Protein AF-0000000083110356 (afdb_homodimer)

Structure (mmCIF, N/CA/C/O backbone):
data_AF-0000000083110356-model_v1
#
loop_
_entity.id
_entity.type
_entity.pdbx_description
1 polymer 'Uncharacterized protein'
#
loop_
_atom_site.group_PDB
_atom_site.id
_atom_site.type_symbol
_atom_site.label_atom_id
_atom_site.label_alt_id
_atom_site.label_comp_id
_atom_site.label_asym_id
_atom_site.label_entity_id
_atom_site.label_seq_id
_atom_site.pdbx_PDB_ins_code
_atom_site.Cartn_x
_atom_site.Cartn_y
_atom_site.Cartn_z
_atom_site.occupancy
_atom_site.B_iso_or_equiv
_atom_site.auth_seq_id
_atom_site.auth_comp_id
_atom_site.auth_asym_id
_atom_site.auth_atom_id
_atom_site.pdbx_PDB_model_num
ATOM 1 N N . MET A 1 1 ? -10.531 -24.125 -25.484 1 69.06 1 MET A N 1
ATOM 2 C CA . MET A 1 1 ? -9.281 -24.422 -24.797 1 69.06 1 MET A CA 1
ATOM 3 C C . MET A 1 1 ? -8.125 -24.5 -25.781 1 69.06 1 MET A C 1
ATOM 5 O O . MET A 1 1 ? -8.266 -25.062 -26.875 1 69.06 1 MET A O 1
ATOM 9 N N . ALA A 1 2 ? -7.156 -23.625 -25.5 1 73.19 2 ALA A N 1
ATOM 10 C CA . ALA A 1 2 ? -5.98 -23.672 -26.375 1 73.19 2 ALA A CA 1
ATOM 11 C C . ALA A 1 2 ? -4.715 -23.922 -25.562 1 73.19 2 ALA A C 1
ATOM 13 O O . ALA A 1 2 ? -4.559 -23.391 -24.453 1 73.19 2 ALA A O 1
ATOM 14 N N . VAL A 1 3 ? -3.977 -24.922 -26.031 1 78.5 3 VAL A N 1
ATOM 15 C CA . VAL A 1 3 ? -2.682 -25.172 -25.422 1 78.5 3 VAL A CA 1
ATOM 16 C C . VAL A 1 3 ? -1.596 -24.375 -26.141 1 78.5 3 VAL A C 1
ATOM 18 O O . VAL A 1 3 ? -1.46 -24.469 -27.359 1 78.5 3 VAL A O 1
ATOM 21 N N . ILE A 1 4 ? -0.902 -23.594 -25.328 1 78.19 4 ILE A N 1
ATOM 22 C CA . ILE A 1 4 ? 0.188 -22.781 -25.859 1 78.19 4 ILE A CA 1
ATOM 23 C C . ILE A 1 4 ? 1.523 -23.312 -25.344 1 78.19 4 ILE A C 1
ATOM 25 O O . ILE A 1 4 ? 1.712 -23.484 -24.141 1 78.19 4 ILE A O 1
ATOM 29 N N . LYS A 1 5 ? 2.445 -23.672 -26.234 1 81.69 5 LYS A N 1
ATOM 30 C CA . LYS A 1 5 ? 3.811 -24.078 -25.906 1 81.69 5 LYS A CA 1
ATOM 31 C C . LYS A 1 5 ? 4.801 -22.953 -26.219 1 81.69 5 LYS A C 1
ATOM 33 O O . LYS A 1 5 ? 4.906 -22.516 -27.359 1 81.69 5 LYS A O 1
ATOM 38 N N . LEU A 1 6 ? 5.293 -22.516 -25.047 1 79 6 LEU A N 1
ATOM 39 C CA . LEU A 1 6 ? 6.293 -21.453 -25.188 1 79 6 LEU A CA 1
ATOM 40 C C . LEU A 1 6 ? 7.684 -21.969 -24.844 1 79 6 LEU A C 1
ATOM 42 O O . LEU A 1 6 ? 7.957 -22.297 -23.688 1 79 6 LEU A O 1
ATOM 46 N N . GLY A 1 7 ? 8.602 -22.031 -25.766 1 70.94 7 GLY A N 1
ATOM 47 C CA . GLY A 1 7 ? 9.922 -22.609 -25.547 1 70.94 7 GLY A CA 1
ATOM 48 C C . GLY A 1 7 ? 9.883 -24.078 -25.203 1 70.94 7 GLY A C 1
ATOM 49 O O . GLY A 1 7 ? 8.945 -24.797 -25.578 1 70.94 7 GLY A O 1
ATOM 50 N N . LYS A 1 8 ? 10.984 -24.609 -24.547 1 71.56 8 LYS A N 1
ATOM 51 C CA . LYS A 1 8 ? 11.133 -26.047 -24.328 1 71.56 8 LYS A CA 1
ATOM 52 C C . LYS A 1 8 ? 10.406 -26.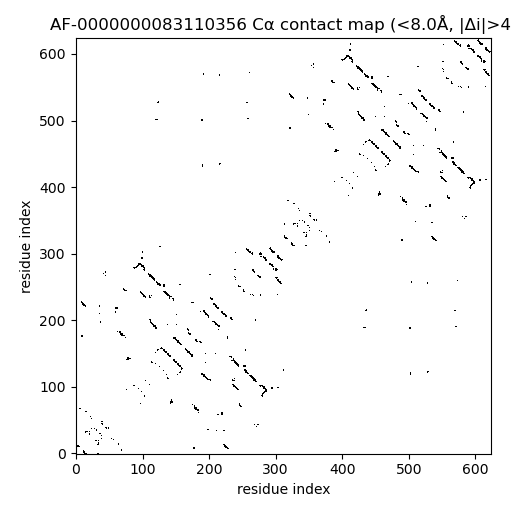484 -23.062 1 71.56 8 LYS A C 1
ATOM 54 O O . LYS A 1 8 ? 10.016 -27.641 -22.938 1 71.56 8 LYS A O 1
ATOM 59 N N . ASP A 1 9 ? 10.008 -25.453 -22.219 1 79.25 9 ASP A N 1
ATOM 60 C CA . ASP A 1 9 ? 9.648 -25.938 -20.891 1 79.25 9 ASP A CA 1
ATOM 61 C C . ASP A 1 9 ? 8.422 -25.219 -20.359 1 79.25 9 ASP A C 1
ATOM 63 O O . ASP A 1 9 ? 8.133 -25.281 -19.156 1 79.25 9 ASP A O 1
ATOM 67 N N . VAL A 1 10 ? 7.789 -24.5 -21.266 1 80.75 10 VAL A N 1
ATOM 68 C CA . VAL A 1 10 ? 6.629 -23.75 -20.797 1 80.75 10 VAL A CA 1
ATOM 69 C C . VAL A 1 10 ? 5.375 -24.219 -21.531 1 80.75 10 VAL A C 1
ATOM 71 O O . VAL A 1 10 ? 5.305 -24.156 -22.766 1 80.75 10 VAL A O 1
ATOM 74 N N . LYS A 1 11 ? 4.477 -24.781 -20.875 1 79.5 11 LYS A N 1
ATOM 75 C CA . LYS A 1 11 ? 3.174 -25.172 -21.406 1 79.5 11 LYS A CA 1
ATOM 76 C C . LYS A 1 11 ? 2.041 -24.5 -20.641 1 79.5 11 LYS A C 1
ATOM 78 O O . LYS A 1 11 ? 1.982 -24.578 -19.406 1 79.5 11 LYS A O 1
ATOM 83 N N . ILE A 1 12 ? 1.144 -23.766 -21.391 1 84 12 ILE A N 1
ATOM 84 C CA . ILE A 1 12 ? 0.029 -23.016 -20.828 1 84 12 ILE A CA 1
ATOM 85 C C . ILE A 1 12 ? -1.274 -23.438 -21.484 1 84 12 ILE A C 1
ATOM 87 O O . ILE A 1 12 ? -1.329 -23.594 -22.719 1 84 12 ILE A O 1
ATOM 91 N N . THR A 1 13 ? -2.213 -23.703 -20.797 1 78.25 13 THR A N 1
ATOM 92 C CA . THR A 1 13 ? -3.553 -23.953 -21.312 1 78.25 13 THR A CA 1
ATOM 93 C C . THR A 1 13 ? -4.465 -22.75 -21.031 1 78.25 13 THR A C 1
ATOM 95 O O . THR A 1 13 ? -4.629 -22.359 -19.875 1 78.25 13 THR A O 1
ATOM 98 N N . THR A 1 14 ? -5.008 -22.172 -22.078 1 79.06 14 THR A N 1
ATOM 99 C CA . THR A 1 14 ? -5.898 -21.016 -21.953 1 79.06 14 THR A CA 1
ATOM 100 C C . THR A 1 14 ? -7.348 -21.422 -22.188 1 79.06 14 THR A C 1
ATOM 102 O O . THR A 1 14 ? -7.609 -22.516 -22.703 1 79.06 14 THR A O 1
ATOM 105 N N . PHE A 1 15 ? -8.164 -20.547 -21.641 1 74.56 15 PHE A N 1
ATOM 106 C CA . PHE A 1 15 ? -9.586 -20.859 -21.703 1 74.56 15 PHE A CA 1
ATOM 107 C C . PHE A 1 15 ? -10.383 -19.656 -22.203 1 74.56 15 PHE A C 1
ATOM 109 O O . PHE A 1 15 ? -9.914 -18.516 -22.125 1 74.56 15 PHE A O 1
ATOM 116 N N . SER A 1 16 ? -11.469 -19.938 -22.938 1 66.5 16 SER A N 1
ATOM 117 C CA . SER A 1 16 ? -12.344 -18.859 -23.406 1 66.5 16 SER A CA 1
ATOM 118 C C . SER A 1 16 ? -13.43 -18.531 -22.391 1 66.5 16 SER A C 1
ATOM 120 O O . SER A 1 16 ? -14.016 -19.438 -21.797 1 66.5 16 SER A O 1
ATOM 122 N N . PRO A 1 17 ? -13.477 -17.219 -22.078 1 60.56 17 PRO A N 1
ATOM 123 C CA . PRO A 1 17 ? -14.523 -16.828 -21.141 1 60.56 17 PRO A CA 1
ATOM 124 C C . PRO A 1 17 ? -15.906 -17.312 -21.562 1 60.56 17 PRO A C 1
ATOM 126 O O . PRO A 1 17 ? -16.188 -17.422 -22.766 1 60.56 17 PRO A O 1
ATOM 129 N N . SER A 1 18 ? -16.516 -17.984 -20.75 1 63.16 18 SER A N 1
ATOM 130 C CA . SER A 1 18 ? -17.938 -18.141 -20.953 1 63.16 18 SER A CA 1
ATOM 131 C C . SER A 1 18 ? -18.734 -17.156 -20.125 1 63.16 18 SER A C 1
ATOM 133 O O . SER A 1 18 ? -18.672 -17.188 -18.891 1 63.16 18 SER A O 1
ATOM 135 N N . PRO A 1 19 ? -19.219 -16.047 -20.766 1 60.62 19 PRO A N 1
ATOM 136 C CA . PRO A 1 19 ? -19.953 -15.023 -20.016 1 60.62 19 PRO A CA 1
ATOM 137 C C . PRO A 1 19 ? -20.953 -15.617 -19.016 1 60.62 19 PRO A C 1
ATOM 139 O O . PRO A 1 19 ? -21.266 -14.984 -18 1 60.62 19 PRO A O 1
ATOM 142 N N . GLU A 1 20 ? -21.344 -16.844 -19.25 1 65.12 20 GLU A N 1
ATOM 143 C CA . GLU A 1 20 ? -22.391 -17.422 -18.422 1 65.12 20 GLU A CA 1
ATOM 144 C C . GLU A 1 20 ? -21.797 -18.203 -17.266 1 65.12 20 GLU A C 1
ATOM 146 O O . GLU A 1 20 ? -22.531 -18.734 -16.422 1 65.12 20 GLU A O 1
ATOM 151 N N . LEU A 1 21 ? -20.562 -18 -17.094 1 76.25 21 LEU A N 1
ATOM 152 C CA . LEU A 1 21 ? -19.984 -18.875 -16.078 1 76.25 21 LEU A CA 1
ATOM 153 C C . LEU A 1 21 ? -19.938 -18.172 -14.719 1 76.25 21 LEU A C 1
ATOM 155 O O . LEU A 1 21 ? -19.422 -17.062 -14.602 1 76.25 21 LEU A O 1
ATOM 159 N N . ASP A 1 22 ? -20.656 -18.781 -13.719 1 82.44 22 ASP A N 1
ATOM 160 C CA . ASP A 1 22 ? -20.594 -18.359 -12.32 1 82.44 22 ASP A CA 1
ATOM 161 C C . ASP A 1 22 ? -19.719 -19.297 -11.492 1 82.44 22 ASP A C 1
ATOM 163 O O . ASP A 1 22 ? -20.109 -20.438 -11.227 1 82.44 22 ASP A O 1
ATOM 167 N N . PRO A 1 23 ? -18.609 -18.828 -11.062 1 82.19 23 PRO A N 1
ATOM 168 C CA . PRO A 1 23 ? -17.703 -19.719 -10.328 1 82.19 23 PRO A CA 1
ATOM 169 C C . PRO A 1 23 ? -18.328 -20.266 -9.047 1 82.19 23 PRO A C 1
ATOM 171 O O . PRO A 1 23 ? -17.859 -21.266 -8.508 1 82.19 23 PRO A O 1
ATOM 174 N N . LEU A 1 24 ? -19.328 -19.656 -8.594 1 87.19 24 LEU A N 1
ATOM 175 C CA . LEU A 1 24 ? -19.922 -20.047 -7.32 1 87.19 24 LEU A CA 1
ATOM 176 C C . LEU A 1 24 ? -20.984 -21.141 -7.527 1 87.19 24 LEU A C 1
ATOM 178 O O . LEU A 1 24 ? -21.344 -21.828 -6.582 1 87.19 24 LEU A O 1
ATOM 182 N N . THR A 1 25 ? -21.484 -21.266 -8.789 1 86.94 25 THR A N 1
ATOM 183 C CA . THR A 1 25 ? -22.609 -22.172 -8.953 1 86.94 25 THR A CA 1
ATOM 184 C C . THR A 1 25 ? -22.391 -23.109 -10.133 1 86.94 25 THR A C 1
ATOM 186 O O . THR A 1 25 ? -23.062 -24.141 -10.242 1 86.94 25 THR A O 1
ATOM 189 N N . SER A 1 26 ? -21.516 -22.797 -10.977 1 86.31 26 SER A N 1
ATOM 190 C CA . SER A 1 26 ? -21.328 -23.594 -12.18 1 86.31 26 SER A CA 1
ATOM 191 C C . SER A 1 26 ? -20.75 -24.969 -11.852 1 86.31 26 SER A C 1
ATOM 193 O O . SER A 1 26 ? -20 -25.109 -10.891 1 86.31 26 SER A O 1
ATOM 195 N N . PRO A 1 27 ? -21.156 -26 -12.688 1 84.62 27 PRO A N 1
ATOM 196 C CA . PRO A 1 27 ? -20.609 -27.344 -12.461 1 84.62 27 PRO A CA 1
ATOM 197 C C . PRO A 1 27 ? -19.094 -27.375 -12.602 1 84.62 27 PRO A C 1
ATOM 199 O O . PRO A 1 27 ? -18.516 -26.594 -13.352 1 84.62 27 PRO A O 1
ATOM 202 N N . ALA A 1 28 ? -18.516 -28.359 -11.898 1 79.31 28 ALA A N 1
ATOM 203 C CA . ALA A 1 28 ? -17.062 -28.531 -11.852 1 79.31 28 ALA A CA 1
ATOM 204 C C . ALA A 1 28 ? -16.484 -28.656 -13.25 1 79.31 28 ALA A C 1
ATOM 206 O O . ALA A 1 28 ? -15.414 -28.094 -13.539 1 79.31 28 ALA A O 1
ATOM 207 N N . LYS A 1 29 ? -17.125 -29.375 -14.102 1 78.94 29 LYS A N 1
ATOM 208 C CA . LYS A 1 29 ? -16.656 -29.578 -15.469 1 78.94 29 LYS A CA 1
ATOM 209 C C . LYS A 1 29 ? -16.562 -28.266 -16.234 1 78.94 29 LYS A C 1
ATOM 211 O O . LYS A 1 29 ? -15.625 -28.031 -16.984 1 78.94 29 LYS A O 1
ATOM 216 N N . ARG A 1 30 ? -17.516 -27.438 -16 1 80.12 30 ARG A N 1
ATOM 217 C CA . ARG A 1 30 ? -17.531 -26.141 -16.672 1 80.12 30 ARG A CA 1
ATOM 218 C C . ARG A 1 30 ? -16.438 -25.234 -16.141 1 80.12 30 ARG A C 1
ATOM 220 O O . ARG A 1 30 ? -15.82 -24.484 -16.891 1 80.12 30 ARG A O 1
ATOM 227 N N . LEU A 1 31 ? -16.25 -25.281 -14.836 1 79.31 31 LEU A N 1
ATOM 228 C CA . LEU A 1 31 ? -15.172 -24.5 -14.234 1 79.31 31 LEU A CA 1
ATOM 229 C C . LEU A 1 31 ? -13.82 -24.906 -14.812 1 79.31 31 LEU A C 1
ATOM 231 O O . LEU A 1 31 ? -13.016 -24.047 -15.18 1 79.31 31 LEU A O 1
ATOM 235 N N . ALA A 1 32 ? -13.68 -26.156 -14.992 1 72.19 32 ALA A N 1
ATOM 236 C CA . ALA A 1 32 ? -12.43 -26.688 -15.547 1 72.19 32 ALA A CA 1
ATOM 237 C C . ALA A 1 32 ? -12.234 -26.219 -16.984 1 72.19 32 ALA A C 1
ATOM 239 O O . ALA A 1 32 ? -11.125 -25.844 -17.375 1 72.19 32 ALA A O 1
ATOM 240 N N . GLN A 1 33 ? -13.297 -26.203 -17.703 1 72.81 33 GLN A N 1
ATOM 241 C CA . GLN A 1 33 ? -13.234 -25.797 -19.094 1 72.81 33 GLN A CA 1
ATOM 242 C C . GLN A 1 33 ? -12.906 -24.312 -19.219 1 72.81 33 GLN A C 1
ATOM 244 O O . GLN A 1 33 ? -12.367 -23.875 -20.234 1 72.81 33 GLN A O 1
ATOM 249 N N . ALA A 1 34 ? -13.273 -23.641 -18.141 1 72.94 34 ALA A N 1
ATOM 250 C CA . ALA A 1 34 ? -13.023 -22.203 -18.141 1 72.94 34 ALA A CA 1
ATOM 251 C C . ALA A 1 34 ? -11.68 -21.875 -17.5 1 72.94 34 ALA A C 1
ATOM 253 O O . ALA A 1 34 ? -11.312 -20.703 -17.375 1 72.94 34 ALA A O 1
ATOM 254 N N . GLY A 1 35 ? -11.062 -22.906 -17.062 1 70.88 35 GLY A N 1
ATOM 255 C CA . GLY A 1 35 ? -9.758 -22.688 -16.453 1 70.88 35 GLY A CA 1
ATOM 256 C C . GLY A 1 35 ? -9.852 -22.141 -15.039 1 70.88 35 GLY A C 1
ATOM 257 O O . GLY A 1 35 ? -8.922 -21.484 -14.562 1 70.88 35 GLY A O 1
ATOM 258 N N . LEU A 1 36 ? -10.961 -22.25 -14.414 1 75.25 36 LEU A N 1
ATOM 259 C CA . LEU A 1 36 ? -11.133 -21.812 -13.031 1 75.25 36 LEU A CA 1
ATOM 260 C C . LEU A 1 36 ? -10.867 -22.969 -12.062 1 75.25 36 LEU A C 1
ATOM 262 O O . LEU A 1 36 ? -11.023 -24.141 -12.422 1 75.25 36 LEU A O 1
ATOM 266 N N . PRO A 1 37 ? -10.359 -22.656 -10.906 1 72.12 37 PRO A N 1
ATOM 267 C CA . PRO A 1 37 ? -10.195 -23.719 -9.93 1 72.12 37 PRO A CA 1
ATOM 268 C C . PRO A 1 37 ? -11.516 -24.391 -9.562 1 72.12 37 PRO A C 1
ATOM 270 O O . PRO A 1 37 ? -12.562 -23.734 -9.531 1 72.12 37 PRO A O 1
ATOM 273 N N . PRO A 1 38 ? -11.398 -25.688 -9.359 1 75.25 38 PRO A N 1
ATOM 274 C CA . PRO A 1 38 ? -12.602 -26.344 -8.852 1 75.25 38 PRO A CA 1
ATOM 275 C C . PRO A 1 38 ? -13.031 -25.812 -7.484 1 75.25 38 PRO A C 1
ATOM 277 O O . PRO A 1 38 ? -12.18 -25.391 -6.691 1 75.25 38 PRO A O 1
ATOM 280 N N . ARG A 1 39 ? -14.32 -25.812 -7.246 1 81.56 39 ARG A N 1
ATOM 281 C CA . ARG A 1 39 ? -14.797 -25.469 -5.91 1 81.56 39 ARG A CA 1
ATOM 282 C C . ARG A 1 39 ? -14.328 -26.5 -4.887 1 81.56 39 ARG A C 1
ATOM 284 O O . ARG A 1 39 ? -14.562 -27.703 -5.059 1 81.56 39 ARG A O 1
ATOM 291 N N . PRO A 1 40 ? -13.703 -25.953 -3.863 1 76.25 40 PRO A N 1
ATOM 292 C CA . PRO A 1 40 ? -13.203 -26.906 -2.861 1 76.25 40 PRO A CA 1
ATOM 293 C C . PRO A 1 40 ? -14.336 -27.625 -2.121 1 76.25 40 PRO A C 1
ATOM 295 O O . PRO A 1 40 ? -15.422 -27.062 -1.962 1 76.25 40 PRO A O 1
ATOM 298 N N . THR A 1 41 ? -14.008 -28.906 -1.713 1 76.44 41 THR A N 1
ATOM 299 C CA . THR A 1 41 ? -14.969 -29.656 -0.913 1 76.44 41 THR A CA 1
ATOM 300 C C . THR A 1 41 ? -14.773 -29.375 0.574 1 76.44 41 THR A C 1
ATOM 302 O O . THR A 1 41 ? -15.719 -29.453 1.358 1 76.44 41 THR A O 1
ATOM 305 N N . ASP A 1 42 ? -13.547 -29.078 0.93 1 74.81 42 ASP A N 1
ATOM 306 C CA . ASP A 1 42 ? -13.281 -28.672 2.307 1 74.81 42 ASP A CA 1
ATOM 307 C C . ASP A 1 42 ? -14.023 -27.391 2.65 1 74.81 42 ASP A C 1
ATOM 309 O O . ASP A 1 42 ? -13.906 -26.391 1.933 1 74.81 42 ASP A O 1
ATOM 313 N N . PRO A 1 43 ? -14.727 -27.328 3.691 1 79.25 43 PRO A N 1
ATOM 314 C CA . PRO A 1 43 ? -15.578 -26.172 3.986 1 79.25 43 PRO A CA 1
ATOM 315 C C . PRO A 1 43 ? -14.781 -24.891 4.191 1 79.25 43 PRO A C 1
ATOM 317 O O . PRO A 1 43 ? -15.258 -23.812 3.846 1 79.25 43 PRO A O 1
ATOM 320 N N . HIS A 1 44 ? -13.602 -25.047 4.711 1 71.44 44 HIS A N 1
ATOM 321 C CA . HIS A 1 44 ? -12.805 -23.844 4.938 1 71.44 44 HIS A CA 1
ATOM 322 C C . HIS A 1 44 ? -12.297 -23.25 3.621 1 71.44 44 HIS A C 1
ATOM 324 O O . HIS A 1 44 ? -12.352 -22.047 3.414 1 71.44 44 HIS A O 1
ATOM 330 N N . LEU A 1 45 ? -11.914 -24.141 2.775 1 73.19 45 LEU A N 1
ATOM 331 C CA . LEU A 1 45 ? -11.445 -23.688 1.471 1 73.19 45 LEU A CA 1
ATOM 332 C C . LEU A 1 45 ? -12.602 -23.188 0.623 1 73.19 45 LEU A C 1
ATOM 334 O O . LEU A 1 45 ? -12.445 -22.234 -0.145 1 73.19 45 LEU A O 1
ATOM 338 N N . LEU A 1 46 ? -13.68 -23.844 0.816 1 81.62 46 LEU A N 1
ATOM 339 C CA . LEU A 1 46 ? -14.852 -23.391 0.08 1 81.62 46 LEU A CA 1
ATOM 340 C C . LEU A 1 46 ? -15.234 -21.969 0.488 1 81.62 46 LEU A C 1
ATOM 342 O O . LEU A 1 46 ? -15.555 -21.141 -0.365 1 81.62 46 LEU A O 1
ATOM 346 N N . ALA A 1 47 ? -15.188 -21.719 1.714 1 79.31 47 ALA A N 1
ATOM 347 C CA . ALA A 1 47 ? -15.508 -20.375 2.186 1 79.31 47 ALA A CA 1
ATOM 348 C C . ALA A 1 47 ? -14.562 -19.344 1.581 1 79.31 47 ALA A C 1
ATOM 350 O O . ALA A 1 47 ? -14.984 -18.25 1.223 1 79.31 47 ALA A O 1
ATOM 351 N N . ARG A 1 48 ? -13.383 -19.703 1.461 1 74.25 48 ARG A N 1
ATOM 352 C CA . ARG A 1 48 ? -12.398 -18.812 0.862 1 74.25 48 ARG A CA 1
ATOM 353 C C . ARG A 1 48 ? -12.672 -18.609 -0.625 1 74.25 48 ARG A C 1
ATOM 355 O O . ARG A 1 48 ? -12.617 -17.484 -1.127 1 74.25 48 ARG A O 1
ATOM 362 N N . TYR A 1 49 ? -12.875 -19.75 -1.22 1 79.81 49 TYR A N 1
ATOM 363 C CA . TYR A 1 49 ? -13.266 -19.719 -2.625 1 79.81 49 TYR A CA 1
ATOM 364 C C . TYR A 1 49 ? -14.461 -18.812 -2.84 1 79.81 49 TYR A C 1
ATOM 366 O O . TYR A 1 49 ? -14.43 -17.938 -3.709 1 79.81 49 TYR A O 1
ATOM 374 N N . GLU A 1 50 ? -15.375 -18.922 -2.033 1 83.5 50 GLU A N 1
ATOM 375 C CA . GLU A 1 50 ? -16.594 -18.141 -2.164 1 83.5 50 GLU A CA 1
ATOM 376 C C . GLU A 1 50 ? -16.328 -16.656 -1.873 1 83.5 50 GLU A C 1
ATOM 378 O O . GLU A 1 50 ? -16.844 -15.781 -2.568 1 83.5 50 GLU A O 1
ATOM 383 N N . ARG A 1 51 ? -15.547 -16.438 -0.887 1 75.94 51 ARG A N 1
ATOM 384 C CA . ARG A 1 51 ? -15.203 -15.055 -0.574 1 75.94 51 ARG A CA 1
ATOM 385 C C . ARG A 1 51 ? -14.469 -14.398 -1.739 1 75.94 51 ARG A C 1
ATOM 387 O O . ARG A 1 51 ? -14.773 -13.258 -2.107 1 75.94 51 ARG A O 1
ATOM 394 N N . PHE A 1 52 ? -13.562 -15.133 -2.203 1 75.44 52 PHE A N 1
ATOM 395 C CA . PHE A 1 52 ? -12.766 -14.609 -3.305 1 75.44 52 PHE A CA 1
ATOM 396 C C . PHE A 1 52 ? -13.648 -14.312 -4.516 1 75.44 52 PHE A C 1
ATOM 398 O O . PHE A 1 52 ? -13.625 -13.203 -5.051 1 75.44 52 PHE A O 1
ATOM 405 N N . PHE A 1 53 ? -14.5 -15.219 -4.91 1 78.56 53 PHE A N 1
ATOM 406 C CA . PHE A 1 53 ? -15.227 -15.078 -6.168 1 78.56 53 PHE A CA 1
ATOM 407 C C . PHE A 1 53 ? -16.484 -14.242 -5.98 1 78.56 53 PHE A C 1
ATOM 409 O O . PHE A 1 53 ? -17.031 -13.703 -6.945 1 78.56 53 PHE A O 1
ATOM 416 N N . THR A 1 54 ? -16.953 -14.141 -4.773 1 75.62 54 THR A N 1
ATOM 417 C CA . THR A 1 54 ? -18 -13.164 -4.523 1 75.62 54 THR A CA 1
ATOM 418 C C . THR A 1 54 ? -17.5 -11.742 -4.758 1 75.62 54 THR A C 1
ATOM 420 O O . THR A 1 54 ? -18.219 -10.906 -5.309 1 75.62 54 THR A O 1
ATOM 423 N N . LYS A 1 55 ? -16.281 -11.57 -4.41 1 68.31 55 LYS A N 1
ATOM 424 C CA . LYS A 1 55 ? -15.68 -10.242 -4.531 1 68.31 55 LYS A CA 1
ATOM 425 C C . LYS A 1 55 ? -15.297 -9.945 -5.977 1 68.31 55 LYS A C 1
ATOM 427 O O . LYS A 1 55 ? -15.25 -8.781 -6.379 1 68.31 55 LYS A O 1
ATOM 432 N N . THR A 1 56 ? -15.117 -11.039 -6.73 1 69.69 56 THR A N 1
ATOM 433 C CA . THR A 1 56 ? -14.406 -10.781 -7.977 1 69.69 56 THR A CA 1
ATOM 434 C C . THR A 1 56 ? -15.289 -11.102 -9.18 1 69.69 56 THR A C 1
ATOM 436 O O . THR A 1 56 ? -15.07 -10.57 -10.273 1 69.69 56 THR A O 1
ATOM 439 N N . LYS A 1 57 ? -16.281 -11.898 -9.023 1 68.62 57 LYS A N 1
ATOM 440 C CA . LYS A 1 57 ? -16.969 -12.453 -10.195 1 68.62 57 LYS A CA 1
ATOM 441 C C . LYS A 1 57 ? -17.656 -11.352 -11 1 68.62 57 LYS A C 1
ATOM 443 O O . LYS A 1 57 ? -17.688 -11.406 -12.227 1 68.62 57 LYS A O 1
ATOM 448 N N . ASN A 1 58 ? -18.125 -10.383 -10.281 1 70.19 58 ASN A N 1
ATOM 449 C CA . ASN A 1 58 ? -18.875 -9.359 -11 1 70.19 58 ASN A CA 1
ATOM 450 C C . ASN A 1 58 ? -18.047 -8.078 -11.156 1 70.19 58 ASN A C 1
ATOM 452 O O . ASN A 1 58 ? -18.516 -7.113 -11.773 1 70.19 58 ASN A O 1
ATOM 456 N N . LYS A 1 59 ? -16.938 -8.195 -10.602 1 72.62 59 LYS A N 1
ATOM 457 C CA . LYS A 1 59 ? -16.141 -6.977 -10.594 1 72.62 59 LYS A CA 1
ATOM 458 C C . LYS A 1 59 ? -15.219 -6.914 -11.812 1 72.62 59 LYS A C 1
ATOM 460 O O . LYS A 1 59 ? -14.844 -5.828 -12.258 1 72.62 59 LYS A O 1
ATOM 465 N N . PHE A 1 60 ? -15 -8.117 -12.391 1 77.19 60 PHE A N 1
ATOM 466 C CA . PHE A 1 60 ? -13.891 -8.148 -13.336 1 77.19 60 PHE A CA 1
ATOM 467 C C . PHE A 1 60 ? -14.383 -8.492 -14.734 1 77.19 60 PHE A C 1
ATOM 469 O O . PHE A 1 60 ? -15.297 -9.305 -14.898 1 77.19 60 PHE A O 1
ATOM 476 N N . THR A 1 61 ? -13.828 -7.824 -15.641 1 80.38 61 THR A N 1
ATOM 477 C CA . THR A 1 61 ? -13.891 -8.281 -17.031 1 80.38 61 THR A CA 1
ATOM 478 C C . THR A 1 61 ? -12.719 -9.211 -17.344 1 80.38 61 THR A C 1
ATOM 480 O O . THR A 1 61 ? -11.562 -8.859 -17.109 1 80.38 61 THR A O 1
ATOM 483 N N . TYR A 1 62 ? -13.086 -10.375 -17.828 1 82.94 62 TYR A N 1
ATOM 484 C CA . TYR A 1 62 ? -12.047 -11.352 -18.156 1 82.94 62 TYR A CA 1
ATOM 485 C C . TYR A 1 62 ? -11.281 -10.938 -19.406 1 82.94 62 TYR A C 1
ATOM 487 O O . TYR A 1 62 ? -11.891 -10.531 -20.406 1 82.94 62 TYR A O 1
ATOM 495 N N . VAL A 1 63 ? -10.047 -11.055 -19.375 1 85.81 63 VAL A N 1
ATOM 496 C CA . VAL A 1 63 ? -9.156 -10.82 -20.516 1 85.81 63 VAL A CA 1
ATOM 497 C C . VAL A 1 63 ? -8.461 -12.125 -20.891 1 85.81 63 VAL A C 1
ATOM 499 O O . VAL A 1 63 ? -7.805 -12.758 -20.062 1 85.81 63 VAL A O 1
ATOM 502 N N . GLU A 1 64 ? -8.648 -12.602 -22.141 1 85.06 64 GLU A N 1
ATOM 503 C CA . GLU A 1 64 ? -7.863 -13.734 -22.625 1 85.06 64 GLU A CA 1
ATOM 504 C C . GLU A 1 64 ? -6.379 -13.398 -22.672 1 85.06 64 GLU A C 1
ATOM 506 O O . GLU A 1 64 ? -5.969 -12.492 -23.406 1 85.06 64 GLU A O 1
ATOM 511 N N . PRO A 1 65 ? -5.637 -14.172 -21.969 1 90.56 65 PRO A N 1
ATOM 512 C CA . PRO A 1 65 ? -4.254 -13.719 -21.797 1 90.56 65 PRO A CA 1
ATOM 513 C C . PRO A 1 65 ? -3.391 -14.016 -23.031 1 90.56 65 PRO A C 1
ATOM 515 O O . PRO A 1 65 ? -3.621 -15.008 -23.719 1 90.56 65 PRO A O 1
ATOM 518 N N . THR A 1 66 ? -2.482 -13.156 -23.328 1 92.88 66 THR A N 1
ATOM 519 C CA . THR A 1 66 ? -1.363 -13.375 -24.234 1 92.88 66 THR A CA 1
ATOM 520 C C . THR A 1 66 ? -0.042 -13.391 -23.469 1 92.88 66 THR A C 1
ATOM 522 O O . THR A 1 66 ? 0.044 -12.867 -22.359 1 92.88 66 THR A O 1
ATOM 525 N N . PHE A 1 67 ? 0.957 -14.078 -24.062 1 94.25 67 PHE A N 1
ATOM 526 C CA . PHE A 1 67 ? 2.148 -14.383 -23.281 1 94.25 67 PHE A CA 1
ATOM 527 C C . PHE A 1 67 ? 3.412 -14.039 -24.062 1 94.25 67 PHE A C 1
ATOM 529 O O . PHE A 1 67 ? 3.428 -14.109 -25.297 1 94.25 67 PHE A O 1
ATOM 536 N N . ARG A 1 68 ? 4.414 -13.656 -23.312 1 94.12 68 ARG A N 1
ATOM 537 C CA . ARG A 1 68 ? 5.777 -13.547 -23.828 1 94.12 68 ARG A CA 1
ATOM 538 C C . ARG A 1 68 ? 6.777 -14.188 -22.875 1 94.12 68 ARG A C 1
ATOM 540 O O . ARG A 1 68 ? 6.781 -13.891 -21.688 1 94.12 68 ARG A O 1
ATOM 547 N N . ILE A 1 69 ? 7.602 -15.117 -23.359 1 92.12 69 ILE A N 1
ATOM 548 C CA . ILE A 1 69 ? 8.625 -15.773 -22.547 1 92.12 69 ILE A CA 1
ATOM 549 C C . ILE A 1 69 ? 9.875 -14.906 -22.484 1 92.12 69 ILE A C 1
ATOM 551 O O . ILE A 1 69 ? 10.242 -14.266 -23.469 1 92.12 69 ILE A O 1
ATOM 555 N N . ASP A 1 70 ? 10.469 -14.852 -21.391 1 91.81 70 ASP A N 1
ATOM 556 C CA . ASP A 1 70 ? 11.781 -14.234 -21.219 1 91.81 70 ASP A CA 1
ATOM 557 C C . ASP A 1 70 ? 12.758 -15.188 -20.547 1 91.81 70 ASP A C 1
ATOM 559 O O . ASP A 1 70 ? 12.82 -15.258 -19.312 1 91.81 70 ASP A O 1
ATOM 563 N N . PRO A 1 71 ? 13.555 -15.844 -21.297 1 88.31 71 PRO A N 1
ATOM 564 C CA . PRO A 1 71 ? 14.445 -16.859 -20.734 1 88.31 71 PRO A CA 1
ATOM 565 C C . PRO A 1 71 ? 15.648 -16.266 -20.016 1 88.31 71 PRO A C 1
ATOM 567 O O . PRO A 1 71 ? 16.438 -16.984 -19.391 1 88.31 71 PRO A O 1
ATOM 570 N N . THR A 1 72 ? 15.797 -14.961 -20.109 1 89.44 72 THR A N 1
ATOM 571 C CA . THR A 1 72 ? 16.953 -14.344 -19.469 1 89.44 72 THR A CA 1
ATOM 572 C C . THR A 1 72 ? 16.672 -14.07 -18 1 89.44 72 THR A C 1
ATOM 574 O O . THR A 1 72 ? 17.594 -13.789 -17.219 1 89.44 72 THR A O 1
ATOM 577 N N . LYS A 1 73 ? 15.43 -14.164 -17.578 1 90.62 73 LYS A N 1
ATOM 578 C CA . LYS A 1 73 ? 15.055 -13.875 -16.203 1 90.62 73 LYS A CA 1
ATOM 579 C C . LYS A 1 73 ? 14.734 -15.164 -15.438 1 90.62 73 LYS A C 1
ATOM 581 O O . LYS A 1 73 ? 14.117 -16.078 -15.984 1 90.62 73 LYS A O 1
ATOM 586 N N . THR A 1 74 ? 15.25 -15.156 -14.289 1 86.19 74 THR A N 1
ATOM 587 C CA . THR A 1 74 ? 14.93 -16.297 -13.43 1 86.19 74 THR A CA 1
ATOM 588 C C . THR A 1 74 ? 14.891 -15.859 -11.961 1 86.19 74 THR A C 1
ATOM 590 O O . THR A 1 74 ? 15.594 -14.938 -11.562 1 86.19 74 THR A O 1
ATOM 593 N N . THR A 1 75 ? 13.992 -16.5 -11.258 1 80.56 75 THR A N 1
ATOM 594 C CA . THR A 1 75 ? 14.047 -16.422 -9.797 1 80.56 75 THR A CA 1
ATOM 595 C C . THR A 1 75 ? 14.953 -17.5 -9.227 1 80.56 75 THR A C 1
ATOM 597 O O . THR A 1 75 ? 15.367 -18.406 -9.938 1 80.56 75 THR A O 1
ATOM 600 N N . HIS A 1 76 ? 15.477 -17.203 -8.039 1 67.06 76 HIS A N 1
ATOM 601 C CA . HIS A 1 76 ? 16.328 -18.203 -7.395 1 67.06 76 HIS A CA 1
ATOM 602 C C . HIS A 1 76 ? 15.578 -18.922 -6.281 1 67.06 76 HIS A C 1
ATOM 604 O O . HIS A 1 76 ? 14.773 -18.328 -5.57 1 67.06 76 HIS A O 1
ATOM 610 N N . THR A 1 77 ? 15.734 -20.266 -6.438 1 66.94 77 THR A N 1
ATOM 611 C CA . THR A 1 77 ? 15.219 -21.078 -5.328 1 66.94 77 THR A CA 1
ATOM 612 C C . THR A 1 77 ? 16.312 -21.312 -4.289 1 66.94 77 THR A C 1
ATOM 614 O O . THR A 1 77 ? 17.5 -21.141 -4.574 1 66.94 77 THR A O 1
ATOM 617 N N . HIS A 1 78 ? 16.078 -21.188 -3.154 1 61.03 78 HIS A N 1
ATOM 618 C CA . HIS A 1 78 ? 17.016 -21.531 -2.088 1 61.03 78 HIS A CA 1
ATOM 619 C C . HIS A 1 78 ? 16.922 -23 -1.725 1 61.03 78 HIS A C 1
ATOM 621 O O . HIS A 1 78 ? 16.25 -23.375 -0.763 1 61.03 78 HIS A O 1
ATOM 627 N N . LYS A 1 79 ? 17.609 -23.859 -2.861 1 53.06 79 LYS A N 1
ATOM 628 C CA . LYS A 1 79 ? 17.781 -25.312 -2.727 1 53.06 79 LYS A CA 1
ATOM 629 C C . LYS A 1 79 ? 18.766 -25.641 -1.604 1 53.06 79 LYS A C 1
ATOM 631 O O . LYS A 1 79 ? 19.703 -24.875 -1.339 1 53.06 79 LYS A O 1
ATOM 636 N N . GLY A 1 80 ? 18.516 -26.438 -0.578 1 46.88 80 GLY A N 1
ATOM 637 C CA . GLY A 1 80 ? 19.438 -26.969 0.403 1 46.88 80 GLY A CA 1
ATOM 638 C C . GLY A 1 80 ? 19.156 -26.484 1.814 1 46.88 80 GLY A C 1
ATOM 639 O O . GLY A 1 80 ? 19.781 -26.969 2.771 1 46.88 80 GLY A O 1
ATOM 640 N N . ALA A 1 81 ? 19.172 -25.328 1.796 1 42.56 81 ALA A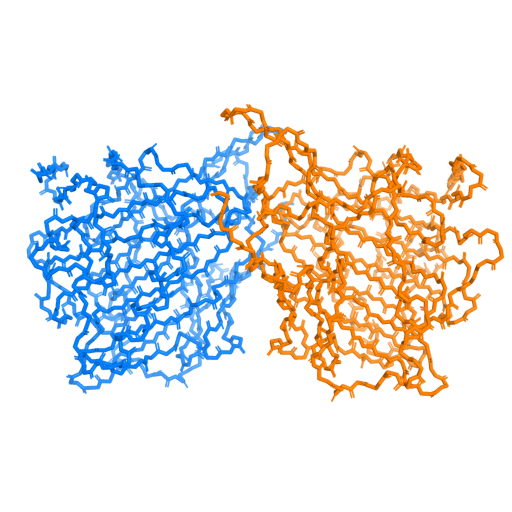 N 1
ATOM 641 C CA . ALA A 1 81 ? 19.641 -24.766 3.055 1 42.56 81 ALA A CA 1
ATOM 642 C C . ALA A 1 81 ? 18.812 -25.281 4.234 1 42.56 81 ALA A C 1
ATOM 644 O O . ALA A 1 81 ? 19.328 -25.422 5.344 1 42.56 81 ALA A O 1
ATOM 645 N N . HIS A 1 82 ? 17.453 -24.953 4.285 1 44.81 82 HIS A N 1
ATOM 646 C CA . HIS A 1 82 ? 17.078 -25.234 5.668 1 44.81 82 HIS A CA 1
ATOM 647 C C . HIS A 1 82 ? 16.781 -26.703 5.883 1 44.81 82 HIS A C 1
ATOM 649 O O . HIS A 1 82 ? 15.742 -27.203 5.457 1 44.81 82 HIS A O 1
ATOM 655 N N . ALA A 1 83 ? 17.953 -27.609 5.746 1 41.34 83 ALA A N 1
ATOM 656 C CA . ALA A 1 83 ? 17.922 -28.984 6.238 1 41.34 83 ALA A CA 1
ATOM 657 C C . ALA A 1 83 ? 16.875 -29.141 7.336 1 41.34 83 ALA A C 1
ATOM 659 O O . ALA A 1 83 ? 16.438 -30.266 7.629 1 41.34 83 ALA A O 1
ATOM 660 N N . ASN A 1 84 ? 17.141 -28.359 8.312 1 40.72 84 ASN A N 1
ATOM 661 C CA . ASN A 1 84 ? 16.172 -28.578 9.375 1 40.72 84 ASN A CA 1
ATOM 662 C C . ASN A 1 84 ? 14.789 -28.078 8.984 1 40.72 84 ASN A C 1
ATOM 664 O O . ASN A 1 84 ? 14.648 -26.969 8.469 1 40.72 84 ASN A O 1
ATOM 668 N N . ALA A 1 85 ? 14.008 -29.047 8.805 1 50.5 85 ALA A N 1
ATOM 669 C CA . ALA A 1 85 ? 12.586 -28.812 8.602 1 50.5 85 ALA A CA 1
ATOM 670 C C . ALA A 1 85 ? 12.18 -27.406 9.055 1 50.5 85 ALA A C 1
ATOM 672 O O . ALA A 1 85 ? 12.156 -27.109 10.25 1 50.5 85 ALA A O 1
ATOM 673 N N . ALA A 1 86 ? 12.266 -26.359 8.203 1 61.31 86 ALA A N 1
ATOM 674 C CA . ALA A 1 86 ? 11.898 -24.984 8.562 1 61.31 86 ALA A CA 1
ATOM 675 C C . ALA A 1 86 ? 10.547 -24.953 9.273 1 61.31 86 ALA A C 1
ATOM 677 O O . ALA A 1 86 ? 9.617 -25.656 8.883 1 61.31 86 ALA A O 1
ATOM 678 N N . GLN A 1 87 ? 10.57 -24.797 10.469 1 73.62 87 GLN A N 1
ATOM 679 C CA . GLN A 1 87 ? 9.422 -24.75 11.367 1 73.62 87 GLN A CA 1
ATOM 680 C C . GLN A 1 87 ? 8.875 -23.328 11.461 1 73.62 87 GLN A C 1
ATOM 682 O O . GLN A 1 87 ? 9.633 -22.359 11.492 1 73.62 87 GLN A O 1
ATOM 687 N N . ASN A 1 88 ? 7.633 -23.359 11.312 1 82.38 88 ASN A N 1
ATOM 688 C CA . ASN A 1 88 ? 6.965 -22.094 11.57 1 82.38 88 ASN A CA 1
ATOM 689 C C . ASN A 1 88 ? 7.312 -21.547 12.953 1 82.38 88 ASN A C 1
ATOM 691 O O . ASN A 1 88 ? 7.422 -22.297 13.914 1 82.38 88 ASN A O 1
ATOM 695 N N . GLY A 1 89 ? 7.473 -20.297 13 1 76.25 89 GLY A N 1
ATOM 696 C CA . GLY A 1 89 ? 7.785 -19.641 14.266 1 76.25 89 GLY A CA 1
ATOM 697 C C . GLY A 1 89 ? 9.266 -19.625 14.578 1 76.25 89 GLY A C 1
ATOM 698 O O . GLY A 1 89 ? 9.664 -19.516 15.742 1 76.25 89 GLY A O 1
ATOM 699 N N . GLY A 1 90 ? 10.07 -19.891 13.562 1 71.88 90 GLY A N 1
ATOM 700 C CA . GLY A 1 90 ? 11.516 -19.969 13.742 1 71.88 90 GLY A CA 1
ATOM 701 C C . GLY A 1 90 ? 12.18 -18.609 13.797 1 71.88 90 GLY A C 1
ATOM 702 O O . GLY A 1 90 ? 13.375 -18.5 14.062 1 71.88 90 GLY A O 1
ATOM 703 N N . GLY A 1 91 ? 11.508 -17.609 13.555 1 81.56 91 GLY A N 1
ATOM 704 C CA . GLY A 1 91 ? 12.047 -16.266 13.672 1 81.56 91 GLY A CA 1
ATOM 705 C C . GLY A 1 91 ? 12.453 -15.664 12.344 1 81.56 91 GLY A C 1
ATOM 706 O O . GLY A 1 91 ? 11.844 -15.961 11.312 1 81.56 91 GLY A O 1
ATOM 707 N N . THR A 1 92 ? 13.445 -14.688 12.359 1 86.5 92 THR A N 1
ATOM 708 C CA . THR A 1 92 ? 13.883 -13.93 11.195 1 86.5 92 THR A CA 1
ATOM 709 C C . THR A 1 92 ? 15.031 -14.641 10.484 1 86.5 92 THR A C 1
ATOM 711 O O . THR A 1 92 ? 16.016 -15.016 11.117 1 86.5 92 THR A O 1
ATOM 714 N N . GLU A 1 93 ? 14.828 -14.914 9.234 1 87.12 93 GLU A N 1
ATOM 715 C CA . GLU A 1 93 ? 15.875 -15.445 8.359 1 87.12 93 GLU A CA 1
ATOM 716 C C . GLU A 1 93 ? 16.359 -14.383 7.379 1 87.12 93 GLU A C 1
ATOM 718 O O . GLU A 1 93 ? 15.734 -13.328 7.234 1 87.12 93 GLU A O 1
ATOM 723 N N . THR A 1 94 ? 17.562 -14.625 6.82 1 89.25 94 THR A N 1
ATOM 724 C CA . THR A 1 94 ? 18.125 -13.703 5.844 1 89.25 94 THR A CA 1
ATOM 725 C C . THR A 1 94 ? 18.438 -14.414 4.535 1 89.25 94 THR A C 1
ATOM 727 O O . THR A 1 94 ? 18.953 -15.539 4.539 1 89.25 94 THR A O 1
ATOM 730 N N . TYR A 1 95 ? 18.047 -13.766 3.482 1 87.75 95 TYR A N 1
ATOM 731 C CA . TYR A 1 95 ? 18.391 -14.227 2.145 1 87.75 95 TYR A CA 1
ATOM 732 C C . TYR A 1 95 ? 19.016 -13.094 1.327 1 87.75 95 TYR A C 1
ATOM 734 O O . TYR A 1 95 ? 18.969 -11.93 1.729 1 87.75 95 TYR A O 1
ATOM 742 N N . ASP A 1 96 ? 19.578 -13.484 0.205 1 87.19 96 ASP A N 1
ATOM 743 C CA . ASP A 1 96 ? 20.312 -12.477 -0.559 1 87.19 96 ASP A CA 1
ATOM 744 C C . ASP A 1 96 ? 19.438 -11.883 -1.665 1 87.19 96 ASP A C 1
ATOM 746 O O . ASP A 1 96 ? 19.844 -10.93 -2.332 1 87.19 96 ASP A O 1
ATOM 750 N N . ASN A 1 97 ? 18.25 -12.383 -1.813 1 89 97 ASN A N 1
ATOM 751 C CA . ASN A 1 97 ? 17.578 -11.844 -2.986 1 89 97 ASN A CA 1
ATOM 752 C C . ASN A 1 97 ? 16.094 -11.609 -2.717 1 89 97 ASN A C 1
ATOM 754 O O . ASN A 1 97 ? 15.367 -11.102 -3.578 1 89 97 ASN A O 1
ATOM 758 N N . TRP A 1 98 ? 15.609 -12.039 -1.543 1 92.69 98 TRP A N 1
ATOM 759 C CA . TRP A 1 98 ? 14.203 -11.703 -1.349 1 92.69 98 TRP A CA 1
ATOM 760 C C . TRP A 1 98 ? 13.898 -11.469 0.126 1 92.69 98 TRP A C 1
ATOM 762 O O . TRP A 1 98 ? 14.695 -11.82 0.997 1 92.69 98 TRP A O 1
ATOM 772 N N . SER A 1 99 ? 12.883 -10.719 0.425 1 96.19 99 SER A N 1
ATOM 773 C CA . SER A 1 99 ? 12.281 -10.484 1.731 1 96.19 99 SER A CA 1
ATOM 774 C C . SER A 1 99 ? 10.797 -10.852 1.727 1 96.19 99 SER A C 1
ATOM 776 O O . SER A 1 99 ? 10.188 -10.961 0.663 1 96.19 99 SER A O 1
ATOM 778 N N . GLY A 1 100 ? 10.227 -11.133 2.881 1 97.5 100 GLY A N 1
ATOM 779 C CA . GLY A 1 100 ? 8.805 -11.438 2.98 1 97.5 100 GLY A CA 1
ATOM 780 C C . GLY A 1 100 ? 8.484 -12.43 4.082 1 97.5 100 GLY A C 1
ATOM 781 O O . GLY A 1 100 ? 9.094 -12.398 5.152 1 97.5 100 GLY A O 1
ATOM 782 N N . GLY A 1 101 ? 7.441 -13.18 3.893 1 96.81 101 GLY A N 1
ATOM 783 C CA . GLY A 1 101 ? 7.008 -14.219 4.812 1 96.81 101 GLY A CA 1
ATOM 784 C C . GLY A 1 101 ? 6.938 -15.594 4.168 1 96.81 101 GLY A C 1
ATOM 785 O O . GLY A 1 101 ? 6.621 -15.719 2.984 1 96.81 101 GLY A O 1
ATOM 786 N N . VAL A 1 102 ? 7.258 -16.594 4.996 1 96.06 102 VAL A N 1
ATOM 787 C CA . VAL A 1 102 ? 7.199 -17.969 4.531 1 96.06 102 VAL A CA 1
ATOM 788 C C . VAL A 1 102 ? 6.566 -18.859 5.605 1 96.06 102 VAL A C 1
ATOM 790 O O . VAL A 1 102 ? 6.801 -18.656 6.801 1 96.06 102 VAL A O 1
ATOM 793 N N . VAL A 1 103 ? 5.734 -19.766 5.156 1 96.31 103 VAL A N 1
ATOM 794 C CA . VAL A 1 103 ? 5.184 -20.781 6.047 1 96.31 103 VAL A CA 1
ATOM 795 C C . VAL A 1 103 ? 5.5 -22.172 5.496 1 96.31 103 VAL A C 1
ATOM 797 O O . VAL A 1 103 ? 5.699 -22.344 4.289 1 96.31 103 VAL A O 1
ATOM 800 N N . TYR A 1 104 ? 5.473 -23.109 6.395 1 94.69 104 TYR A N 1
ATOM 801 C CA . TYR A 1 104 ? 5.824 -24.484 6.039 1 94.69 104 TYR A CA 1
ATOM 802 C C . TYR A 1 104 ? 4.68 -25.438 6.34 1 94.69 104 TYR A C 1
ATOM 804 O O . TYR A 1 104 ? 3.992 -25.281 7.355 1 94.69 104 TYR A O 1
ATOM 812 N N . ALA A 1 105 ? 4.586 -26.359 5.449 1 95.25 105 ALA A N 1
ATOM 813 C CA . ALA A 1 105 ? 3.562 -27.375 5.645 1 95.25 105 ALA A CA 1
ATOM 814 C C . ALA A 1 105 ? 3.953 -28.344 6.766 1 95.25 105 ALA A C 1
ATOM 816 O O . ALA A 1 105 ? 5.113 -28.75 6.867 1 95.25 105 ALA A O 1
ATOM 817 N N . PRO A 1 106 ? 2.959 -28.688 7.652 1 93.06 106 PRO A N 1
ATOM 818 C CA . PRO A 1 106 ? 3.26 -29.734 8.625 1 93.06 106 PRO A CA 1
ATOM 819 C C . PRO A 1 106 ? 3.529 -31.094 7.977 1 93.06 106 PRO A C 1
ATOM 821 O O . PRO A 1 106 ? 3.174 -31.297 6.812 1 93.06 106 PRO A O 1
ATOM 824 N N . SER A 1 107 ? 4.125 -31.922 8.836 1 91.12 107 SER A N 1
ATOM 825 C CA . SER A 1 107 ? 4.438 -33.281 8.344 1 91.12 107 SER A CA 1
ATOM 826 C C . SER A 1 107 ? 3.195 -33.969 7.797 1 91.12 107 SER A C 1
ATOM 828 O O . SER A 1 107 ? 2.125 -33.906 8.406 1 91.12 107 SER A O 1
ATOM 830 N N . GLY A 1 108 ? 3.348 -34.531 6.617 1 92.44 108 GLY A N 1
ATOM 831 C CA . GLY A 1 108 ? 2.268 -35.281 6.004 1 92.44 108 GLY A CA 1
ATOM 832 C C . GLY A 1 108 ? 1.311 -34.438 5.203 1 92.44 108 GLY A C 1
ATOM 833 O O . GLY A 1 108 ? 0.369 -34.938 4.594 1 92.44 108 GLY A O 1
ATOM 834 N N . GLN A 1 109 ? 1.519 -33.188 5.234 1 93.5 109 GLN A N 1
ATOM 835 C CA . GLN A 1 109 ? 0.677 -32.25 4.484 1 93.5 109 GLN A CA 1
ATOM 836 C C . GLN A 1 109 ? 1.483 -31.516 3.414 1 93.5 109 GLN A C 1
ATOM 838 O O . GLN A 1 109 ? 2.715 -31.531 3.441 1 93.5 109 GLN A O 1
ATOM 843 N N . SER A 1 110 ? 0.746 -30.938 2.479 1 95.5 110 SER A N 1
ATOM 844 C CA . SER A 1 110 ? 1.331 -30.078 1.459 1 95.5 110 SER A CA 1
ATOM 845 C C . SER A 1 110 ? 0.377 -28.953 1.075 1 95.5 110 SER A C 1
ATOM 847 O O . SER A 1 110 ? -0.842 -29.094 1.188 1 95.5 110 SER A O 1
ATOM 849 N N . PHE A 1 111 ? 0.968 -27.875 0.682 1 95 111 PHE A N 1
ATOM 850 C CA . PHE A 1 111 ? 0.139 -26.766 0.228 1 95 111 PHE A CA 1
ATOM 851 C C . PHE A 1 111 ? -0.416 -27.031 -1.165 1 95 111 PHE A C 1
ATOM 853 O O . PHE A 1 111 ? 0.284 -27.578 -2.021 1 95 111 PHE A O 1
ATOM 860 N N . LYS A 1 112 ? -1.563 -26.625 -1.468 1 91.25 112 LYS A N 1
ATOM 861 C CA . LYS A 1 112 ? -2.158 -26.75 -2.795 1 91.25 112 LYS A CA 1
ATOM 862 C C . LYS A 1 112 ? -2.859 -25.469 -3.213 1 91.25 112 LYS A C 1
ATOM 864 O O . LYS A 1 112 ? -3.438 -25.391 -4.301 1 91.25 112 LYS A O 1
ATOM 869 N N . TRP A 1 113 ? -2.92 -24.547 -2.322 1 90.44 113 TRP A N 1
ATOM 870 C CA . TRP A 1 113 ? -3.576 -23.266 -2.523 1 90.44 113 TRP A CA 1
ATOM 871 C C . TRP A 1 113 ? -2.787 -22.141 -1.861 1 90.44 113 TRP A C 1
ATOM 873 O O . TRP A 1 113 ? -2.279 -22.297 -0.749 1 90.44 113 TRP A O 1
ATOM 883 N N . ILE A 1 114 ? -2.617 -21.016 -2.596 1 94.38 114 ILE A N 1
ATOM 884 C CA . ILE A 1 114 ? -2.061 -19.812 -1.998 1 94.38 114 ILE A CA 1
ATOM 885 C C . ILE A 1 114 ? -2.686 -18.578 -2.648 1 94.38 114 ILE A C 1
ATOM 887 O O . ILE A 1 114 ? -2.932 -18.562 -3.855 1 94.38 114 ILE A O 1
ATOM 891 N N . GLU A 1 115 ? -2.967 -17.547 -1.886 1 92.12 115 GLU A N 1
ATOM 892 C CA . GLU A 1 115 ? -3.479 -16.281 -2.395 1 92.12 115 GLU A CA 1
ATOM 893 C C . GLU A 1 115 ? -2.793 -15.102 -1.718 1 92.12 115 GLU A C 1
ATOM 895 O O . GLU A 1 115 ? -2.334 -15.211 -0.579 1 92.12 115 GLU A O 1
ATOM 900 N N . GLY A 1 116 ? -2.738 -14.047 -2.404 1 94.81 116 GLY A N 1
ATOM 901 C CA . GLY A 1 116 ? -2.215 -12.789 -1.891 1 94.81 116 GLY A CA 1
ATOM 902 C C . GLY A 1 116 ? -2.834 -11.57 -2.549 1 94.81 116 GLY A C 1
ATOM 903 O O . GLY A 1 116 ? -3.102 -11.578 -3.752 1 94.81 116 GLY A O 1
ATOM 904 N N . ASP A 1 117 ? -3.098 -10.578 -1.743 1 94.88 117 ASP A N 1
ATOM 905 C CA . ASP A 1 117 ? -3.531 -9.258 -2.188 1 94.88 117 ASP A CA 1
ATOM 906 C C . ASP A 1 117 ? -2.502 -8.188 -1.82 1 94.88 117 ASP A C 1
ATOM 908 O O . ASP A 1 117 ? -1.956 -8.203 -0.715 1 94.88 117 ASP A O 1
ATOM 912 N N . TRP A 1 118 ? -2.191 -7.328 -2.758 1 98.19 118 TRP A N 1
ATOM 913 C CA . TRP A 1 118 ? -1.299 -6.227 -2.404 1 98.19 118 TRP A CA 1
ATOM 914 C C . TRP A 1 118 ? -1.438 -5.078 -3.395 1 98.19 118 TRP A C 1
ATOM 916 O O . TRP A 1 118 ? -2.082 -5.219 -4.438 1 98.19 118 TRP A O 1
ATOM 926 N N . VAL A 1 119 ? -0.93 -3.922 -3.039 1 98 119 VAL A N 1
ATOM 927 C CA . VAL A 1 119 ? -0.832 -2.76 -3.916 1 98 119 VAL A CA 1
ATOM 928 C C . VAL A 1 119 ? 0.508 -2.777 -4.648 1 98 119 VAL A C 1
ATOM 930 O O . VAL A 1 119 ? 1.562 -2.932 -4.027 1 98 119 VAL A O 1
ATOM 933 N N . VAL A 1 120 ? 0.42 -2.656 -5.941 1 98.56 120 VAL A N 1
ATOM 934 C CA . VAL A 1 120 ? 1.62 -2.652 -6.77 1 98.56 120 VAL A CA 1
ATOM 935 C C . VAL A 1 120 ? 2.457 -1.412 -6.465 1 98.56 120 VAL A C 1
ATOM 937 O O . VAL A 1 120 ? 1.974 -0.284 -6.586 1 98.56 120 VAL A O 1
ATOM 940 N N . PRO A 1 121 ? 3.688 -1.608 -6.059 1 97.75 121 PRO A N 1
ATOM 941 C CA . PRO A 1 121 ? 4.5 -0.438 -5.723 1 97.75 121 PRO A CA 1
ATOM 942 C C . PRO A 1 121 ? 5.008 0.303 -6.961 1 97.75 121 PRO A C 1
ATOM 944 O O . PRO A 1 121 ? 5.098 -0.283 -8.039 1 97.75 121 PRO A O 1
ATOM 947 N N . ASN A 1 122 ? 5.238 1.626 -6.801 1 96.69 122 ASN A N 1
ATOM 948 C CA . ASN A 1 122 ? 6.133 2.334 -7.711 1 96.69 122 ASN A CA 1
ATOM 949 C C . ASN A 1 122 ? 7.594 2.164 -7.309 1 96.69 122 ASN A C 1
ATOM 951 O O . ASN A 1 122 ? 7.895 1.931 -6.137 1 96.69 122 ASN A O 1
ATOM 955 N N . VAL A 1 123 ? 8.469 2.111 -8.312 1 96.06 123 VAL A N 1
ATOM 956 C CA . VAL A 1 123 ? 9.859 1.851 -7.949 1 96.06 123 VAL A CA 1
ATOM 957 C C . VAL A 1 123 ? 10.742 2.984 -8.461 1 96.06 123 VAL A C 1
ATOM 959 O O . VAL A 1 123 ? 10.461 3.588 -9.492 1 96.06 123 VAL A O 1
ATOM 962 N N . TYR A 1 124 ? 11.711 3.295 -7.742 1 91.88 124 TYR A N 1
ATOM 963 C CA . TYR A 1 124 ? 12.703 4.301 -8.094 1 91.88 124 TYR A CA 1
ATOM 964 C C . TYR A 1 124 ? 14.102 3.697 -8.117 1 91.88 124 TYR A C 1
ATOM 966 O O . TYR A 1 124 ? 14.523 3.057 -7.152 1 91.88 124 TYR A O 1
ATOM 974 N N . PRO A 1 125 ? 14.812 3.967 -9.203 1 91.25 125 PRO A N 1
ATOM 975 C CA . PRO A 1 125 ? 16.141 3.357 -9.312 1 91.25 125 PRO A CA 1
ATOM 976 C C . PRO A 1 125 ? 17.094 3.828 -8.219 1 91.25 125 PRO A C 1
ATOM 978 O O . PRO A 1 125 ? 17.094 5.008 -7.867 1 91.25 125 PRO A O 1
ATOM 981 N N . SER A 1 126 ? 17.828 2.879 -7.695 1 86.5 126 SER A N 1
ATOM 982 C CA . SER A 1 126 ? 18.844 3.166 -6.684 1 86.5 126 SER A CA 1
ATOM 983 C C . SER A 1 126 ? 20.203 3.42 -7.324 1 86.5 126 SER A C 1
ATOM 985 O O . SER A 1 126 ? 21.109 3.943 -6.676 1 86.5 126 SER A O 1
ATOM 987 N N . VAL A 1 127 ? 20.375 2.986 -8.547 1 89.06 127 VAL A N 1
ATOM 988 C CA . VAL A 1 127 ? 21.609 3.186 -9.289 1 89.06 127 VAL A CA 1
ATOM 989 C C . VAL A 1 127 ? 21.297 3.643 -10.711 1 89.06 127 VAL A C 1
ATOM 991 O O . VAL A 1 127 ? 20.188 3.428 -11.203 1 89.06 127 VAL A O 1
ATOM 994 N N . GLN A 1 128 ? 22.344 4.281 -11.383 1 92.44 128 GLN A N 1
ATOM 995 C CA . GLN A 1 128 ? 22.172 4.805 -12.734 1 92.44 128 GLN A CA 1
ATOM 996 C C . GLN A 1 128 ? 22.547 3.756 -13.781 1 92.44 128 GLN A C 1
ATOM 998 O O . GLN A 1 128 ? 23.328 2.846 -13.5 1 92.44 128 GLN A O 1
ATOM 1003 N N . ASN A 1 129 ? 21.922 3.818 -14.914 1 95.56 129 ASN A N 1
ATOM 1004 C CA . ASN A 1 129 ? 22.297 3.197 -16.172 1 95.56 129 ASN A CA 1
ATOM 1005 C C . ASN A 1 129 ? 22.234 1.676 -16.094 1 95.56 129 ASN A C 1
ATOM 1007 O O . ASN A 1 129 ? 23.094 0.982 -16.641 1 95.56 129 ASN A O 1
ATOM 1011 N N . GLU A 1 130 ? 21.297 1.168 -15.336 1 95.25 130 GLU A N 1
ATOM 1012 C CA . GLU A 1 130 ? 20.969 -0.253 -15.352 1 95.25 130 GLU A CA 1
ATOM 1013 C C . GLU A 1 130 ? 19.5 -0.474 -15 1 95.25 130 GLU A C 1
ATOM 1015 O O . GLU A 1 130 ? 18.891 0.332 -14.297 1 95.25 130 GLU A O 1
ATOM 1020 N N . TRP A 1 131 ? 18.984 -1.544 -15.594 1 95.81 131 TRP A N 1
ATOM 1021 C CA . TRP A 1 131 ? 17.641 -1.947 -15.188 1 95.81 131 TRP A CA 1
ATOM 1022 C C . TRP A 1 131 ? 17.656 -2.553 -13.789 1 95.81 131 TRP A C 1
ATOM 1024 O O . TRP A 1 131 ? 18.547 -3.33 -13.453 1 95.81 131 TRP A O 1
ATOM 1034 N N . GLN A 1 132 ? 16.781 -2.111 -12.977 1 95.75 132 GLN A N 1
ATOM 1035 C CA . GLN A 1 132 ? 16.531 -2.648 -11.641 1 95.75 132 GLN A CA 1
ATOM 1036 C C . GLN A 1 132 ? 15.117 -3.227 -11.539 1 95.75 132 GLN A C 1
ATOM 1038 O O . GLN A 1 132 ? 14.18 -2.715 -12.156 1 95.75 132 GLN A O 1
ATOM 1043 N N . TYR A 1 133 ? 15.008 -4.312 -10.766 1 95.5 133 TYR A N 1
ATOM 1044 C CA . TYR A 1 133 ? 13.758 -5.059 -10.781 1 95.5 133 TYR A CA 1
ATOM 1045 C C . TYR A 1 133 ? 13.266 -5.32 -9.359 1 95.5 133 TYR A C 1
ATOM 1047 O O . TYR A 1 133 ? 14.047 -5.668 -8.477 1 95.5 133 TYR A O 1
ATOM 1055 N N . CYS A 1 134 ? 12.031 -5.086 -9.156 1 96.75 134 CYS A N 1
ATOM 1056 C CA . CYS A 1 134 ? 11.289 -5.469 -7.957 1 96.75 134 CYS A CA 1
ATOM 1057 C C . CYS A 1 134 ? 10.141 -6.41 -8.305 1 96.75 134 CYS A C 1
ATOM 1059 O O . CYS A 1 134 ? 9.125 -5.977 -8.844 1 96.75 134 CYS A O 1
ATOM 1061 N N . ALA A 1 135 ? 10.328 -7.664 -7.996 1 97.38 135 ALA A N 1
ATOM 1062 C CA . ALA A 1 135 ? 9.266 -8.648 -8.188 1 97.38 135 ALA A CA 1
ATOM 1063 C C . ALA A 1 135 ? 8.492 -8.883 -6.895 1 97.38 135 ALA A C 1
ATOM 1065 O O . ALA A 1 135 ? 9.086 -9.188 -5.859 1 97.38 135 ALA A O 1
ATOM 1066 N N . THR A 1 136 ? 7.195 -8.664 -6.926 1 98.38 136 THR A N 1
ATOM 1067 C CA . THR A 1 136 ? 6.285 -9.055 -5.852 1 98.38 136 THR A CA 1
ATOM 1068 C C . THR A 1 136 ? 5.469 -10.273 -6.25 1 98.38 136 THR A C 1
ATOM 1070 O O . THR A 1 136 ? 4.863 -10.305 -7.328 1 98.38 136 THR A O 1
ATOM 1073 N N . TRP A 1 137 ? 5.438 -11.297 -5.367 1 98.06 137 TRP A N 1
ATOM 1074 C CA . TRP A 1 137 ? 4.781 -12.516 -5.82 1 98.06 137 TRP A CA 1
ATOM 1075 C C . TRP A 1 137 ? 4.383 -13.391 -4.637 1 98.06 137 TRP A C 1
ATOM 1077 O O . TRP A 1 137 ? 4.844 -13.172 -3.514 1 98.06 137 TRP A O 1
ATOM 1087 N N . VAL A 1 138 ? 3.443 -14.305 -4.891 1 98.25 138 VAL A N 1
ATOM 1088 C CA . VAL A 1 138 ? 3.133 -15.43 -4.023 1 98.25 138 VAL A CA 1
ATOM 1089 C C . VAL A 1 138 ? 3.506 -16.734 -4.719 1 98.25 138 VAL A C 1
ATOM 1091 O O . VAL A 1 138 ? 3.508 -16.812 -5.949 1 98.25 138 VAL A O 1
ATOM 1094 N N . GLY A 1 139 ? 3.832 -17.703 -3.936 1 97.75 139 GLY A N 1
ATOM 1095 C CA . GLY A 1 139 ? 4.23 -18.953 -4.555 1 97.75 139 GLY A CA 1
ATOM 1096 C C . GLY A 1 139 ? 4.215 -20.125 -3.59 1 97.75 139 GLY A C 1
ATOM 1097 O O . GLY A 1 139 ? 4.145 -19.938 -2.375 1 97.75 139 GLY A O 1
ATOM 1098 N N . ILE A 1 140 ? 4.145 -21.281 -4.145 1 96.38 140 ILE A N 1
ATOM 1099 C CA . ILE A 1 140 ? 4.281 -22.547 -3.424 1 96.38 140 ILE A CA 1
ATOM 1100 C C . ILE A 1 140 ? 5.621 -23.188 -3.77 1 96.38 140 ILE A C 1
ATOM 1102 O O . ILE A 1 140 ? 6.004 -23.25 -4.941 1 96.38 140 ILE A O 1
ATOM 1106 N N . ASP A 1 141 ? 6.312 -23.656 -2.73 1 94.31 141 ASP A N 1
ATOM 1107 C CA . ASP A 1 141 ? 7.66 -24.203 -2.791 1 94.31 141 ASP A CA 1
ATOM 1108 C C . ASP A 1 141 ? 8.711 -23.094 -2.83 1 94.31 141 ASP A C 1
ATOM 1110 O O . ASP A 1 141 ? 8.445 -21.969 -2.418 1 94.31 141 ASP A O 1
ATOM 1114 N N . GLY A 1 142 ? 9.977 -23.453 -3.07 1 89.81 142 GLY A N 1
ATOM 1115 C CA . GLY A 1 142 ? 11.07 -22.5 -3.18 1 89.81 142 GLY A CA 1
ATOM 1116 C C . GLY A 1 142 ? 12 -22.516 -1.979 1 89.81 142 GLY A C 1
ATOM 1117 O O . GLY A 1 142 ? 13.18 -22.172 -2.098 1 89.81 142 GLY A O 1
ATOM 1118 N N . ASP A 1 143 ? 11.43 -22.656 -0.865 1 88.25 143 ASP A N 1
ATOM 1119 C CA . ASP A 1 143 ? 12.266 -22.781 0.327 1 88.25 143 ASP A CA 1
ATOM 1120 C C . ASP A 1 143 ? 12.32 -24.234 0.812 1 88.25 143 ASP A C 1
ATOM 1122 O O . ASP A 1 143 ? 11.414 -24.688 1.52 1 88.25 143 ASP A O 1
ATOM 1126 N N . GLY A 1 144 ? 13.414 -24.906 0.561 1 86.81 144 GLY A N 1
ATOM 1127 C CA . GLY A 1 144 ? 13.547 -26.328 0.892 1 86.81 144 GLY A CA 1
ATOM 1128 C C . GLY A 1 144 ? 13.102 -27.25 -0.227 1 86.81 144 GLY A C 1
ATOM 1129 O O . GLY A 1 144 ? 12.812 -28.422 0.008 1 86.81 144 GLY A O 1
ATOM 1130 N N . SER A 1 145 ? 12.898 -26.75 -1.361 1 89.75 145 SER A N 1
ATOM 1131 C CA . SER A 1 145 ? 12.523 -27.516 -2.541 1 89.75 145 SER A CA 1
ATOM 1132 C C . SER A 1 145 ? 13.273 -27.047 -3.779 1 89.75 145 SER A C 1
ATOM 1134 O O . SER A 1 145 ? 13.852 -25.953 -3.779 1 89.75 145 SER A O 1
ATOM 1136 N N . GLY A 1 146 ? 13.258 -27.828 -4.82 1 88.56 146 GLY A N 1
ATOM 1137 C CA . GLY A 1 146 ? 14 -27.531 -6.027 1 88.56 146 GLY A CA 1
ATOM 1138 C C . GLY A 1 146 ? 13.203 -26.719 -7.031 1 88.56 146 GLY A C 1
ATOM 1139 O O . GLY A 1 146 ? 13.727 -26.344 -8.086 1 88.56 146 GLY A O 1
ATOM 1140 N N . ASP A 1 147 ? 11.953 -26.484 -6.762 1 91.75 147 ASP A N 1
ATOM 1141 C CA . ASP A 1 147 ? 11.086 -25.719 -7.648 1 91.75 147 ASP A CA 1
ATOM 1142 C C . ASP A 1 147 ? 10.305 -24.672 -6.871 1 91.75 147 ASP A C 1
ATOM 1144 O O . ASP A 1 147 ? 10.297 -24.672 -5.637 1 91.75 147 ASP A O 1
ATOM 1148 N N . VAL A 1 148 ? 9.703 -23.75 -7.551 1 94.62 148 VAL A N 1
ATOM 1149 C CA . VAL A 1 148 ? 8.742 -22.812 -7.004 1 94.62 148 VAL A CA 1
ATOM 1150 C C . VAL A 1 148 ? 7.734 -22.406 -8.078 1 94.62 148 VAL A C 1
ATOM 1152 O O . VAL A 1 148 ? 8.117 -21.953 -9.164 1 94.62 148 VAL A O 1
ATOM 1155 N N . CYS A 1 149 ? 6.465 -22.703 -7.852 1 96 149 CYS A N 1
ATOM 1156 C CA . CYS A 1 149 ? 5.359 -22.219 -8.664 1 96 149 CYS A CA 1
ATOM 1157 C C . CYS A 1 149 ? 4.871 -20.859 -8.164 1 96 149 CYS A C 1
ATOM 1159 O O . CYS A 1 149 ? 4.27 -20.781 -7.094 1 96 149 CYS A O 1
ATOM 1161 N N . GLN A 1 150 ? 5.184 -19.844 -8.914 1 97.12 150 GLN A N 1
ATOM 1162 C CA . GLN A 1 150 ? 5.004 -18.484 -8.391 1 97.12 150 GLN A CA 1
ATOM 1163 C C . GLN A 1 150 ? 4.41 -17.562 -9.453 1 97.12 150 GLN A C 1
ATOM 1165 O O . GLN A 1 150 ? 4.574 -17.797 -10.648 1 97.12 150 GLN A O 1
ATOM 1170 N N . ALA A 1 151 ? 3.67 -16.547 -9.039 1 98.12 151 ALA A N 1
ATOM 1171 C CA . ALA A 1 151 ? 3.074 -15.523 -9.898 1 98.12 151 ALA A CA 1
ATOM 1172 C C . ALA A 1 151 ? 2.941 -14.195 -9.156 1 98.12 151 ALA A C 1
ATOM 1174 O O . ALA A 1 151 ? 2.752 -14.18 -7.934 1 98.12 151 ALA A O 1
ATOM 1175 N N . GLY A 1 152 ? 3.076 -13.125 -9.852 1 98.31 152 GLY A N 1
ATOM 1176 C CA . GLY A 1 152 ? 2.99 -11.812 -9.234 1 98.31 152 GLY A CA 1
ATOM 1177 C C . GLY A 1 152 ? 3.162 -10.68 -10.227 1 98.31 152 GLY A C 1
ATOM 1178 O O . GLY A 1 152 ? 2.646 -10.742 -11.344 1 98.31 152 GLY A O 1
ATOM 1179 N N . MET A 1 153 ? 3.697 -9.578 -9.781 1 98.56 153 MET A N 1
ATOM 1180 C CA . MET A 1 153 ? 3.943 -8.367 -10.555 1 98.56 153 MET A CA 1
ATOM 1181 C C . MET A 1 153 ? 5.434 -8.039 -10.594 1 98.56 153 MET A C 1
ATOM 1183 O O . MET A 1 153 ? 6.141 -8.25 -9.602 1 98.56 153 MET A O 1
ATOM 1187 N N . ILE A 1 154 ? 5.855 -7.574 -11.664 1 97.75 154 ILE A N 1
ATOM 1188 C CA . ILE A 1 154 ? 7.203 -7.016 -11.719 1 97.75 154 ILE A CA 1
ATOM 1189 C C . ILE A 1 154 ? 7.129 -5.508 -11.961 1 97.75 154 ILE A C 1
ATOM 1191 O O . ILE A 1 154 ? 6.309 -5.039 -12.758 1 97.75 154 ILE A O 1
ATOM 1195 N N . CYS A 1 155 ? 7.84 -4.781 -11.219 1 97.62 155 CYS A N 1
ATOM 1196 C CA . CYS A 1 155 ? 8.102 -3.361 -11.414 1 97.62 155 CYS A CA 1
ATOM 1197 C C . CYS A 1 155 ? 9.578 -3.109 -11.68 1 97.62 155 CYS A C 1
ATOM 1199 O O . CYS A 1 155 ? 10.43 -3.422 -10.844 1 97.62 155 CYS A O 1
ATOM 1201 N N . ALA A 1 156 ? 9.867 -2.598 -12.789 1 97 156 ALA A N 1
ATOM 1202 C CA . ALA A 1 156 ? 11.258 -2.355 -13.172 1 97 156 ALA A CA 1
ATOM 1203 C C . ALA A 1 156 ? 11.469 -0.905 -13.602 1 97 156 ALA A C 1
ATOM 1205 O O . ALA A 1 156 ? 10.539 -0.258 -14.086 1 97 156 ALA A O 1
ATOM 1206 N N . ALA A 1 157 ? 12.648 -0.427 -13.391 1 96.56 157 ALA A N 1
ATOM 1207 C CA . ALA A 1 157 ? 12.961 0.951 -13.758 1 96.56 157 ALA A CA 1
ATOM 1208 C C . ALA A 1 157 ? 14.414 1.081 -14.211 1 96.56 157 ALA A C 1
ATOM 1210 O O . ALA A 1 157 ? 15.273 0.291 -13.797 1 96.56 157 ALA A O 1
ATOM 1211 N N . TYR A 1 158 ? 14.625 1.996 -15.078 1 96.5 158 TYR A N 1
ATOM 1212 C CA . TYR A 1 158 ? 15.922 2.395 -15.617 1 96.5 158 TYR A CA 1
ATOM 1213 C C . TYR A 1 158 ? 16.078 3.91 -15.586 1 96.5 158 TYR A C 1
ATOM 1215 O O . TYR A 1 158 ? 15.227 4.641 -16.094 1 96.5 158 TYR A O 1
ATOM 1223 N N . GLN A 1 159 ? 17.172 4.297 -14.961 1 94.44 159 GLN A N 1
ATOM 1224 C CA . GLN A 1 159 ? 17.422 5.738 -14.922 1 94.44 159 GLN A CA 1
ATOM 1225 C C . GLN A 1 159 ? 18.672 6.109 -15.703 1 94.44 159 GLN A C 1
ATOM 1227 O O . GLN A 1 159 ? 19.734 5.512 -15.516 1 94.44 159 GLN A O 1
ATOM 1232 N N . SER A 1 160 ? 18.5 7.062 -16.609 1 95.25 160 SER A N 1
ATOM 1233 C CA . SER A 1 160 ? 19.594 7.73 -17.312 1 95.25 160 SER A CA 1
ATOM 1234 C C . SER A 1 160 ? 19.531 9.242 -17.125 1 95.25 160 SER A C 1
ATOM 1236 O O . SER A 1 160 ? 18.672 9.914 -17.703 1 95.25 160 SER A O 1
ATOM 1238 N N . GLY A 1 161 ? 20.484 9.797 -16.375 1 92.38 161 GLY A N 1
ATOM 1239 C CA . GLY A 1 161 ? 20.359 11.195 -15.992 1 92.38 161 GLY A CA 1
ATOM 1240 C C . GLY A 1 161 ? 19.109 11.484 -15.195 1 92.38 161 GLY A C 1
ATOM 1241 O O . GLY A 1 161 ? 18.859 10.852 -14.164 1 92.38 161 GLY A O 1
ATOM 1242 N N . SER A 1 162 ? 18.297 12.383 -15.758 1 86.75 162 SER A N 1
ATOM 1243 C CA . SER A 1 162 ? 17.078 12.766 -15.047 1 86.75 162 SER A CA 1
ATOM 1244 C C . SER A 1 162 ? 15.883 11.984 -15.562 1 86.75 162 SER A C 1
ATOM 1246 O O . SER A 1 162 ? 14.773 12.117 -15.031 1 86.75 162 SER A O 1
ATOM 1248 N N . SER A 1 163 ? 16.141 11.148 -16.469 1 92.5 163 SER A N 1
ATOM 1249 C CA . SER A 1 163 ? 15.047 10.414 -17.094 1 92.5 163 SER A CA 1
ATOM 1250 C C . SER A 1 163 ? 14.891 9.023 -16.484 1 92.5 163 SER A C 1
ATOM 1252 O O . SER A 1 163 ? 15.875 8.305 -16.312 1 92.5 163 SER A O 1
ATOM 1254 N N . ILE A 1 164 ? 13.719 8.68 -16.141 1 93 164 ILE A N 1
ATOM 1255 C CA . ILE A 1 164 ? 13.422 7.352 -15.617 1 93 164 ILE A CA 1
ATOM 1256 C C . ILE A 1 164 ? 12.406 6.652 -16.516 1 93 164 ILE A C 1
ATOM 1258 O O . ILE A 1 164 ? 11.352 7.207 -16.812 1 93 164 ILE A O 1
ATOM 1262 N N . THR A 1 165 ? 12.758 5.488 -16.984 1 96.12 165 THR A N 1
ATOM 1263 C CA . THR A 1 165 ? 11.844 4.605 -17.703 1 96.12 165 THR A CA 1
ATOM 1264 C C . THR A 1 165 ? 11.359 3.477 -16.797 1 96.12 165 THR A C 1
ATOM 1266 O O . THR A 1 165 ? 12.141 2.91 -16.031 1 96.12 165 THR A O 1
ATOM 1269 N N . ARG A 1 166 ? 10.047 3.197 -16.859 1 95.31 166 ARG A N 1
ATOM 1270 C CA . ARG A 1 166 ? 9.461 2.166 -16 1 95.31 166 ARG A CA 1
ATOM 1271 C C . ARG A 1 166 ? 8.672 1.155 -16.828 1 95.31 166 ARG A C 1
ATOM 1273 O O . ARG A 1 166 ? 8.148 1.488 -17.891 1 95.31 166 ARG A O 1
ATOM 1280 N N . THR A 1 167 ? 8.656 -0.056 -16.375 1 96 167 THR A N 1
ATOM 1281 C CA . THR A 1 167 ? 7.773 -1.091 -16.891 1 96 167 THR A CA 1
ATOM 1282 C C . THR A 1 167 ? 7.168 -1.912 -15.766 1 96 167 THR A C 1
ATOM 1284 O O . THR A 1 167 ? 7.84 -2.191 -14.766 1 96 167 THR A O 1
ATOM 1287 N N . VAL A 1 168 ? 5.879 -2.182 -15.875 1 97.62 168 VAL A N 1
ATOM 1288 C CA . VAL A 1 168 ? 5.133 -2.98 -14.914 1 97.62 168 VAL A CA 1
ATOM 1289 C C . VAL A 1 168 ? 4.254 -3.99 -15.648 1 97.62 168 VAL A C 1
ATOM 1291 O O . VAL A 1 168 ? 3.557 -3.637 -16.609 1 97.62 168 VAL A O 1
ATOM 1294 N N . TYR A 1 169 ? 4.301 -5.262 -15.227 1 97.5 169 TYR A N 1
ATOM 1295 C CA . TYR A 1 169 ? 3.443 -6.27 -15.836 1 97.5 169 TYR A CA 1
ATOM 1296 C C . TYR A 1 169 ? 3.318 -7.496 -14.945 1 97.5 169 TYR A C 1
ATOM 1298 O O . TYR A 1 169 ? 4.184 -7.754 -14.102 1 97.5 169 TYR A O 1
ATOM 1306 N N . PRO A 1 170 ? 2.207 -8.25 -15.047 1 98.31 170 PRO A N 1
ATOM 1307 C CA . PRO A 1 170 ? 2.107 -9.547 -14.383 1 98.31 170 PRO A CA 1
ATOM 1308 C C . PRO A 1 170 ? 3.008 -10.609 -15.016 1 98.31 170 PRO A C 1
ATOM 1310 O O . PRO A 1 170 ? 3.312 -10.531 -16.203 1 98.31 170 PRO A O 1
ATOM 1313 N N . TRP A 1 171 ? 3.398 -11.547 -14.258 1 97.69 171 TRP A N 1
ATOM 1314 C CA . TRP A 1 171 ? 4.254 -12.641 -14.703 1 97.69 171 TRP A CA 1
ATOM 1315 C C . TRP A 1 171 ? 4.02 -13.898 -13.875 1 97.69 171 TRP A C 1
ATOM 1317 O O . TRP A 1 171 ? 3.426 -13.836 -12.797 1 97.69 171 TRP A O 1
ATOM 1327 N N . HIS A 1 172 ? 4.391 -15.055 -14.383 1 96.69 172 HIS A N 1
ATOM 1328 C CA . HIS A 1 172 ? 4.484 -16.281 -13.617 1 96.69 172 HIS A CA 1
ATOM 1329 C C . HIS A 1 172 ? 5.766 -17.047 -13.945 1 96.69 172 HIS A C 1
ATOM 1331 O O . HIS A 1 172 ? 6.426 -16.75 -14.945 1 96.69 172 HIS A O 1
ATOM 1337 N N . GLU A 1 173 ? 6.168 -17.891 -13.062 1 95.94 173 GLU A N 1
ATOM 1338 C CA . GLU A 1 173 ? 7.273 -18.828 -13.266 1 95.94 173 GLU A CA 1
ATOM 1339 C C . GLU A 1 173 ? 7.078 -20.094 -12.445 1 95.94 173 GLU A C 1
ATOM 1341 O O . GLU A 1 173 ? 6.805 -20.031 -11.242 1 95.94 173 GLU A O 1
ATOM 1346 N N . TRP A 1 174 ? 7.109 -21.188 -13.141 1 94.81 174 TRP A N 1
ATOM 1347 C CA . TRP A 1 174 ? 7.336 -22.438 -12.422 1 94.81 174 TRP A CA 1
ATOM 1348 C C . TRP A 1 174 ? 8.781 -22.906 -12.578 1 94.81 174 TRP A C 1
ATOM 1350 O O . TRP A 1 174 ? 9.078 -23.75 -13.422 1 94.81 174 TRP A O 1
ATOM 1360 N N . TYR A 1 175 ? 9.57 -22.266 -11.688 1 91.94 175 TYR A N 1
ATOM 1361 C CA . TYR A 1 175 ? 10.992 -22.594 -11.727 1 91.94 175 TYR A CA 1
ATOM 1362 C C . TYR A 1 175 ? 11.211 -24.109 -11.703 1 91.94 175 TYR A C 1
ATOM 1364 O O . TYR A 1 175 ? 10.602 -24.812 -10.898 1 91.94 175 TYR A O 1
ATOM 1372 N N . PRO A 1 176 ? 12.07 -24.656 -12.531 1 90.31 176 PRO A N 1
ATOM 1373 C CA . PRO A 1 176 ? 13.125 -23.969 -13.281 1 90.31 176 PRO A CA 1
ATOM 1374 C C . PRO A 1 176 ? 12.695 -23.578 -14.695 1 90.31 176 PRO A C 1
ATOM 1376 O O . PRO A 1 176 ? 13.539 -23.281 -15.547 1 90.31 176 PRO A O 1
ATOM 1379 N N . SER A 1 177 ? 11.391 -23.625 -15.023 1 88.94 177 SER A N 1
ATOM 1380 C CA . SER A 1 177 ? 10.945 -23.078 -16.312 1 88.94 177 SER A CA 1
ATOM 1381 C C . SER A 1 177 ? 11.211 -21.578 -16.391 1 88.94 177 SER A C 1
ATOM 1383 O O . SER A 1 177 ? 11.492 -20.938 -15.383 1 88.94 177 SER A O 1
ATOM 1385 N N . SER A 1 178 ? 11.086 -21.094 -17.594 1 86.62 178 SER A N 1
ATOM 1386 C CA . SER A 1 178 ? 11.383 -19.688 -17.859 1 86.62 178 SER A CA 1
ATOM 1387 C C . SER A 1 178 ? 10.289 -18.781 -17.297 1 86.62 178 SER A C 1
ATOM 1389 O O . SER A 1 178 ? 9.141 -19.203 -17.156 1 86.62 178 SER A O 1
ATOM 1391 N N . TRP A 1 179 ? 10.727 -17.594 -17.078 1 91.88 179 TRP A N 1
ATOM 1392 C CA . TRP A 1 179 ? 9.859 -16.469 -16.75 1 91.88 179 TRP A CA 1
ATOM 1393 C C . TRP A 1 179 ? 8.906 -16.156 -17.906 1 91.88 179 TRP A C 1
ATOM 1395 O O . TRP A 1 179 ? 9.312 -16.172 -19.062 1 91.88 179 TRP A O 1
ATOM 1405 N N . VAL A 1 180 ? 7.566 -15.984 -17.547 1 95.56 180 VAL A N 1
ATOM 1406 C CA . VAL A 1 180 ? 6.562 -15.695 -18.562 1 95.56 180 VAL A CA 1
ATOM 1407 C C . VAL A 1 180 ? 5.809 -14.422 -18.203 1 95.56 180 VAL A C 1
ATOM 1409 O O . VAL A 1 180 ? 5.23 -14.32 -17.125 1 95.56 180 VAL A O 1
ATOM 1412 N N . GLU A 1 181 ? 5.773 -13.477 -19.125 1 96.06 181 GLU A N 1
ATOM 1413 C CA . GLU A 1 181 ? 5.004 -12.242 -19 1 96.06 181 GLU A CA 1
ATOM 1414 C C . GLU A 1 181 ? 3.586 -12.422 -19.531 1 96.06 181 GLU A C 1
ATOM 1416 O O . GLU A 1 181 ? 3.387 -13.047 -20.578 1 96.06 181 GLU A O 1
ATOM 1421 N N . ILE A 1 182 ? 2.594 -11.984 -18.797 1 97.12 182 ILE A N 1
ATOM 1422 C CA . ILE A 1 182 ? 1.266 -11.766 -19.359 1 97.12 182 ILE A CA 1
ATOM 1423 C C . ILE A 1 182 ? 1.194 -10.383 -19.984 1 97.12 182 ILE A C 1
ATOM 1425 O O . ILE A 1 182 ? 1.154 -9.375 -19.281 1 97.12 182 ILE A O 1
ATOM 1429 N N . THR A 1 183 ? 0.992 -10.273 -21.312 1 95.44 183 THR A N 1
ATOM 1430 C CA . THR A 1 183 ? 1.341 -9.055 -22.031 1 95.44 183 THR A CA 1
ATOM 1431 C C . THR A 1 183 ? 0.128 -8.141 -22.156 1 95.44 183 THR A C 1
ATOM 1433 O O . THR A 1 183 ? 0.265 -6.961 -22.516 1 95.44 183 THR A O 1
ATOM 1436 N N . ASN A 1 184 ? -1.047 -8.633 -21.859 1 94.38 184 ASN A N 1
ATOM 1437 C CA . ASN A 1 184 ? -2.219 -7.824 -22.172 1 94.38 184 ASN A CA 1
ATOM 1438 C C . ASN A 1 184 ? -3.098 -7.617 -20.938 1 94.38 184 ASN A C 1
ATOM 1440 O O . ASN A 1 184 ? -4.301 -7.387 -21.062 1 94.38 184 ASN A O 1
ATOM 1444 N N . LEU A 1 185 ? -2.621 -7.906 -19.812 1 93.25 185 LEU A N 1
ATOM 1445 C CA . LEU A 1 185 ? -3.309 -7.531 -18.578 1 93.25 185 LEU A CA 1
ATOM 1446 C C . LEU A 1 185 ? -2.676 -6.285 -17.953 1 93.25 185 LEU A C 1
ATOM 1448 O O . LEU A 1 185 ? -1.627 -6.371 -17.312 1 93.25 185 LEU A O 1
ATOM 1452 N N . ALA A 1 186 ? -3.346 -5.199 -18.141 1 89.75 186 ALA A N 1
ATOM 1453 C CA . ALA A 1 186 ? -2.785 -3.91 -17.734 1 89.75 186 ALA A CA 1
ATOM 1454 C C . ALA A 1 186 ? -2.705 -3.801 -16.219 1 89.75 186 ALA A C 1
ATOM 1456 O O . ALA A 1 186 ? -3.676 -4.098 -15.516 1 89.75 186 ALA A O 1
ATOM 1457 N N . VAL A 1 187 ? -1.574 -3.473 -15.68 1 95.88 187 VAL A N 1
ATOM 1458 C CA . VAL A 1 187 ? -1.324 -3.174 -14.273 1 95.88 187 VAL A CA 1
ATOM 1459 C C . VAL A 1 187 ? -0.44 -1.934 -14.156 1 95.88 187 VAL A C 1
ATOM 1461 O O . VAL A 1 187 ? 0.451 -1.72 -14.984 1 95.88 187 VAL A O 1
ATOM 1464 N N . SER A 1 188 ? -0.731 -1.078 -13.188 1 96.19 188 SER A N 1
ATOM 1465 C CA . SER A 1 188 ? 0.041 0.128 -12.914 1 96.19 188 SER A CA 1
ATOM 1466 C C . SER A 1 188 ? 0.419 0.211 -11.438 1 96.19 188 SER A C 1
ATOM 1468 O O . SER A 1 188 ? -0.237 -0.395 -10.586 1 96.19 188 SER A O 1
ATOM 1470 N N . PRO A 1 189 ? 1.531 0.976 -11.141 1 97.19 189 PRO A N 1
ATOM 1471 C CA . PRO A 1 189 ? 1.765 1.251 -9.719 1 97.19 189 PRO A CA 1
ATOM 1472 C C . PRO A 1 189 ? 0.538 1.833 -9.023 1 97.19 189 PRO A C 1
ATOM 1474 O O . PRO A 1 189 ? -0.185 2.643 -9.609 1 97.19 189 PRO A O 1
ATOM 1477 N N . GLY A 1 190 ? 0.357 1.377 -7.809 1 97.38 190 GLY A N 1
ATOM 1478 C CA . GLY A 1 190 ? -0.779 1.859 -7.039 1 97.38 190 GLY A CA 1
ATOM 1479 C C . GLY A 1 190 ? -2.02 1.004 -7.207 1 97.38 190 GLY A C 1
ATOM 1480 O O . GLY A 1 190 ? -2.986 1.147 -6.457 1 97.38 190 GLY A O 1
ATOM 1481 N N . ASP A 1 191 ? -2.029 0.059 -8.25 1 96.62 191 ASP A N 1
ATOM 1482 C CA . ASP A 1 191 ? -3.16 -0.85 -8.414 1 96.62 191 ASP A CA 1
ATOM 1483 C C . ASP A 1 191 ? -3.223 -1.861 -7.27 1 96.62 191 ASP A C 1
ATOM 1485 O O . ASP A 1 191 ? -2.189 -2.371 -6.828 1 96.62 191 ASP A O 1
ATOM 1489 N N . PHE A 1 192 ? -4.434 -2.08 -6.828 1 95.06 192 PHE A N 1
ATOM 1490 C CA . PHE A 1 192 ? -4.699 -3.166 -5.891 1 95.06 192 PHE A CA 1
ATOM 1491 C C . PHE A 1 192 ? -4.957 -4.473 -6.637 1 95.06 192 PHE A C 1
ATOM 1493 O O . PHE A 1 192 ? -5.918 -4.578 -7.398 1 95.06 192 PHE A O 1
ATOM 1500 N N . VAL A 1 193 ? -4.125 -5.531 -6.363 1 95.25 193 VAL A N 1
ATOM 1501 C CA . VAL A 1 193 ? -4.199 -6.742 -7.176 1 95.25 193 VAL A CA 1
ATOM 1502 C C . VAL A 1 193 ? -4.367 -7.961 -6.27 1 95.25 193 VAL A C 1
ATOM 1504 O O . VAL A 1 193 ? -4.07 -7.898 -5.074 1 95.25 193 VAL A O 1
ATOM 1507 N N . SER A 1 194 ? -4.863 -9.008 -6.848 1 93.06 194 SER A N 1
ATOM 1508 C CA . SER A 1 194 ? -4.957 -10.328 -6.223 1 93.06 194 SER A CA 1
ATOM 1509 C C . SER A 1 194 ? -4.352 -11.406 -7.117 1 93.06 194 SER A C 1
ATOM 1511 O O . SER A 1 194 ? -4.52 -11.375 -8.336 1 93.06 194 SER A O 1
ATOM 1513 N N . VAL A 1 195 ? -3.645 -12.281 -6.488 1 95.12 195 VAL A N 1
ATOM 1514 C CA . VAL A 1 195 ? -3.125 -13.453 -7.188 1 95.12 195 VAL A CA 1
ATOM 1515 C C . VAL A 1 195 ? -3.504 -14.719 -6.43 1 95.12 195 VAL A C 1
ATOM 1517 O O . VAL A 1 195 ? -3.428 -14.758 -5.199 1 95.12 195 VAL A O 1
ATOM 1520 N N . LEU A 1 196 ? -3.951 -15.688 -7.137 1 91.75 196 LEU A N 1
ATOM 1521 C CA . LEU A 1 196 ? -4.281 -17.016 -6.617 1 91.75 196 LEU A CA 1
ATOM 1522 C C . LEU A 1 196 ? -3.588 -18.109 -7.43 1 91.75 196 LEU A C 1
ATOM 1524 O O . LEU A 1 196 ? -3.568 -18.047 -8.664 1 91.75 196 LEU A O 1
ATOM 1528 N N . ILE A 1 197 ? -2.924 -19 -6.758 1 93.44 197 ILE A N 1
ATOM 1529 C CA . ILE A 1 197 ? -2.389 -20.219 -7.34 1 93.44 197 ILE A CA 1
ATOM 1530 C C . ILE A 1 197 ? -3.031 -21.438 -6.676 1 93.44 197 ILE A C 1
ATOM 1532 O O . ILE A 1 197 ? -3.051 -21.531 -5.445 1 93.44 197 ILE A O 1
ATOM 1536 N N . CYS A 1 198 ? -3.504 -22.344 -7.469 1 89.06 198 CYS A N 1
ATOM 1537 C CA . CYS A 1 198 ? -4.141 -23.531 -6.914 1 89.06 198 CYS A CA 1
ATOM 1538 C C . CYS A 1 198 ? -3.771 -24.781 -7.719 1 89.06 198 CYS A C 1
ATOM 1540 O O . CYS A 1 198 ? -3.652 -24.719 -8.945 1 89.06 198 CYS A O 1
ATOM 1542 N N . THR A 1 199 ? -3.574 -25.828 -7.008 1 88 199 THR A N 1
ATOM 1543 C CA . THR A 1 199 ? -3.373 -27.141 -7.609 1 88 199 THR A CA 1
ATOM 1544 C C . THR A 1 199 ? -4.43 -28.141 -7.121 1 88 199 THR A C 1
ATOM 1546 O O . THR A 1 199 ? -5.086 -27.891 -6.105 1 88 199 THR A O 1
ATOM 1549 N N . ALA A 1 200 ? -4.586 -29.172 -7.879 1 77.5 200 ALA A N 1
ATOM 1550 C CA . ALA A 1 200 ? -5.625 -30.141 -7.539 1 77.5 200 ALA A CA 1
ATOM 1551 C C . ALA A 1 200 ? -5.258 -30.922 -6.285 1 77.5 200 ALA A C 1
ATOM 1553 O O . ALA A 1 200 ? -6.113 -31.203 -5.445 1 77.5 200 ALA A O 1
ATOM 1554 N N . GLN A 1 201 ? -4.02 -31.344 -6.016 1 82.12 201 GLN A N 1
ATOM 1555 C CA . GLN A 1 201 ? -3.758 -32.312 -4.949 1 82.12 201 GLN A CA 1
ATOM 1556 C C . GLN A 1 201 ? -2.58 -31.859 -4.086 1 82.12 201 GLN A C 1
ATOM 1558 O O . GLN A 1 201 ? -2.227 -32.531 -3.113 1 82.12 201 GLN A O 1
ATOM 1563 N N . GLY A 1 202 ? -1.898 -30.766 -4.348 1 91 202 GLY A N 1
ATOM 1564 C CA . GLY A 1 202 ? -0.705 -30.406 -3.594 1 91 202 GLY A CA 1
ATOM 1565 C C . GLY A 1 202 ? 0.54 -31.125 -4.078 1 91 202 GLY A C 1
ATOM 1566 O O . GLY A 1 202 ? 0.848 -31.109 -5.273 1 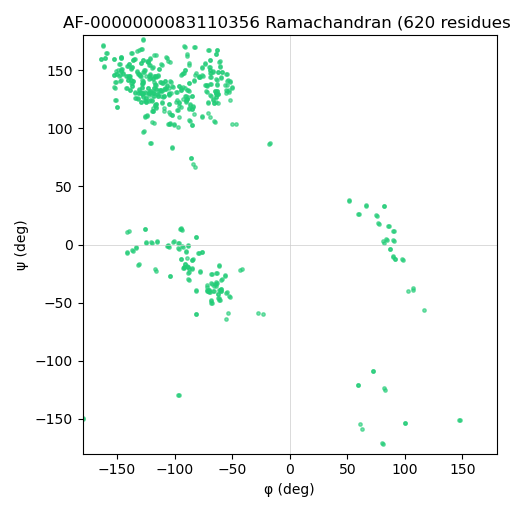91 202 GLY A O 1
ATOM 1567 N N . ALA A 1 203 ? 1.158 -31.812 -3.133 1 95 203 ALA A N 1
ATOM 1568 C CA . ALA A 1 203 ? 2.371 -32.531 -3.502 1 95 203 ALA A CA 1
ATOM 1569 C C . ALA A 1 203 ? 2.109 -33.5 -4.668 1 95 203 ALA A C 1
ATOM 1571 O O . ALA A 1 203 ? 1.078 -34.156 -4.703 1 95 203 ALA A O 1
ATOM 1572 N N . GLY A 1 204 ? 3.08 -33.5 -5.609 1 95.81 204 GLY A N 1
ATOM 1573 C CA . GLY A 1 204 ? 2.977 -34.344 -6.77 1 95.81 204 GLY A CA 1
ATOM 1574 C C . GLY A 1 204 ? 2.268 -33.688 -7.941 1 95.81 204 GLY A C 1
ATOM 1575 O O . GLY A 1 204 ? 2.289 -34.219 -9.055 1 95.81 204 GLY A O 1
ATOM 1576 N N . SER A 1 205 ? 1.645 -32.562 -7.742 1 93.69 205 SER A N 1
ATOM 1577 C CA . SER A 1 205 ? 0.959 -31.859 -8.828 1 93.69 205 SER A CA 1
ATOM 1578 C C . SER A 1 205 ? 1.941 -31.422 -9.914 1 93.69 205 SER A C 1
ATOM 1580 O O . SER A 1 205 ? 3.045 -30.969 -9.609 1 93.69 205 SER A O 1
ATOM 1582 N N . THR A 1 206 ? 1.473 -31.531 -11.18 1 94.31 206 THR A N 1
ATOM 1583 C CA . THR A 1 206 ? 2.268 -31.062 -12.312 1 94.31 206 THR A CA 1
ATOM 1584 C C . THR A 1 206 ? 1.521 -29.969 -13.086 1 94.31 206 THR A C 1
ATOM 1586 O O . THR A 1 206 ? 1.975 -29.531 -14.141 1 94.31 206 THR A O 1
ATOM 1589 N N . THR A 1 207 ? 0.369 -29.625 -12.625 1 90.44 207 THR A N 1
ATOM 1590 C CA . THR A 1 207 ? -0.406 -28.516 -13.188 1 90.44 207 THR A CA 1
ATOM 1591 C C . THR A 1 207 ? -0.889 -27.578 -12.086 1 90.44 207 THR A C 1
ATOM 1593 O O . THR A 1 207 ? -1.142 -28.016 -10.961 1 90.44 207 THR A O 1
ATOM 1596 N N . ALA A 1 208 ? -0.976 -26.328 -12.359 1 91.12 208 ALA A N 1
ATOM 1597 C CA . ALA A 1 208 ? -1.495 -25.312 -11.453 1 91.12 208 ALA A CA 1
ATOM 1598 C C . ALA A 1 208 ? -2.359 -24.297 -12.211 1 91.12 208 ALA A C 1
ATOM 1600 O O . ALA A 1 208 ? -2.088 -23.984 -13.367 1 91.12 208 ALA A O 1
ATOM 1601 N N . THR A 1 209 ? -3.359 -23.844 -11.586 1 87.88 209 THR A N 1
ATOM 1602 C CA . THR A 1 209 ? -4.145 -22.719 -12.078 1 87.88 209 THR A CA 1
ATOM 1603 C C . THR A 1 209 ? -3.656 -21.406 -11.461 1 87.88 209 THR A C 1
ATOM 1605 O O . THR A 1 209 ? -3.459 -21.328 -10.242 1 87.88 209 THR A O 1
ATOM 1608 N N . ILE A 1 210 ? -3.5 -20.453 -12.305 1 92.38 210 ILE A N 1
ATOM 1609 C CA . ILE A 1 210 ? -3.123 -19.125 -11.859 1 92.38 210 ILE A CA 1
ATOM 1610 C C . ILE A 1 210 ? -4.25 -18.141 -12.164 1 92.38 210 ILE A C 1
ATOM 1612 O O . ILE A 1 210 ? -4.781 -18.109 -13.273 1 92.38 210 ILE A O 1
ATOM 1616 N N . TYR A 1 211 ? -4.621 -17.406 -11.211 1 88.69 211 TYR A N 1
ATOM 1617 C CA . TYR A 1 211 ? -5.594 -16.328 -11.344 1 88.69 211 TYR A CA 1
ATOM 1618 C C . TYR A 1 211 ? -4.965 -14.977 -10.992 1 88.69 211 TYR A C 1
ATOM 1620 O O . TYR A 1 211 ? -4.324 -14.844 -9.945 1 88.69 211 TYR A O 1
ATOM 1628 N N . PHE A 1 212 ? -5.117 -14.023 -11.906 1 92.31 212 PHE A N 1
ATOM 1629 C CA . PHE A 1 212 ? -4.793 -12.625 -11.656 1 92.31 212 PHE A CA 1
ATOM 1630 C C . PHE A 1 212 ? -6.055 -11.773 -11.625 1 92.31 212 PHE A C 1
ATOM 1632 O O . PHE A 1 212 ? -6.902 -11.875 -12.516 1 92.31 212 PHE A O 1
ATOM 1639 N N . GLY A 1 213 ? -6.168 -10.93 -10.625 1 90.19 213 GLY A N 1
ATOM 1640 C CA . GLY A 1 213 ? -7.191 -9.906 -10.578 1 90.19 213 GLY A CA 1
ATOM 1641 C C . GLY A 1 213 ? -6.637 -8.523 -10.258 1 90.19 213 GLY A C 1
ATOM 1642 O O . GLY A 1 213 ? -5.809 -8.375 -9.359 1 90.19 213 GLY A O 1
ATOM 1643 N N . ASN A 1 214 ? -7.008 -7.59 -11.008 1 92.5 214 ASN A N 1
ATOM 1644 C CA . ASN A 1 214 ? -6.766 -6.184 -10.695 1 92.5 214 ASN A CA 1
ATOM 1645 C C . ASN A 1 214 ? -8.031 -5.488 -10.219 1 92.5 214 ASN A C 1
ATOM 1647 O O . ASN A 1 214 ? -8.891 -5.121 -11.023 1 92.5 214 ASN A O 1
ATOM 1651 N N . HIS A 1 215 ? -8.133 -5.258 -8.969 1 87.81 215 HIS A N 1
ATOM 1652 C CA . HIS A 1 215 ? -9.328 -4.691 -8.352 1 87.81 215 HIS A CA 1
ATOM 1653 C C . HIS A 1 215 ? -9.539 -3.248 -8.797 1 87.81 215 HIS A C 1
ATOM 1655 O O . HIS A 1 215 ? -10.68 -2.791 -8.914 1 87.81 215 HIS A O 1
ATOM 1661 N N . THR A 1 216 ? -8.5 -2.553 -9 1 85.94 216 THR A N 1
ATOM 1662 C CA . THR A 1 216 ? -8.57 -1.14 -9.352 1 85.94 216 THR A CA 1
ATOM 1663 C C . THR A 1 216 ? -9.164 -0.958 -10.742 1 85.94 216 THR A C 1
ATOM 1665 O O . THR A 1 216 ? -10.125 -0.204 -10.922 1 85.94 216 THR A O 1
ATOM 1668 N N . SER A 1 217 ? -8.672 -1.663 -11.742 1 83.81 217 SER A N 1
ATOM 1669 C CA . SER A 1 217 ? -9.125 -1.493 -13.125 1 83.81 217 SER A CA 1
ATOM 1670 C C . SER A 1 217 ? -10.312 -2.396 -13.43 1 83.81 217 SER A C 1
ATOM 1672 O O . SER A 1 217 ? -10.992 -2.219 -14.445 1 83.81 217 SER A O 1
ATOM 1674 N N . GLY A 1 218 ? -10.508 -3.447 -12.625 1 83 218 GLY A N 1
ATOM 1675 C CA . GLY A 1 218 ? -11.648 -4.332 -12.797 1 83 218 GLY A CA 1
ATOM 1676 C C . GLY A 1 218 ? -11.43 -5.383 -13.867 1 83 218 GLY A C 1
ATOM 1677 O O . GLY A 1 218 ? -12.359 -5.742 -14.602 1 83 218 GLY A O 1
ATOM 1678 N N . VAL A 1 219 ? -10.203 -5.859 -14.055 1 86.94 219 VAL A N 1
ATOM 1679 C CA . VAL A 1 219 ? -9.93 -6.891 -15.047 1 86.94 219 VAL A CA 1
ATOM 1680 C C . VAL A 1 219 ? -9.312 -8.109 -14.367 1 86.94 219 VAL A C 1
ATOM 1682 O O . VAL A 1 219 ? -8.719 -7.996 -13.289 1 86.94 219 VAL A O 1
ATOM 1685 N N . SER A 1 220 ? -9.484 -9.266 -14.977 1 87.38 220 SER A N 1
ATOM 1686 C CA . SER A 1 220 ? -8.898 -10.5 -14.469 1 87.38 220 SER A CA 1
ATOM 1687 C C . SER A 1 220 ? -8.516 -11.438 -15.602 1 87.38 220 SER A C 1
ATOM 1689 O O . SER A 1 220 ? -8.938 -11.242 -16.75 1 87.38 220 SER A O 1
ATOM 1691 N N . THR A 1 221 ? -7.691 -12.344 -15.344 1 88.12 221 THR A N 1
ATOM 1692 C CA . THR A 1 221 ? -7.41 -13.477 -16.219 1 88.12 221 THR A CA 1
ATOM 1693 C C . THR A 1 221 ? -7.082 -14.727 -15.406 1 88.12 221 THR A C 1
ATOM 1695 O O . THR A 1 221 ? -6.805 -14.641 -14.211 1 88.12 221 THR A O 1
ATOM 1698 N N . SER A 1 222 ? -7.199 -15.875 -16.016 1 86.88 222 SER A N 1
ATOM 1699 C CA . SER A 1 222 ? -6.867 -17.156 -15.398 1 86.88 222 SER A CA 1
ATOM 1700 C C . SER A 1 222 ? -6.461 -18.172 -16.453 1 86.88 222 SER A C 1
ATOM 1702 O O . SER A 1 222 ? -6.965 -18.156 -17.578 1 86.88 222 SER A O 1
ATOM 1704 N N . TYR A 1 223 ? -5.582 -19 -16.125 1 87.0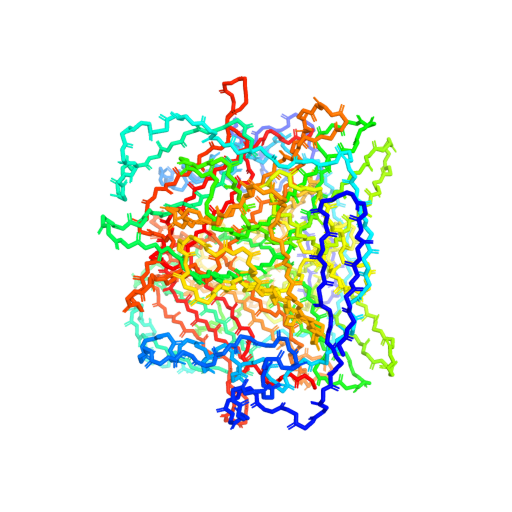6 223 TYR A N 1
ATOM 1705 C CA . TYR A 1 223 ? -5.09 -20.047 -17 1 87.06 223 TYR A CA 1
ATOM 1706 C C . TYR A 1 223 ? -4.383 -21.141 -16.219 1 87.06 223 TYR A C 1
ATOM 1708 O O . TYR A 1 223 ? -4.203 -21.031 -15 1 87.06 223 TYR A O 1
ATOM 1716 N N . GLN A 1 224 ? -4.078 -22.188 -16.875 1 88.06 224 GLN A N 1
ATOM 1717 C CA . GLN A 1 224 ? -3.369 -23.297 -16.25 1 88.06 224 GLN A CA 1
ATOM 1718 C C . GLN A 1 224 ? -1.957 -23.438 -16.828 1 88.06 224 GLN A C 1
ATOM 1720 O O . GLN A 1 224 ? -1.746 -23.281 -18.031 1 88.06 224 GLN A O 1
ATOM 1725 N N . ILE A 1 225 ? -1.047 -23.734 -15.898 1 91.81 225 ILE A N 1
ATOM 1726 C CA . ILE A 1 225 ? 0.325 -23.969 -16.344 1 91.81 225 ILE A CA 1
ATOM 1727 C C . ILE A 1 225 ? 0.75 -25.391 -15.977 1 91.81 225 ILE A C 1
ATOM 1729 O O . ILE A 1 225 ? 0.19 -26 -15.055 1 91.81 225 ILE A O 1
ATOM 1733 N N . THR A 1 226 ? 1.666 -25.906 -16.766 1 91.62 226 THR A N 1
ATOM 1734 C CA . THR A 1 226 ? 2.252 -27.234 -16.531 1 91.62 226 THR A CA 1
ATOM 1735 C C . THR A 1 226 ? 3.699 -27.094 -16.062 1 91.62 226 THR A C 1
ATOM 1737 O O . THR A 1 226 ? 4.461 -26.297 -16.609 1 91.62 226 THR A O 1
ATOM 1740 N N . ALA A 1 227 ? 4.004 -27.844 -15.039 1 93.06 227 ALA A N 1
ATOM 1741 C CA . ALA A 1 227 ? 5.379 -27.859 -14.547 1 93.06 227 ALA A CA 1
ATOM 1742 C C . ALA A 1 227 ? 6.352 -28.297 -15.641 1 93.06 227 ALA A C 1
ATOM 1744 O O . ALA A 1 227 ? 5.98 -29.047 -16.547 1 93.06 227 ALA A O 1
ATOM 1745 N N . PRO A 1 228 ? 7.574 -27.781 -15.594 1 90.94 228 PRO A N 1
ATOM 1746 C CA . PRO A 1 228 ? 8.555 -28.312 -16.547 1 90.94 228 PRO A CA 1
ATOM 1747 C C . PRO A 1 228 ? 8.797 -29.812 -16.359 1 90.94 228 PRO A C 1
ATOM 1749 O O . PRO A 1 228 ? 8.562 -30.344 -15.266 1 90.94 228 PRO A O 1
ATOM 1752 N N . THR A 1 229 ? 9.289 -30.422 -17.438 1 91.12 229 THR A N 1
ATOM 1753 C CA . THR A 1 229 ? 9.508 -31.859 -17.438 1 91.12 229 THR A CA 1
ATOM 1754 C C . THR A 1 229 ? 10.359 -32.281 -16.234 1 91.12 229 THR A C 1
ATOM 1756 O O . THR A 1 229 ? 11.383 -31.656 -15.953 1 91.12 229 THR A O 1
ATOM 1759 N N . GLY A 1 230 ? 9.938 -33.281 -15.523 1 91.62 230 GLY A N 1
ATOM 1760 C CA . GLY A 1 230 ? 10.688 -33.812 -14.398 1 91.62 230 GLY A CA 1
ATOM 1761 C C . GLY A 1 230 ? 10.43 -33.062 -13.102 1 91.62 230 GLY A C 1
ATOM 1762 O O . GLY A 1 230 ? 11.039 -33.375 -12.078 1 91.62 230 GLY A O 1
ATOM 1763 N N . THR A 1 231 ? 9.562 -32.125 -13.109 1 91.94 231 THR A N 1
ATOM 1764 C CA . THR A 1 231 ? 9.258 -31.328 -11.938 1 91.94 231 THR A CA 1
ATOM 1765 C C . THR A 1 231 ? 7.812 -31.531 -11.492 1 91.94 231 THR A C 1
ATOM 1767 O O . THR A 1 231 ? 6.91 -31.641 -12.328 1 91.94 231 THR A O 1
ATOM 1770 N N . ALA A 1 232 ? 7.648 -31.656 -10.219 1 94.75 232 ALA A N 1
ATOM 1771 C CA . ALA A 1 232 ? 6.34 -31.672 -9.57 1 94.75 232 ALA A CA 1
ATOM 1772 C C . ALA A 1 232 ? 6.367 -30.875 -8.266 1 94.75 232 ALA A C 1
ATOM 1774 O O . ALA A 1 232 ? 7.418 -30.734 -7.645 1 94.75 232 ALA A O 1
ATOM 1775 N N . LEU A 1 233 ? 5.211 -30.422 -7.898 1 95.5 233 LEU A N 1
ATOM 1776 C CA . LEU A 1 233 ? 5.113 -29.641 -6.664 1 95.5 233 LEU A CA 1
ATOM 1777 C C . LEU A 1 233 ? 5.492 -30.5 -5.457 1 95.5 233 LEU A C 1
ATOM 1779 O O . LEU A 1 233 ? 5.047 -31.641 -5.336 1 95.5 233 LEU A O 1
ATOM 1783 N N . THR A 1 234 ? 6.371 -29.984 -4.633 1 94.25 234 THR A N 1
ATOM 1784 C CA . THR A 1 234 ? 6.602 -30.578 -3.32 1 94.25 234 THR A CA 1
ATOM 1785 C C . THR A 1 234 ? 5.535 -30.125 -2.326 1 94.25 234 THR A C 1
ATOM 1787 O O . THR A 1 234 ? 5.059 -30.922 -1.518 1 94.25 234 THR A O 1
ATOM 1790 N N . GLY A 1 235 ? 5.16 -28.859 -2.416 1 96.06 235 GLY A N 1
ATOM 1791 C CA . GLY A 1 235 ? 4.121 -28.281 -1.578 1 96.06 235 GLY A CA 1
ATOM 1792 C C . GLY A 1 235 ? 4.578 -28.031 -0.154 1 96.06 235 GLY A C 1
ATOM 1793 O O . GLY A 1 235 ? 3.76 -27.969 0.765 1 96.06 235 GLY A O 1
ATOM 1794 N N . ASN A 1 236 ? 5.879 -27.844 0.092 1 94.5 236 ASN A N 1
ATOM 1795 C CA . ASN A 1 236 ? 6.434 -27.797 1.44 1 94.5 236 ASN A CA 1
ATOM 1796 C C . ASN A 1 236 ? 6.402 -26.391 2.025 1 94.5 236 ASN A C 1
ATOM 1798 O O . ASN A 1 236 ? 6.465 -26.219 3.244 1 94.5 236 ASN A O 1
ATOM 1802 N N . SER A 1 237 ? 6.375 -25.391 1.211 1 95.31 237 SER A N 1
ATOM 1803 C CA . SER A 1 237 ? 6.367 -24.031 1.715 1 95.31 237 SER A CA 1
ATOM 1804 C C . SER A 1 237 ? 5.453 -23.141 0.879 1 95.31 237 SER A C 1
ATOM 1806 O O . SER A 1 237 ? 5.113 -23.484 -0.256 1 95.31 237 SER A O 1
ATOM 1808 N N . ALA A 1 238 ? 4.941 -22.125 1.437 1 96.62 238 ALA A N 1
ATOM 1809 C CA . ALA A 1 238 ? 4.195 -21.031 0.807 1 96.62 238 ALA A CA 1
ATOM 1810 C C . ALA A 1 238 ? 4.773 -19.672 1.189 1 96.62 238 ALA A C 1
ATOM 1812 O O . ALA A 1 238 ? 5.18 -19.469 2.334 1 96.62 238 ALA A O 1
ATOM 1813 N N . GLU A 1 239 ? 4.816 -18.781 0.17 1 96.5 239 GLU A N 1
ATOM 1814 C CA . GLU A 1 239 ? 5.613 -17.578 0.392 1 96.5 239 GLU A CA 1
ATOM 1815 C C . GLU A 1 239 ? 4.914 -16.344 -0.165 1 96.5 239 GLU A C 1
ATOM 1817 O O . GLU A 1 239 ? 4.23 -16.422 -1.188 1 96.5 239 GLU A O 1
ATOM 1822 N N . TRP A 1 240 ? 5.027 -15.195 0.457 1 98.12 240 TRP A N 1
ATOM 1823 C CA . TRP A 1 240 ? 4.691 -13.836 0.046 1 98.12 240 TRP A CA 1
ATOM 1824 C C . TRP A 1 240 ? 5.934 -12.945 0.036 1 98.12 240 TRP A C 1
ATOM 1826 O O . TRP A 1 240 ? 6.469 -12.609 1.093 1 98.12 240 TRP A O 1
ATOM 1836 N N . VAL A 1 241 ? 6.293 -12.492 -1.213 1 96.81 241 VAL A N 1
ATOM 1837 C CA . VAL A 1 241 ? 7.707 -12.195 -1.385 1 96.81 241 VAL A CA 1
ATOM 1838 C C . VAL A 1 241 ? 7.871 -10.898 -2.18 1 96.81 241 VAL A C 1
ATOM 1840 O O . VAL A 1 241 ? 7.125 -10.648 -3.129 1 96.81 241 VAL A O 1
ATOM 1843 N N . VAL A 1 242 ? 8.867 -10.078 -1.797 1 97.81 242 VAL A N 1
ATOM 1844 C CA . VAL A 1 242 ? 9.5 -9.086 -2.656 1 97.81 242 VAL A CA 1
ATOM 1845 C C . VAL A 1 242 ? 10.914 -9.531 -3.004 1 97.81 242 VAL A C 1
ATOM 1847 O O . VAL A 1 242 ? 11.711 -9.852 -2.113 1 97.81 242 VAL A O 1
ATOM 1850 N N . GLU A 1 243 ? 11.234 -9.547 -4.312 1 96.31 243 GLU A N 1
ATOM 1851 C CA . GLU A 1 243 ? 12.492 -10.141 -4.75 1 96.31 243 GLU A CA 1
ATOM 1852 C C . GLU A 1 243 ? 13.125 -9.336 -5.883 1 96.31 243 GLU A C 1
ATOM 1854 O O . GLU A 1 243 ? 12.414 -8.742 -6.695 1 96.31 243 GLU A O 1
ATOM 1859 N N . THR A 1 244 ? 14.461 -9.281 -5.891 1 94.44 244 THR A N 1
ATOM 1860 C CA . THR A 1 244 ? 15.18 -8.898 -7.102 1 94.44 244 THR A CA 1
ATOM 1861 C C . THR A 1 244 ? 15.68 -10.141 -7.844 1 94.44 244 THR A C 1
ATOM 1863 O O . THR A 1 244 ? 16.391 -10.961 -7.273 1 94.44 244 THR A O 1
ATOM 1866 N N . PRO A 1 245 ? 15.312 -10.312 -9.07 1 93.5 245 PRO A N 1
ATOM 1867 C CA . PRO A 1 245 ? 15.656 -11.531 -9.805 1 93.5 245 PRO A CA 1
ATOM 1868 C C . PRO A 1 245 ? 17.062 -11.492 -10.398 1 93.5 245 PRO A C 1
ATOM 1870 O O . PRO A 1 245 ? 17.734 -10.453 -10.344 1 93.5 245 PRO A O 1
ATOM 1873 N N . VAL A 1 246 ? 17.422 -12.672 -10.867 1 91.88 246 VAL A N 1
ATOM 1874 C CA . VAL A 1 246 ? 18.609 -12.797 -11.719 1 91.88 246 VAL A CA 1
ATOM 1875 C C . VAL A 1 246 ? 18.234 -12.492 -13.164 1 91.88 246 VAL A C 1
ATOM 1877 O O . VAL A 1 246 ? 17.234 -13.023 -13.68 1 91.88 246 VAL A O 1
ATOM 1880 N N . VAL A 1 247 ? 18.969 -11.594 -13.789 1 92.44 247 VAL A N 1
ATOM 1881 C CA . VAL A 1 247 ? 18.797 -11.258 -15.195 1 92.44 247 VAL A CA 1
ATOM 1882 C C . VAL A 1 247 ? 20.125 -11.367 -15.922 1 92.44 247 VAL A C 1
ATOM 1884 O O . VAL A 1 247 ? 21.125 -10.781 -15.492 1 92.44 247 VAL A O 1
ATOM 1887 N N . GLY A 1 248 ? 20.109 -12.125 -17.031 1 91 248 GLY A N 1
ATOM 1888 C CA . GLY A 1 248 ? 21.359 -12.328 -17.75 1 91 248 GLY A CA 1
ATOM 1889 C C . GLY A 1 248 ? 22.438 -12.984 -16.922 1 91 248 GLY A C 1
ATOM 1890 O O . GLY A 1 248 ? 23.609 -12.633 -17.031 1 91 248 GLY A O 1
ATOM 1891 N N . GLY A 1 249 ? 22.031 -13.727 -15.969 1 89.62 249 GLY A N 1
ATOM 1892 C CA . GLY A 1 249 ? 22.969 -14.492 -15.164 1 89.62 249 GLY A CA 1
ATOM 1893 C C . GLY A 1 249 ? 23.469 -13.727 -13.945 1 89.62 249 GLY A C 1
ATOM 1894 O O . GLY A 1 249 ? 24.281 -14.242 -13.18 1 89.62 249 GLY A O 1
ATOM 1895 N N . ALA A 1 250 ? 22.953 -12.578 -13.758 1 90.19 250 ALA A N 1
ATOM 1896 C CA . ALA A 1 250 ? 23.422 -11.773 -12.641 1 90.19 250 ALA A CA 1
ATOM 1897 C C . ALA A 1 250 ? 22.25 -11.281 -11.781 1 90.19 250 ALA A C 1
ATOM 1899 O O . ALA A 1 250 ? 21.203 -10.914 -12.312 1 90.19 250 ALA A O 1
ATOM 1900 N N . LEU A 1 251 ? 22.547 -11.305 -10.461 1 90.44 251 LEU A N 1
ATOM 1901 C CA . LEU A 1 251 ? 21.578 -10.719 -9.531 1 90.44 251 LEU A CA 1
ATOM 1902 C C . LEU A 1 251 ? 21.422 -9.227 -9.773 1 90.44 251 LEU A C 1
ATOM 1904 O O . LEU A 1 251 ? 22.422 -8.508 -9.898 1 90.44 251 LEU A O 1
ATOM 1908 N N . THR A 1 252 ? 20.219 -8.711 -9.906 1 91.56 252 THR A N 1
ATOM 1909 C CA . THR A 1 252 ? 19.984 -7.301 -10.188 1 91.56 252 THR A CA 1
ATOM 1910 C C . THR A 1 252 ? 19.875 -6.504 -8.891 1 91.56 252 THR A C 1
ATOM 1912 O O . THR A 1 252 ? 19.688 -7.078 -7.816 1 91.56 252 THR A O 1
ATOM 1915 N N . ASN A 1 253 ? 20.031 -5.172 -9.047 1 90.44 253 ASN A N 1
ATOM 1916 C CA . ASN A 1 253 ? 19.828 -4.289 -7.898 1 90.44 253 ASN A CA 1
ATOM 1917 C C . ASN A 1 253 ? 18.344 -4.07 -7.605 1 90.44 253 ASN A C 1
ATOM 1919 O O . ASN A 1 253 ? 17.531 -3.965 -8.531 1 90.44 253 ASN A O 1
ATOM 1923 N N . MET A 1 254 ? 18.094 -3.988 -6.359 1 92.56 254 MET A N 1
ATOM 1924 C CA . MET A 1 254 ? 16.719 -3.688 -5.949 1 92.56 254 MET A CA 1
ATOM 1925 C C . MET A 1 254 ? 16.469 -2.186 -5.98 1 92.56 254 MET A C 1
ATOM 1927 O O . MET A 1 254 ? 17.188 -1.412 -5.355 1 92.56 254 MET A O 1
ATOM 1931 N N . PRO A 1 255 ? 15.539 -1.756 -6.789 1 94.06 255 PRO A N 1
ATOM 1932 C CA . PRO A 1 255 ? 15.133 -0.35 -6.707 1 94.06 255 PRO A CA 1
ATOM 1933 C C . PRO A 1 255 ? 14.383 -0.026 -5.418 1 94.06 255 PRO A C 1
ATOM 1935 O O . PRO A 1 255 ? 13.938 -0.935 -4.711 1 94.06 255 PRO A O 1
ATOM 1938 N N . ASP A 1 256 ? 14.336 1.258 -5.012 1 93.19 256 ASP A N 1
ATOM 1939 C CA . ASP A 1 256 ? 13.5 1.673 -3.895 1 93.19 256 ASP A CA 1
ATOM 1940 C C . ASP A 1 256 ? 12.016 1.497 -4.227 1 93.19 256 ASP A C 1
ATOM 1942 O O . ASP A 1 256 ? 11.461 2.252 -5.027 1 93.19 256 ASP A O 1
ATOM 1946 N N . TYR A 1 257 ? 11.398 0.482 -3.629 1 95.81 257 TYR A N 1
ATOM 1947 C CA . TYR A 1 257 ? 9.992 0.195 -3.908 1 95.81 257 TYR A CA 1
ATOM 1948 C C . TYR A 1 257 ? 9.094 0.72 -2.795 1 95.81 257 TYR A C 1
ATOM 1950 O O . TYR A 1 257 ? 7.879 0.52 -2.822 1 95.81 257 TYR A O 1
ATOM 1958 N N . GLY A 1 258 ? 9.695 1.368 -1.82 1 93.44 258 GLY A N 1
ATOM 1959 C CA . GLY A 1 258 ? 8.914 1.843 -0.693 1 93.44 258 GLY A CA 1
ATOM 1960 C C . GLY A 1 258 ? 8.461 0.728 0.234 1 93.44 258 GLY A C 1
ATOM 1961 O O . GLY A 1 258 ? 9.281 0.134 0.939 1 93.44 258 GLY A O 1
ATOM 1962 N N . GLU A 1 259 ? 7.176 0.452 0.193 1 95.5 259 GLU A N 1
ATOM 1963 C CA . GLU A 1 259 ? 6.645 -0.608 1.042 1 95.5 259 GLU A CA 1
ATOM 1964 C C . GLU A 1 259 ? 5.512 -1.358 0.343 1 95.5 259 GLU A C 1
ATOM 1966 O O . GLU A 1 259 ? 4.812 -0.792 -0.497 1 95.5 259 GLU A O 1
ATOM 1971 N N . VAL A 1 260 ? 5.43 -2.613 0.642 1 98.25 260 VAL A N 1
ATOM 1972 C CA . VAL A 1 260 ? 4.363 -3.48 0.154 1 98.25 260 VAL A CA 1
ATOM 1973 C C . VAL A 1 260 ? 3.736 -4.234 1.323 1 98.25 260 VAL A C 1
ATOM 1975 O O . VAL A 1 260 ? 4.441 -4.871 2.109 1 98.25 260 VAL A O 1
ATOM 1978 N N . PHE A 1 261 ? 2.443 -4.074 1.5 1 98.38 261 PHE A N 1
ATOM 1979 C CA . PHE A 1 261 ? 1.67 -4.945 2.377 1 98.38 261 PHE A CA 1
ATOM 1980 C C . PHE A 1 261 ? 0.973 -6.039 1.578 1 98.38 261 PHE A C 1
ATOM 1982 O O . PHE A 1 261 ? 0.149 -5.75 0.708 1 98.38 261 PHE A O 1
ATOM 1989 N N . PHE A 1 262 ? 1.357 -7.223 1.836 1 98.38 262 PHE A N 1
ATOM 1990 C CA . PHE A 1 262 ? 0.429 -8.297 1.487 1 98.38 262 PHE A CA 1
ATOM 1991 C C . PHE A 1 262 ? -0.709 -8.375 2.498 1 98.38 262 PHE A C 1
ATOM 1993 O O . PHE A 1 262 ? -0.503 -8.781 3.641 1 98.38 262 PHE A O 1
ATOM 2000 N N . SER A 1 263 ? -1.88 -8.008 2.062 1 96 263 SER A N 1
ATOM 2001 C CA . SER A 1 263 ? -2.984 -7.824 3 1 96 263 SER A CA 1
ATOM 2002 C C . SER A 1 263 ? -3.785 -9.109 3.168 1 96 263 SER A C 1
ATOM 2004 O O . SER A 1 263 ? -4.602 -9.227 4.086 1 96 263 SER A O 1
ATOM 2006 N N . VAL A 1 264 ? -3.646 -10.016 2.314 1 91.5 264 VAL A N 1
ATOM 2007 C CA . VAL A 1 264 ? -4.141 -11.383 2.422 1 91.5 264 VAL A CA 1
ATOM 2008 C C . VAL A 1 264 ? -2.994 -12.367 2.209 1 91.5 264 VAL A C 1
ATOM 2010 O O . VAL A 1 264 ? -2.441 -12.461 1.111 1 91.5 264 VAL A O 1
ATOM 2013 N N . CYS A 1 265 ? -2.629 -13.039 3.256 1 95.75 265 CYS A N 1
ATOM 2014 C CA . CYS A 1 265 ? -1.619 -14.086 3.223 1 95.75 265 CYS A CA 1
ATOM 2015 C C . CYS A 1 265 ? -2.197 -15.414 3.701 1 95.75 265 CYS A C 1
ATOM 2017 O O . CYS A 1 265 ? -2.014 -15.797 4.859 1 95.75 265 CYS A O 1
ATOM 2019 N N . GLU A 1 266 ? -2.766 -16.094 2.705 1 90.94 266 GLU A N 1
ATOM 2020 C CA . GLU A 1 266 ? -3.443 -17.344 3.061 1 90.94 266 GLU A CA 1
ATOM 2021 C C . GLU A 1 266 ? -3.021 -18.484 2.143 1 90.94 266 GLU A C 1
ATOM 2023 O O . GLU A 1 266 ? -2.977 -18.312 0.921 1 90.94 266 GLU A O 1
ATOM 2028 N N . ALA A 1 267 ? -2.672 -19.547 2.723 1 94.31 267 ALA A N 1
ATOM 2029 C CA . ALA A 1 267 ? -2.369 -20.797 2.012 1 94.31 267 ALA A CA 1
ATOM 2030 C C . ALA A 1 267 ? -3.131 -21.969 2.615 1 94.31 267 ALA A C 1
ATOM 2032 O O . ALA A 1 267 ? -3.363 -22.016 3.826 1 94.31 267 ALA A O 1
ATOM 2033 N N . ALA A 1 268 ? -3.508 -22.859 1.77 1 91.25 268 ALA A N 1
ATOM 2034 C CA . ALA A 1 268 ? -4.277 -24 2.254 1 91.25 268 ALA A CA 1
ATOM 2035 C C . ALA A 1 268 ? -3.529 -25.312 2.016 1 91.25 268 ALA A C 1
ATOM 2037 O O . ALA A 1 268 ? -2.883 -25.484 0.979 1 91.25 268 ALA A O 1
ATOM 2038 N N . LEU A 1 269 ? -3.719 -26.188 2.955 1 91 269 LEU A N 1
ATOM 2039 C CA . LEU A 1 269 ? -3.113 -27.516 2.922 1 91 269 LEU A CA 1
ATOM 2040 C C . LEU A 1 269 ? -4.043 -28.516 2.246 1 91 269 LEU A C 1
ATOM 2042 O O . LEU A 1 269 ? -5.199 -28.203 1.957 1 91 269 LEU A O 1
ATOM 2046 N N . THR A 1 270 ? -3.5 -29.688 2.002 1 86.94 270 THR A N 1
ATOM 2047 C CA . THR A 1 270 ? -4.25 -30.734 1.325 1 86.94 270 THR A CA 1
ATOM 2048 C C . THR A 1 270 ? -5.453 -31.172 2.162 1 86.94 270 THR A C 1
ATOM 2050 O O . THR A 1 270 ? -6.461 -31.625 1.619 1 86.94 270 THR A O 1
ATOM 2053 N N . ASN A 1 271 ? -5.387 -30.984 3.463 1 81.25 271 ASN A N 1
ATOM 2054 C CA . ASN A 1 271 ? -6.512 -31.359 4.312 1 81.25 271 ASN A CA 1
ATOM 2055 C C . ASN A 1 271 ? -7.512 -30.219 4.453 1 81.25 271 ASN A C 1
ATOM 2057 O O . ASN A 1 271 ? -8.477 -30.312 5.211 1 81.25 271 ASN A O 1
ATOM 2061 N N . GLY A 1 272 ? -7.195 -29.125 3.822 1 79.69 272 GLY A N 1
ATOM 2062 C CA . GLY A 1 272 ? -8.125 -28 3.783 1 79.69 272 GLY A CA 1
ATOM 2063 C C . GLY A 1 272 ? -7.832 -26.938 4.824 1 79.69 272 GLY A C 1
ATOM 2064 O O . GLY A 1 272 ? -8.359 -25.828 4.758 1 79.69 272 GLY A O 1
ATOM 2065 N N . SER A 1 273 ? -6.992 -27.281 5.738 1 83.75 273 SER A N 1
ATOM 2066 C CA . SER A 1 273 ? -6.668 -26.297 6.77 1 83.75 273 SER A CA 1
ATOM 2067 C C . SER A 1 273 ? -5.852 -25.141 6.199 1 83.75 273 SER A C 1
ATOM 2069 O O . SER A 1 273 ? -5.086 -25.328 5.25 1 83.75 273 SER A O 1
ATOM 2071 N N . LEU A 1 274 ? -6.059 -23.984 6.855 1 86.5 274 LEU A N 1
ATOM 2072 C CA . LEU A 1 274 ? -5.375 -22.766 6.438 1 86.5 274 LEU A CA 1
ATOM 2073 C C . LEU A 1 274 ? -4.113 -22.531 7.262 1 86.5 274 LEU A C 1
ATOM 2075 O O . LEU A 1 274 ? -4.102 -22.797 8.469 1 86.5 274 LEU A O 1
ATOM 2079 N N . VAL A 1 275 ? -3.117 -22.172 6.578 1 91.69 275 VAL A N 1
ATOM 2080 C CA . VAL A 1 275 ? -1.924 -21.625 7.215 1 91.69 275 VAL A CA 1
ATOM 2081 C C . VAL A 1 275 ? -1.708 -20.188 6.754 1 91.69 275 VAL A C 1
ATOM 2083 O O . VAL A 1 275 ? -1.521 -19.922 5.562 1 91.69 275 VAL A O 1
ATOM 2086 N N . ASN A 1 276 ? -1.706 -19.25 7.703 1 92.94 276 ASN A N 1
ATOM 2087 C CA . ASN A 1 276 ? -1.581 -17.828 7.402 1 92.94 276 ASN A CA 1
ATOM 2088 C C . ASN A 1 276 ? -0.12 -17.406 7.324 1 92.94 276 ASN A C 1
ATOM 2090 O O . ASN A 1 276 ? 0.705 -17.844 8.125 1 92.94 276 ASN A O 1
ATOM 2094 N N . GLY A 1 277 ? 0.124 -16.562 6.336 1 95.12 277 GLY A N 1
ATOM 2095 C CA . GLY A 1 277 ? 1.493 -16.172 6.035 1 95.12 277 GLY A CA 1
ATOM 2096 C C . GLY A 1 277 ? 2.193 -15.5 7.203 1 95.12 277 GLY A C 1
ATOM 2097 O O . GLY A 1 277 ? 3.412 -15.609 7.348 1 95.12 277 GLY A O 1
ATOM 2098 N N . GLY A 1 278 ? 1.438 -14.805 8.047 1 95.12 278 GLY A N 1
ATOM 2099 C CA . GLY A 1 278 ? 2.02 -14.086 9.172 1 95.12 278 GLY A CA 1
ATOM 2100 C C . GLY A 1 278 ? 2.309 -14.969 10.367 1 95.12 278 GLY A C 1
ATOM 2101 O O . GLY A 1 278 ? 2.717 -14.484 11.422 1 95.12 278 GLY A O 1
ATOM 2102 N N . THR A 1 279 ? 2.152 -16.266 10.25 1 94.19 279 THR A N 1
ATOM 2103 C CA . THR A 1 279 ? 2.377 -17.172 11.367 1 94.19 279 THR A CA 1
ATOM 2104 C C . THR A 1 279 ? 3.674 -17.953 11.172 1 94.19 279 THR A C 1
ATOM 2106 O O . THR A 1 279 ? 4.023 -18.797 12 1 94.19 279 THR A O 1
ATOM 2109 N N . GLY A 1 280 ? 4.34 -17.734 10.102 1 95.75 280 GLY A N 1
ATOM 2110 C CA . GLY A 1 280 ? 5.566 -18.453 9.805 1 95.75 280 GLY A CA 1
ATOM 2111 C C . GLY A 1 280 ? 6.82 -17.703 10.211 1 95.75 280 GLY A C 1
ATOM 2112 O O . GLY A 1 280 ? 6.941 -17.266 11.359 1 95.75 280 GLY A O 1
ATOM 2113 N N . ASN A 1 281 ? 7.719 -17.625 9.242 1 94.19 281 ASN A N 1
ATOM 2114 C CA . ASN A 1 281 ? 8.984 -16.938 9.445 1 94.19 281 ASN A CA 1
ATOM 2115 C C . ASN A 1 281 ? 9.086 -15.695 8.555 1 94.19 281 ASN A C 1
ATOM 2117 O O . ASN A 1 281 ? 8.523 -15.664 7.465 1 94.19 281 ASN A O 1
ATOM 2121 N N . ASN A 1 282 ? 9.719 -14.68 9.086 1 95.31 282 ASN A N 1
ATOM 2122 C CA . ASN A 1 282 ? 10.031 -13.516 8.273 1 95.31 282 ASN A CA 1
ATOM 2123 C C . ASN A 1 282 ? 11.43 -13.602 7.672 1 95.31 282 ASN A C 1
ATOM 2125 O O . ASN A 1 282 ? 12.336 -14.18 8.281 1 95.31 282 ASN A O 1
ATOM 2129 N N . ILE A 1 283 ? 11.562 -13.07 6.508 1 94.25 283 ILE A N 1
ATOM 2130 C CA . ILE A 1 283 ? 12.82 -13.078 5.777 1 94.25 283 ILE A CA 1
ATOM 2131 C C . ILE A 1 283 ? 13.25 -11.641 5.473 1 94.25 283 ILE A C 1
ATOM 2133 O O . ILE A 1 283 ? 12.453 -10.836 4.98 1 94.25 283 ILE A O 1
ATOM 2137 N N . ASN A 1 284 ? 14.508 -11.305 5.734 1 94.88 284 ASN A N 1
ATOM 2138 C CA . ASN A 1 284 ? 15.133 -10.07 5.27 1 94.88 284 ASN A CA 1
ATOM 2139 C C . ASN A 1 284 ? 16.078 -10.328 4.094 1 94.88 284 ASN A C 1
ATOM 2141 O O . ASN A 1 284 ? 16.75 -11.352 4.055 1 94.88 284 ASN A O 1
ATOM 2145 N N . LEU A 1 285 ? 16.016 -9.43 3.205 1 93.75 285 LEU A N 1
ATOM 2146 C CA . LEU A 1 285 ? 17 -9.438 2.127 1 93.75 285 LEU A CA 1
ATOM 2147 C C . LEU A 1 285 ? 18.266 -8.664 2.531 1 93.75 285 LEU A C 1
ATOM 2149 O O . LEU A 1 285 ? 18.188 -7.457 2.785 1 93.75 285 LEU A O 1
ATOM 2153 N N . VAL A 1 286 ? 19.344 -9.359 2.588 1 91.69 286 VAL A N 1
ATOM 2154 C CA . VAL A 1 286 ? 20.625 -8.781 2.961 1 91.69 286 VAL A CA 1
ATOM 2155 C C . VAL A 1 286 ? 21.656 -9.055 1.868 1 91.69 286 VAL A C 1
ATOM 2157 O O . VAL A 1 286 ? 21.844 -10.195 1.451 1 91.69 286 VAL A O 1
ATOM 2160 N N . GLN A 1 287 ? 22.203 -8 1.383 1 85.31 287 GLN A N 1
ATOM 2161 C CA . GLN A 1 287 ? 23.297 -8.094 0.433 1 85.31 287 GLN A CA 1
ATOM 2162 C C . GLN A 1 287 ? 24.531 -7.367 0.951 1 85.31 287 GLN A C 1
ATOM 2164 O O . GLN A 1 287 ? 24.453 -6.203 1.354 1 85.31 287 GLN A O 1
ATOM 2169 N N . ASN A 1 288 ? 25.672 -8.047 0.917 1 86.38 288 ASN A N 1
ATOM 2170 C CA . ASN A 1 288 ? 26.953 -7.473 1.354 1 86.38 288 ASN A CA 1
ATOM 2171 C C . ASN A 1 288 ? 26.844 -6.859 2.748 1 86.38 288 ASN A C 1
ATOM 2173 O O . ASN A 1 288 ? 27.266 -5.727 2.969 1 86.38 288 ASN A O 1
ATOM 2177 N N . GLY A 1 289 ? 26.109 -7.504 3.568 1 87.75 289 GLY A N 1
ATOM 2178 C CA . GLY A 1 289 ? 26 -7.094 4.961 1 87.75 289 GLY A CA 1
ATOM 2179 C C . GLY A 1 289 ? 25 -5.965 5.172 1 87.75 289 GLY A C 1
ATOM 2180 O O . GLY A 1 289 ? 24.844 -5.48 6.293 1 87.75 289 GLY A O 1
ATOM 2181 N N . LYS A 1 290 ? 24.422 -5.578 4.18 1 89.19 290 LYS A N 1
ATOM 2182 C CA . LYS A 1 290 ? 23.453 -4.488 4.27 1 89.19 290 LYS A CA 1
ATOM 2183 C C . LYS A 1 290 ? 22.031 -4.992 4.035 1 89.19 290 LYS A C 1
ATOM 2185 O O . LYS A 1 290 ? 21.766 -5.699 3.055 1 89.19 290 LYS A O 1
ATOM 2190 N N . THR A 1 291 ? 21.156 -4.672 4.973 1 91.94 291 THR A N 1
ATOM 2191 C CA . THR A 1 291 ? 19.75 -4.984 4.77 1 91.94 291 THR A CA 1
ATOM 2192 C C . THR A 1 291 ? 19.141 -4.086 3.699 1 91.94 291 THR A C 1
ATOM 2194 O O . THR A 1 291 ? 19.188 -2.859 3.814 1 91.94 291 THR A O 1
ATOM 2197 N N . LEU A 1 292 ? 18.594 -4.652 2.65 1 93.19 292 LEU A N 1
ATOM 2198 C CA . LEU A 1 292 ? 18.016 -3.902 1.541 1 93.19 292 LEU A CA 1
ATOM 2199 C C . LEU A 1 292 ? 16.484 -3.924 1.61 1 93.19 292 LEU A C 1
ATOM 2201 O O . LEU A 1 292 ? 15.828 -3.043 1.059 1 93.19 292 LEU A O 1
ATOM 2205 N N . SER A 1 293 ? 16.016 -4.922 2.178 1 95.69 293 SER A N 1
ATOM 2206 C CA . SER A 1 293 ? 14.562 -5.102 2.307 1 95.69 293 SER A CA 1
ATOM 2207 C C . SER A 1 293 ? 14.219 -5.93 3.537 1 95.69 293 SER A C 1
ATOM 2209 O O . SER A 1 293 ? 14.883 -6.926 3.828 1 95.69 293 SER A O 1
ATOM 2211 N N . THR A 1 294 ? 13.242 -5.496 4.277 1 96.31 294 THR A N 1
ATOM 2212 C CA . THR A 1 294 ? 12.805 -6.238 5.453 1 96.31 294 THR A CA 1
ATOM 2213 C C . THR A 1 294 ? 11.453 -6.895 5.207 1 96.31 294 THR A C 1
ATOM 2215 O O . THR A 1 294 ? 10.609 -6.348 4.488 1 96.31 294 THR A O 1
ATOM 2218 N N . GLY A 1 295 ? 11.312 -8.102 5.707 1 96.88 295 GLY A N 1
ATOM 2219 C CA . GLY A 1 295 ? 10.016 -8.734 5.859 1 96.88 295 GLY A CA 1
ATOM 2220 C C . GLY A 1 295 ? 9.523 -8.758 7.293 1 96.88 295 GLY A C 1
ATOM 2221 O O . GLY A 1 295 ? 10.273 -9.109 8.203 1 96.88 295 GLY A O 1
ATOM 2222 N N . THR A 1 296 ? 8.281 -8.289 7.523 1 96.56 296 THR A N 1
ATOM 2223 C CA . THR A 1 296 ? 7.707 -8.25 8.867 1 96.56 296 THR A CA 1
ATOM 2224 C C . THR A 1 296 ? 6.34 -8.93 8.891 1 96.56 296 THR A C 1
ATOM 2226 O O . THR A 1 296 ? 5.488 -8.656 8.039 1 96.56 296 THR A O 1
ATOM 2229 N N . LEU A 1 297 ? 6.191 -9.852 9.891 1 96.94 297 LEU A N 1
ATOM 2230 C CA . LEU A 1 297 ? 4.891 -10.477 10.109 1 96.94 297 LEU A CA 1
ATOM 2231 C C . LEU A 1 297 ? 4.012 -9.602 11 1 96.94 297 LEU A C 1
ATOM 2233 O O . LEU A 1 297 ? 4.184 -9.57 12.219 1 96.94 297 LEU A O 1
ATOM 2237 N N . ILE A 1 298 ? 3.07 -8.906 10.398 1 96.69 298 ILE A N 1
ATOM 2238 C CA . ILE A 1 298 ? 2.291 -7.879 11.086 1 96.69 298 ILE A CA 1
ATOM 2239 C C . ILE A 1 298 ? 1.163 -8.539 11.875 1 96.69 298 ILE A C 1
ATOM 2241 O O . ILE A 1 298 ? 1.025 -8.305 13.078 1 96.69 298 ILE A O 1
ATOM 2245 N N . THR A 1 299 ? 0.266 -9.258 11.281 1 95.62 299 THR A N 1
ATOM 2246 C CA . THR A 1 299 ? -0.765 -10.133 11.828 1 95.62 299 THR A CA 1
ATOM 2247 C C . THR A 1 299 ? -0.692 -11.516 11.188 1 95.62 299 THR A C 1
ATOM 2249 O O . THR A 1 299 ? 0.081 -11.734 10.258 1 95.62 299 THR A O 1
ATOM 2252 N N . PRO A 1 300 ? -1.461 -12.43 11.602 1 93.69 300 PRO A N 1
ATOM 2253 C CA . PRO A 1 300 ? -1.436 -13.742 10.953 1 93.69 300 PRO A CA 1
ATOM 2254 C C . PRO A 1 300 ? -1.691 -13.664 9.445 1 93.69 300 PRO A C 1
ATOM 2256 O O . PRO A 1 300 ? -1.173 -14.484 8.688 1 93.69 300 PRO A O 1
ATOM 2259 N N . THR A 1 301 ? -2.408 -12.633 8.984 1 94.19 301 THR A N 1
ATOM 2260 C CA . THR A 1 301 ? -2.777 -12.633 7.57 1 94.19 301 THR A CA 1
ATOM 2261 C C . THR A 1 301 ? -2.117 -11.469 6.84 1 94.19 301 THR A C 1
ATOM 2263 O O . THR A 1 301 ? -2.389 -11.234 5.66 1 94.19 301 THR A O 1
ATOM 2266 N N . ILE A 1 302 ? -1.289 -10.68 7.543 1 96.94 302 ILE A N 1
ATOM 2267 C CA . ILE A 1 302 ? -0.689 -9.516 6.902 1 96.94 302 ILE A CA 1
ATOM 2268 C C . ILE A 1 302 ? 0.83 -9.57 7.047 1 96.94 302 ILE A C 1
ATOM 2270 O O . ILE A 1 302 ? 1.351 -9.688 8.156 1 96.94 302 ILE A O 1
ATOM 2274 N N . VAL A 1 303 ? 1.52 -9.516 5.965 1 98.12 303 VAL A N 1
ATOM 2275 C CA . VAL A 1 303 ? 2.977 -9.438 5.906 1 98.12 303 VAL A CA 1
ATOM 2276 C C . VAL A 1 303 ? 3.396 -8.141 5.227 1 98.12 303 VAL A C 1
ATOM 2278 O O . VAL A 1 303 ? 2.82 -7.746 4.211 1 98.12 303 VAL A O 1
ATOM 2281 N N . GLU A 1 304 ? 4.348 -7.449 5.773 1 98.19 304 GLU A N 1
ATOM 2282 C CA . GLU A 1 304 ? 4.891 -6.223 5.203 1 98.19 304 GLU A CA 1
ATOM 2283 C C . GLU A 1 304 ? 6.324 -6.426 4.719 1 98.19 304 GLU A C 1
ATOM 2285 O O . GLU A 1 304 ? 7.141 -7.035 5.414 1 98.19 304 GLU A O 1
ATOM 2290 N N . CYS A 1 305 ? 6.562 -5.98 3.543 1 98.06 305 CYS A N 1
ATOM 2291 C CA . CYS A 1 305 ? 7.93 -5.781 3.074 1 98.06 305 CYS A CA 1
ATOM 2292 C C . CYS A 1 305 ? 8.242 -4.297 2.926 1 98.06 305 CYS A C 1
ATOM 2294 O O . CYS A 1 305 ? 7.41 -3.525 2.455 1 98.06 305 CYS A O 1
ATOM 2296 N N . GLN A 1 306 ? 9.391 -3.904 3.311 1 94.94 306 GLN A N 1
ATOM 2297 C CA . GLN A 1 306 ? 9.773 -2.498 3.229 1 94.94 306 GLN A CA 1
ATOM 2298 C C . GLN A 1 306 ? 11.211 -2.346 2.758 1 94.94 306 GLN A C 1
ATOM 2300 O O . GLN A 1 306 ? 12.102 -3.061 3.225 1 94.94 306 GLN A O 1
ATOM 2305 N N . TYR A 1 307 ? 11.344 -1.42 1.775 1 94.81 307 TYR A N 1
ATOM 2306 C CA . TYR A 1 307 ? 12.695 -1.102 1.326 1 94.81 307 TYR A CA 1
ATOM 2307 C C . TYR A 1 307 ? 13.508 -0.455 2.445 1 94.81 307 TYR A C 1
ATOM 2309 O O . TYR A 1 307 ? 13.023 0.453 3.125 1 94.81 307 TYR A O 1
ATOM 2317 N N . ALA A 1 308 ? 14.711 -0.952 2.625 1 88.81 308 ALA A N 1
ATOM 2318 C CA . ALA A 1 308 ? 15.555 -0.479 3.721 1 88.81 308 ALA A CA 1
ATOM 2319 C C . ALA A 1 308 ? 16.906 0.012 3.205 1 88.81 308 ALA A C 1
ATOM 2321 O O . ALA A 1 308 ? 17.797 0.315 3.992 1 88.81 308 ALA A O 1
ATOM 2322 N N . GLY A 1 309 ? 17.031 -0.041 1.975 1 80.69 309 GLY A N 1
ATOM 2323 C CA . GLY A 1 309 ? 18.297 0.434 1.411 1 80.69 309 GLY A CA 1
ATOM 2324 C C . GLY A 1 309 ? 18.453 1.939 1.503 1 80.69 309 GLY A C 1
ATOM 2325 O O . GLY A 1 309 ? 17.547 2.641 1.956 1 80.69 309 GLY A O 1
ATOM 2326 N N . SER A 1 310 ? 19.656 2.398 1.262 1 65.62 310 SER A N 1
ATOM 2327 C CA . SER A 1 310 ? 19.953 3.826 1.299 1 65.62 310 SER A CA 1
ATOM 2328 C C . SER A 1 310 ? 19.297 4.562 0.138 1 65.62 310 SER A C 1
ATOM 2330 O O . SER A 1 310 ? 19 3.957 -0.893 1 65.62 310 SER A O 1
ATOM 2332 N N . ALA A 1 311 ? 18.859 5.754 0.364 1 55.84 311 ALA A N 1
ATOM 2333 C CA . ALA A 1 311 ? 18.375 6.582 -0.733 1 55.84 311 ALA A CA 1
ATOM 2334 C C . ALA A 1 311 ? 19.422 6.711 -1.834 1 55.84 311 ALA A C 1
ATOM 2336 O O . ALA A 1 311 ? 20.625 6.629 -1.567 1 55.84 311 ALA A O 1
ATOM 2337 N N . PRO A 1 312 ? 18.984 6.816 -3.107 1 49.66 312 PRO A N 1
ATOM 2338 C CA . PRO A 1 312 ? 19.969 6.996 -4.172 1 49.66 312 PRO A CA 1
ATOM 2339 C C . PRO A 1 312 ? 20.875 8.203 -3.945 1 49.66 312 PRO A C 1
ATOM 2341 O O . PRO A 1 312 ? 20.469 9.156 -3.26 1 49.66 312 PRO A O 1
ATOM 2344 N N . MET B 1 1 ? 13.195 33.562 4.047 1 67.81 1 MET B N 1
ATOM 2345 C CA . MET B 1 1 ? 11.812 33.344 4.473 1 67.81 1 MET B CA 1
ATOM 2346 C C . MET B 1 1 ? 10.859 34.25 3.695 1 67.81 1 MET B C 1
ATOM 2348 O O . MET B 1 1 ? 11.148 35.406 3.484 1 67.81 1 MET B O 1
ATOM 2352 N N . ALA B 1 2 ? 9.977 33.531 2.975 1 74.81 2 ALA B N 1
ATOM 2353 C CA . ALA B 1 2 ? 8.984 34.312 2.236 1 74.81 2 ALA B CA 1
ATOM 2354 C C . ALA B 1 2 ? 7.57 33.969 2.699 1 74.81 2 ALA B C 1
ATOM 2356 O O . ALA B 1 2 ? 7.262 32.812 2.979 1 74.81 2 ALA B O 1
ATOM 2357 N N . VAL B 1 3 ? 6.809 35.031 2.992 1 78 3 VAL B N 1
ATOM 2358 C CA . VAL B 1 3 ? 5.402 34.844 3.332 1 78 3 VAL B CA 1
ATOM 2359 C C . VAL B 1 3 ? 4.543 34.969 2.074 1 78 3 VAL B C 1
ATOM 2361 O O . VAL B 1 3 ? 4.645 35.969 1.342 1 78 3 VAL B O 1
ATOM 2364 N N . ILE B 1 4 ? 3.773 33.938 1.867 1 78.19 4 ILE B N 1
ATOM 2365 C 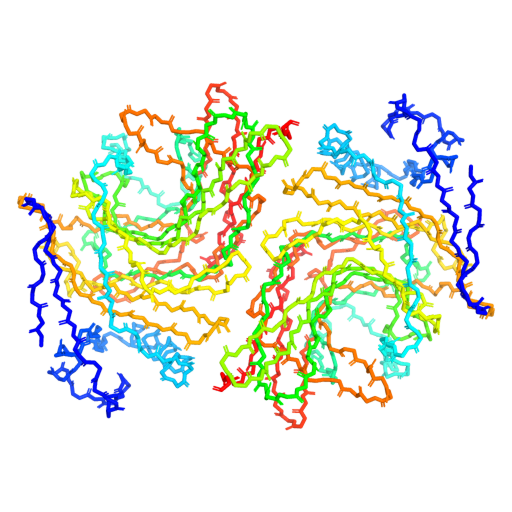CA . ILE B 1 4 ? 2.877 33.875 0.718 1 78.19 4 ILE B CA 1
ATOM 2366 C C . ILE B 1 4 ? 1.428 33.969 1.191 1 78.19 4 ILE B C 1
ATOM 2368 O O . ILE B 1 4 ? 1.007 33.188 2.055 1 78.19 4 ILE B O 1
ATOM 2372 N N . LYS B 1 5 ? 0.664 34.938 0.726 1 82.31 5 LYS B N 1
ATOM 2373 C CA . LYS B 1 5 ? -0.77 35.062 0.982 1 82.31 5 LYS B CA 1
ATOM 2374 C C . LYS B 1 5 ? -1.58 34.656 -0.242 1 82.31 5 LYS B C 1
ATOM 2376 O O . LYS B 1 5 ? -1.412 35.219 -1.325 1 82.31 5 LYS B O 1
ATOM 2381 N N . LEU B 1 6 ? -2.277 33.531 0.065 1 79.56 6 LEU B N 1
ATOM 2382 C CA . LEU B 1 6 ? -3.133 33.031 -1.01 1 79.56 6 LEU B CA 1
ATOM 2383 C C . LEU B 1 6 ? -4.605 33.25 -0.667 1 79.56 6 LEU B C 1
ATOM 2385 O O . LEU B 1 6 ? -5.121 32.625 0.27 1 79.56 6 LEU B O 1
ATOM 2389 N N . GLY B 1 7 ? -5.336 34.031 -1.414 1 71.62 7 GLY B N 1
ATOM 2390 C CA . GLY B 1 7 ? -6.719 34.375 -1.099 1 71.62 7 GLY B CA 1
ATOM 2391 C C . GLY B 1 7 ? -6.871 35.094 0.222 1 71.62 7 GLY B C 1
ATOM 2392 O O . GLY B 1 7 ? -5.977 35.844 0.636 1 71.62 7 GLY B O 1
ATOM 2393 N N . LYS B 1 8 ? -8.109 34.969 0.832 1 71.38 8 LYS B N 1
ATOM 2394 C CA . LYS B 1 8 ? -8.43 35.781 2.014 1 71.38 8 LYS B CA 1
ATOM 2395 C C . LYS B 1 8 ? -8 35.062 3.291 1 71.38 8 LYS B C 1
ATOM 2397 O O . LYS B 1 8 ? -7.773 35.688 4.32 1 71.38 8 LYS B O 1
ATOM 2402 N N . ASP B 1 9 ? -7.637 33.719 3.117 1 79.5 9 ASP B N 1
ATOM 2403 C CA . ASP B 1 9 ? -7.594 33.031 4.398 1 79.5 9 ASP B CA 1
ATOM 2404 C C . ASP B 1 9 ? -6.426 32.062 4.449 1 79.5 9 ASP B C 1
ATOM 2406 O O . ASP B 1 9 ? -6.363 31.203 5.336 1 79.5 9 ASP B O 1
ATOM 2410 N N . VAL B 1 10 ? -5.57 32.188 3.471 1 80.75 10 VAL B N 1
ATOM 2411 C CA . VAL B 1 10 ? -4.457 31.234 3.451 1 80.75 10 VAL B CA 1
ATOM 2412 C C . VAL B 1 10 ? -3.139 32 3.576 1 80.75 10 VAL B C 1
ATOM 2414 O O . VAL B 1 10 ? -2.842 32.875 2.768 1 80.75 10 VAL B O 1
ATOM 2417 N N . LYS B 1 11 ? -2.432 31.781 4.555 1 79.38 11 LYS B N 1
ATOM 2418 C CA . LYS B 1 11 ? -1.094 32.344 4.766 1 79.38 11 LYS B CA 1
ATOM 2419 C C . LYS B 1 11 ? -0.068 31.219 4.949 1 79.38 11 LYS B C 1
ATOM 2421 O O . LYS B 1 11 ? -0.249 30.328 5.785 1 79.38 11 LYS B O 1
ATOM 2426 N N . ILE B 1 12 ? 1.019 31.203 4.094 1 83.75 12 ILE B N 1
ATOM 2427 C CA . ILE B 1 12 ? 2.072 30.203 4.09 1 83.75 12 ILE B CA 1
ATOM 2428 C C . ILE B 1 12 ? 3.434 30.875 4.238 1 83.75 12 ILE B C 1
ATOM 2430 O O . ILE B 1 12 ? 3.699 31.906 3.605 1 83.75 12 ILE B O 1
ATOM 2434 N N . THR B 1 13 ? 4.195 30.453 5.066 1 78 13 THR B N 1
ATOM 2435 C CA . THR B 1 13 ? 5.586 30.891 5.172 1 78 13 THR B CA 1
ATOM 2436 C C . THR B 1 13 ? 6.531 29.828 4.629 1 78 13 THR B C 1
ATOM 2438 O O . THR B 1 13 ? 6.508 28.688 5.082 1 78 13 THR B O 1
ATOM 2441 N N . THR B 1 14 ? 7.32 30.141 3.635 1 78.31 14 THR B N 1
ATOM 2442 C CA . THR B 1 14 ? 8.273 29.234 3.021 1 78.31 14 THR B CA 1
ATOM 2443 C C . THR B 1 14 ? 9.695 29.547 3.469 1 78.31 14 THR B C 1
ATOM 2445 O O . THR B 1 14 ? 9.953 30.625 4.023 1 78.31 14 THR B O 1
ATOM 2448 N N . PHE B 1 15 ? 10.469 28.469 3.332 1 74 15 PHE B N 1
ATOM 2449 C CA . PHE B 1 15 ? 11.844 28.578 3.812 1 74 15 PHE B CA 1
ATOM 2450 C C . PHE B 1 15 ? 12.828 28.109 2.748 1 74 15 PHE B C 1
ATOM 2452 O O . PHE B 1 15 ? 12.453 27.391 1.824 1 74 15 PHE B O 1
ATOM 2459 N N . SER B 1 16 ? 14 28.719 2.688 1 65.56 16 SER B N 1
ATOM 2460 C CA . SER B 1 16 ? 15.062 28.266 1.798 1 65.56 16 SER B CA 1
ATOM 2461 C C . SER B 1 16 ? 16.047 27.359 2.531 1 65.56 16 SER B C 1
ATOM 2463 O O . SER B 1 16 ? 16.609 27.734 3.564 1 65.56 16 SER B O 1
ATOM 2465 N N . PRO B 1 17 ? 15.922 26.062 2.107 1 60.44 17 PRO B N 1
ATOM 2466 C CA . PRO B 1 17 ? 16.844 25.203 2.844 1 60.44 17 PRO B CA 1
ATOM 2467 C C . PRO B 1 17 ? 18.297 25.672 2.756 1 60.44 17 PRO B C 1
ATOM 2469 O O . PRO B 1 17 ? 18.688 26.297 1.763 1 60.44 17 PRO B O 1
ATOM 2472 N N . SER B 1 18 ? 18.875 25.75 3.869 1 62.09 18 SER B N 1
ATOM 2473 C CA . SER B 1 18 ? 20.328 25.859 3.877 1 62.09 18 SER B CA 1
ATOM 2474 C C . SER B 1 18 ? 21 24.484 3.744 1 62.09 18 SER B C 1
ATOM 2476 O O . SER B 1 18 ? 20.656 23.562 4.469 1 62.09 18 SER B O 1
ATOM 2478 N N . PRO B 1 19 ? 21.688 24.234 2.602 1 60.47 19 PRO B N 1
ATOM 2479 C CA . PRO B 1 19 ? 22.328 22.922 2.402 1 60.47 19 PRO B CA 1
ATOM 2480 C C . PRO B 1 19 ? 23.016 22.406 3.666 1 60.47 19 PRO B C 1
ATOM 2482 O O . PRO B 1 19 ? 23.156 21.203 3.844 1 60.47 19 PRO B O 1
ATOM 2485 N N . GLU B 1 20 ? 23.312 23.312 4.555 1 64.94 20 GLU B N 1
ATOM 2486 C CA . GLU B 1 20 ? 24.109 22.922 5.711 1 64.94 20 GLU B CA 1
ATOM 2487 C C . GLU B 1 20 ? 23.219 22.578 6.906 1 64.94 20 GLU B C 1
ATOM 2489 O O . GLU B 1 20 ? 23.719 22.188 7.965 1 64.94 20 GLU B O 1
ATOM 2494 N N . LEU B 1 21 ? 22 22.438 6.613 1 75.62 21 LEU B N 1
ATOM 2495 C CA . LEU B 1 21 ? 21.156 22.266 7.781 1 75.62 21 LEU B CA 1
ATOM 2496 C C . LEU B 1 21 ? 20.922 20.781 8.086 1 75.62 21 LEU B C 1
ATOM 2498 O O . LEU B 1 21 ? 20.5 20.031 7.203 1 75.62 21 LEU B O 1
ATOM 2502 N N . ASP B 1 22 ? 21.391 20.344 9.312 1 82.06 22 ASP B N 1
ATOM 2503 C CA . ASP B 1 22 ? 21.109 19.016 9.836 1 82.06 22 ASP B CA 1
ATOM 2504 C C . ASP B 1 22 ? 20.016 19.047 10.898 1 82.06 22 ASP B C 1
ATOM 2506 O O . ASP B 1 22 ? 20.234 19.547 12.008 1 82.06 22 ASP B O 1
ATOM 2510 N N . PRO B 1 23 ? 18.891 18.5 10.594 1 81.56 23 PRO B N 1
ATOM 2511 C CA . PRO B 1 23 ? 17.797 18.578 11.547 1 81.56 23 PRO B CA 1
ATOM 2512 C C . PRO B 1 23 ? 18.109 17.891 12.883 1 81.56 23 PRO B C 1
ATOM 2514 O O . PRO B 1 23 ? 17.453 18.156 13.883 1 81.56 23 PRO B O 1
ATOM 2517 N N . LEU B 1 24 ? 19.062 17.078 12.883 1 86.94 24 LEU B N 1
ATOM 2518 C CA . LEU B 1 24 ? 19.391 16.312 14.078 1 86.94 24 LEU B CA 1
ATOM 2519 C C . LEU B 1 24 ? 20.344 17.094 14.977 1 86.94 24 LEU B C 1
ATOM 2521 O O . LEU B 1 24 ? 20.469 16.781 16.172 1 86.94 24 LEU B O 1
ATOM 2525 N N . THR B 1 25 ? 21.062 18.094 14.383 1 86.5 25 THR B N 1
ATOM 2526 C CA . THR B 1 25 ? 22.109 18.703 15.188 1 86.5 25 THR B CA 1
ATOM 2527 C C . THR B 1 25 ? 22.016 20.234 15.141 1 86.5 25 THR B C 1
ATOM 2529 O O . THR B 1 25 ? 22.594 20.922 15.984 1 86.5 25 THR B O 1
ATOM 2532 N N . SER B 1 26 ? 21.328 20.734 14.219 1 85.88 26 SER B N 1
ATOM 2533 C CA . SER B 1 26 ? 21.297 22.188 14.047 1 85.88 26 SER B CA 1
ATOM 2534 C C . SER B 1 26 ? 20.547 22.859 15.195 1 85.88 26 SER B C 1
ATOM 2536 O O . SER B 1 26 ? 19.609 22.281 15.758 1 85.88 26 SER B O 1
ATOM 2538 N N . PRO B 1 27 ? 21 24.109 15.539 1 84 27 PRO B N 1
ATOM 2539 C CA . PRO B 1 27 ? 20.297 24.844 16.594 1 84 27 PRO B CA 1
ATOM 2540 C C . PRO B 1 27 ? 18.828 25.109 16.25 1 84 27 PRO B C 1
ATOM 2542 O O . PRO B 1 27 ? 18.484 25.219 15.07 1 84 27 PRO B O 1
ATOM 2545 N N . ALA B 1 28 ? 18.031 25.234 17.328 1 78.69 28 ALA B N 1
ATOM 2546 C CA . ALA B 1 28 ? 16.594 25.422 17.203 1 78.69 28 ALA B CA 1
ATOM 2547 C C . ALA B 1 28 ? 16.266 26.625 16.312 1 78.69 28 ALA B C 1
ATOM 2549 O O . ALA B 1 28 ? 15.336 26.578 15.508 1 78.69 28 ALA B O 1
ATOM 2550 N N . LYS B 1 29 ? 17 27.688 16.469 1 78.06 29 LYS B N 1
ATOM 2551 C CA . LYS B 1 29 ? 16.766 28.906 15.688 1 78.06 29 LYS B CA 1
ATOM 2552 C C . LYS B 1 29 ? 16.953 28.641 14.195 1 78.06 29 LYS B C 1
ATOM 2554 O O . LYS B 1 29 ? 16.188 29.156 13.375 1 78.06 29 LYS B O 1
ATOM 2559 N N . ARG B 1 30 ? 17.906 27.875 13.891 1 79.5 30 ARG B N 1
ATOM 2560 C CA . ARG B 1 30 ? 18.172 27.562 12.492 1 79.5 30 ARG B CA 1
ATOM 2561 C C . ARG B 1 30 ? 17.094 26.656 11.914 1 79.5 30 ARG B C 1
ATOM 2563 O O . ARG B 1 30 ? 16.703 26.797 10.758 1 79.5 30 ARG B O 1
ATOM 2570 N N . LEU B 1 31 ? 16.672 25.703 12.719 1 78.5 31 LEU B N 1
ATOM 2571 C CA . LEU B 1 31 ? 15.586 24.828 12.281 1 78.5 31 LEU B CA 1
ATOM 2572 C C . LEU B 1 31 ? 14.328 25.641 11.977 1 78.5 31 LEU B C 1
ATOM 2574 O O . LEU B 1 31 ? 13.688 25.438 10.945 1 78.5 31 LEU B O 1
ATOM 2578 N N . ALA B 1 32 ? 14.102 26.594 12.789 1 71.19 32 ALA B N 1
ATOM 2579 C CA . ALA B 1 32 ? 12.938 27.453 12.617 1 71.19 32 ALA B CA 1
ATOM 2580 C C . ALA B 1 32 ? 13.055 28.281 11.336 1 71.19 32 ALA B C 1
ATOM 2582 O O . ALA B 1 32 ? 12.078 28.422 10.594 1 71.19 32 ALA B O 1
ATOM 2583 N N . GLN B 1 33 ? 14.227 28.734 11.094 1 71.94 33 GLN B N 1
ATOM 2584 C CA . GLN B 1 33 ? 14.461 29.547 9.906 1 71.94 33 GLN B CA 1
ATOM 2585 C C . GLN B 1 33 ? 14.297 28.719 8.633 1 71.94 33 GLN B C 1
ATOM 2587 O O . GLN B 1 33 ? 13.992 29.266 7.57 1 71.94 33 GLN B O 1
ATOM 2592 N N . ALA B 1 34 ? 14.523 27.422 8.867 1 72.06 34 ALA B N 1
ATOM 2593 C CA . ALA B 1 34 ? 14.422 26.531 7.715 1 72.06 34 ALA B CA 1
ATOM 2594 C C . ALA B 1 34 ? 13.016 25.938 7.609 1 72.06 34 ALA B C 1
ATOM 2596 O O . ALA B 1 34 ? 12.742 25.125 6.727 1 72.06 34 ALA B O 1
ATOM 2597 N N . GLY B 1 35 ? 12.242 26.312 8.547 1 69.69 35 GLY B N 1
ATOM 2598 C CA . GLY B 1 35 ? 10.875 25.812 8.523 1 69.69 35 GLY B CA 1
ATOM 2599 C C . GLY B 1 35 ? 10.758 24.359 8.992 1 69.69 35 GLY B C 1
ATOM 2600 O O . GLY B 1 35 ? 9.82 23.656 8.617 1 69.69 35 GLY B O 1
ATOM 2601 N N . LEU B 1 36 ? 11.719 23.875 9.672 1 74.5 36 LEU B N 1
ATOM 2602 C CA . LEU B 1 36 ? 11.68 22.531 10.234 1 74.5 36 LEU B CA 1
ATOM 2603 C C . LEU B 1 36 ? 11.133 22.547 11.656 1 74.5 36 LEU B C 1
ATOM 2605 O O . LEU B 1 36 ? 11.25 23.562 12.359 1 74.5 36 LEU B O 1
ATOM 2609 N N . PRO B 1 37 ? 10.453 21.516 12.031 1 71.31 37 PRO B N 1
ATOM 2610 C CA . PRO B 1 37 ? 10.016 21.469 13.43 1 71.31 37 PRO B CA 1
ATOM 2611 C C . PRO B 1 37 ? 11.172 21.5 14.422 1 71.31 37 PRO B C 1
ATOM 2613 O O . PRO B 1 37 ? 12.25 20.969 14.133 1 71.31 37 PRO B O 1
ATOM 2616 N N . PRO B 1 38 ? 10.906 22.172 15.508 1 74.75 38 PRO B N 1
ATOM 2617 C CA . PRO B 1 38 ? 11.938 22.094 16.547 1 74.75 38 PRO B CA 1
ATOM 2618 C C . PRO B 1 38 ? 12.141 20.672 17.062 1 74.75 38 PRO B C 1
ATOM 2620 O O . PRO B 1 38 ? 11.203 19.875 17.062 1 74.75 38 PRO B O 1
ATOM 2623 N N . ARG B 1 39 ? 13.344 20.375 17.453 1 80.75 39 ARG B N 1
ATOM 2624 C CA . ARG B 1 39 ? 13.586 19.094 18.109 1 80.75 39 ARG B CA 1
ATOM 2625 C C . ARG B 1 39 ? 12.844 19.016 19.438 1 80.75 39 ARG B C 1
ATOM 2627 O O . ARG B 1 39 ? 12.984 19.891 20.297 1 80.75 39 ARG B O 1
ATOM 2634 N N . PRO B 1 40 ? 12.102 17.938 19.531 1 75 40 PRO B N 1
ATOM 2635 C CA . PRO B 1 40 ? 11.344 17.812 20.781 1 75 40 PRO B CA 1
ATOM 2636 C C . PRO B 1 40 ? 12.242 17.609 22 1 75 40 PRO B C 1
ATOM 2638 O O . PRO B 1 40 ? 13.328 17.047 21.875 1 75 40 PRO B O 1
ATOM 2641 N N . THR B 1 41 ? 11.727 18.141 23.156 1 75.31 41 THR B N 1
ATOM 2642 C CA . THR B 1 41 ? 12.445 17.938 24.422 1 75.31 41 THR B CA 1
ATOM 2643 C C . THR B 1 41 ? 12.008 16.641 25.078 1 75.31 41 THR B C 1
ATOM 2645 O O . THR B 1 41 ? 12.781 16.016 25.812 1 75.31 41 THR B O 1
ATOM 2648 N N . ASP B 1 42 ? 10.766 16.266 24.844 1 72.94 42 ASP B N 1
ATOM 2649 C CA . ASP B 1 42 ? 10.297 14.977 25.344 1 72.94 42 ASP B CA 1
ATOM 2650 C C . ASP B 1 42 ? 11.07 13.828 24.703 1 72.94 42 ASP B C 1
ATOM 2652 O O . ASP B 1 42 ? 11.188 13.75 23.469 1 72.94 42 ASP B O 1
ATOM 2656 N N . PRO B 1 43 ? 11.57 12.938 25.438 1 77.75 43 PRO B N 1
ATOM 2657 C CA . PRO B 1 43 ? 12.461 11.906 24.906 1 77.75 43 PRO B CA 1
ATOM 2658 C C . PRO B 1 43 ? 11.766 11 23.891 1 77.75 43 PRO B C 1
ATOM 2660 O O . PRO B 1 43 ? 12.398 10.539 22.938 1 77.75 43 PRO B O 1
ATOM 2663 N N . HIS B 1 44 ? 10.5 10.789 24.109 1 69.12 44 HIS B N 1
ATOM 2664 C CA . HIS B 1 44 ? 9.805 9.914 23.172 1 69.12 44 HIS B CA 1
ATOM 2665 C C . HIS B 1 44 ? 9.609 10.586 21.828 1 69.12 44 HIS B C 1
ATOM 2667 O O . HIS B 1 44 ? 9.82 9.969 20.781 1 69.12 44 HIS B O 1
ATOM 2673 N N . LEU B 1 45 ? 9.305 11.844 21.906 1 71.19 45 LEU B N 1
ATOM 2674 C CA . LEU B 1 45 ? 9.125 12.594 20.672 1 71.19 45 LEU B CA 1
ATOM 2675 C C . LEU B 1 45 ? 10.461 12.82 19.969 1 71.19 45 LEU B C 1
ATOM 2677 O O . LEU B 1 45 ? 10.539 12.82 18.734 1 71.19 45 LEU B O 1
ATOM 2681 N N . LEU B 1 46 ? 11.414 13.016 20.812 1 80.62 46 LEU B N 1
ATOM 2682 C CA . LEU B 1 46 ? 12.742 13.195 20.234 1 80.62 46 LEU B CA 1
ATOM 2683 C C . LEU B 1 46 ? 13.18 11.945 19.484 1 80.62 46 LEU B C 1
ATOM 2685 O O . LEU B 1 46 ? 13.727 12.039 18.375 1 80.62 46 LEU B O 1
ATOM 2689 N N . ALA B 1 47 ? 12.93 10.859 20.047 1 78.31 47 ALA B N 1
ATOM 2690 C CA . ALA B 1 47 ? 13.289 9.609 19.375 1 78.31 47 ALA B CA 1
ATOM 2691 C C . ALA B 1 47 ? 12.578 9.484 18.031 1 78.31 47 ALA B C 1
ATOM 2693 O O . ALA B 1 47 ? 13.164 9.031 17.047 1 78.31 47 ALA B O 1
ATOM 2694 N N . ARG B 1 48 ? 11.414 9.898 18.016 1 72.81 48 ARG B N 1
ATOM 2695 C CA . ARG B 1 48 ? 10.648 9.867 16.766 1 72.81 48 ARG B CA 1
ATOM 2696 C C . ARG B 1 48 ? 11.211 10.852 15.75 1 72.81 48 ARG B C 1
ATOM 2698 O O . ARG B 1 48 ? 11.359 10.523 14.57 1 72.81 48 ARG B O 1
ATOM 2705 N N . TYR B 1 49 ? 11.398 12.039 16.297 1 78.38 49 TYR B N 1
ATOM 2706 C CA . TYR B 1 49 ? 12.039 13.07 15.477 1 78.38 49 TYR B CA 1
ATOM 2707 C C . TYR B 1 49 ? 13.344 12.547 14.875 1 78.38 49 TYR B C 1
ATOM 2709 O O . TYR B 1 49 ? 13.555 12.656 13.672 1 78.38 49 TYR B O 1
ATOM 2717 N N . GLU B 1 50 ? 14.078 11.93 15.648 1 82.38 50 GLU B N 1
ATOM 2718 C CA . GLU B 1 50 ? 15.367 11.422 15.195 1 82.38 50 GLU B CA 1
ATOM 2719 C C . GLU B 1 50 ? 15.203 10.281 14.195 1 82.38 50 GLU B C 1
ATOM 2721 O O . GLU B 1 50 ? 15.914 10.211 13.195 1 82.38 50 GLU B O 1
ATOM 2726 N N . ARG B 1 51 ? 14.273 9.453 14.477 1 74.44 51 ARG B N 1
ATOM 2727 C CA . ARG B 1 51 ? 14.008 8.352 13.547 1 74.44 51 ARG B CA 1
ATOM 2728 C C . ARG B 1 51 ? 13.57 8.883 12.188 1 74.44 51 ARG B C 1
ATOM 2730 O O . ARG B 1 51 ? 14.039 8.406 11.148 1 74.44 51 ARG B O 1
ATOM 2737 N N . PHE B 1 52 ? 12.688 9.789 12.305 1 73.81 52 PHE B N 1
ATOM 2738 C CA . PHE B 1 52 ? 12.164 10.359 11.07 1 73.81 52 PHE B CA 1
ATOM 2739 C C . PHE B 1 52 ? 13.273 11.023 10.266 1 73.81 52 PHE B C 1
ATOM 2741 O O . PHE B 1 52 ? 13.461 10.719 9.086 1 73.81 52 PHE B O 1
ATOM 2748 N N . PHE B 1 53 ? 14.102 11.844 10.875 1 77.56 53 PHE B N 1
ATOM 2749 C CA . PHE B 1 53 ? 15.062 12.656 10.133 1 77.56 53 PHE B CA 1
ATOM 2750 C C . PHE B 1 53 ? 16.344 11.875 9.852 1 77.56 53 PHE B C 1
ATOM 2752 O O . PHE B 1 53 ? 17.094 12.219 8.953 1 77.56 53 PHE B O 1
ATOM 2759 N N . THR B 1 54 ? 16.578 10.828 10.609 1 75.19 54 THR B N 1
ATOM 2760 C CA . THR B 1 54 ? 17.656 9.938 10.219 1 75.19 54 THR B CA 1
ATOM 2761 C C . THR B 1 54 ? 17.344 9.25 8.898 1 75.19 54 THR B C 1
ATOM 2763 O O . THR B 1 54 ? 18.234 9.07 8.055 1 75.19 54 THR B O 1
ATOM 2766 N N . LYS B 1 55 ? 16.109 8.969 8.742 1 67.06 55 LYS B N 1
ATOM 2767 C CA . LYS B 1 55 ? 15.68 8.258 7.539 1 67.06 55 LYS B CA 1
ATOM 2768 C C . LYS B 1 55 ? 15.602 9.203 6.344 1 67.06 55 LYS B C 1
ATOM 2770 O O . LYS B 1 55 ? 15.727 8.773 5.195 1 67.06 55 LYS B O 1
ATOM 2775 N N . THR B 1 56 ? 15.445 10.492 6.672 1 68.38 56 THR B N 1
ATOM 2776 C CA . THR B 1 56 ? 15.008 11.344 5.574 1 68.38 56 THR B CA 1
ATOM 2777 C C . THR B 1 56 ? 16.078 12.383 5.234 1 68.38 56 THR B C 1
ATOM 2779 O O . THR B 1 56 ? 16.109 12.898 4.117 1 68.38 56 THR B O 1
ATOM 2782 N N . LYS B 1 57 ? 16.938 12.688 6.133 1 67.88 57 LYS B N 1
ATOM 2783 C CA . LYS B 1 57 ? 17.781 13.867 5.953 1 67.88 57 LYS B CA 1
ATOM 2784 C C . LYS B 1 57 ? 18.688 13.711 4.746 1 67.88 57 LYS B C 1
ATOM 2786 O O . LYS B 1 57 ? 18.969 14.68 4.035 1 67.88 57 LYS B O 1
ATOM 2791 N N . ASN B 1 58 ? 19.094 12.484 4.535 1 69.31 58 ASN B N 1
ATOM 2792 C CA . ASN B 1 58 ? 20.031 12.297 3.436 1 69.31 58 ASN B CA 1
ATOM 2793 C C . ASN B 1 58 ? 19.359 11.656 2.225 1 69.31 58 ASN B C 1
ATOM 2795 O O . ASN B 1 58 ? 20 11.453 1.191 1 69.31 58 ASN B O 1
ATOM 2799 N N . LYS B 1 59 ? 18.141 11.422 2.471 1 71.81 59 LYS B N 1
ATOM 2800 C CA . LYS B 1 59 ? 17.453 10.695 1.412 1 71.81 59 LYS B CA 1
ATOM 2801 C C . LYS B 1 59 ? 16.766 11.656 0.441 1 71.81 59 LYS B C 1
ATOM 2803 O O . LYS B 1 59 ? 16.562 11.32 -0.728 1 71.81 59 LYS B O 1
ATOM 2808 N N . PHE B 1 60 ? 16.562 12.883 0.958 1 76.81 60 PHE B N 1
ATOM 2809 C CA . PHE B 1 60 ? 15.641 13.719 0.196 1 76.81 60 PHE B CA 1
ATOM 2810 C C . PHE B 1 60 ? 16.344 14.953 -0.344 1 76.81 60 PHE B C 1
ATOM 2812 O O . PHE B 1 60 ? 17.203 15.523 0.326 1 76.81 60 PHE B O 1
ATOM 2819 N N . THR B 1 61 ? 16.031 15.25 -1.518 1 80.12 61 THR B N 1
ATOM 2820 C CA . THR B 1 61 ? 16.312 16.578 -2.037 1 80.12 61 THR B CA 1
ATOM 2821 C C . THR B 1 61 ? 15.141 17.531 -1.753 1 80.12 61 THR B C 1
ATOM 2823 O O . THR B 1 61 ? 13.992 17.219 -2.09 1 80.12 61 THR B O 1
ATOM 2826 N N . TYR B 1 62 ? 15.469 18.609 -1.119 1 82.62 62 TYR B N 1
ATOM 2827 C CA . TYR B 1 62 ? 14.43 19.578 -0.784 1 82.62 62 TYR B CA 1
ATOM 2828 C C . TYR B 1 62 ? 13.953 20.312 -2.027 1 82.62 62 TYR B C 1
ATOM 2830 O O . TYR B 1 62 ? 14.766 20.75 -2.852 1 82.62 62 TYR B O 1
ATOM 2838 N N . VAL B 1 63 ? 12.719 20.484 -2.146 1 85.69 63 VAL B N 1
ATOM 2839 C CA . VAL B 1 63 ? 12.078 21.266 -3.199 1 85.69 63 VAL B CA 1
ATOM 2840 C C . VAL B 1 63 ? 11.359 22.469 -2.586 1 85.69 63 VAL B C 1
ATOM 2842 O O . VAL B 1 63 ? 10.508 22.312 -1.711 1 85.69 63 VAL B O 1
ATOM 2845 N N . GLU B 1 64 ? 11.727 23.703 -2.98 1 84.69 64 GLU B N 1
ATOM 2846 C CA . GLU B 1 64 ? 10.945 24.859 -2.568 1 84.69 64 GLU B CA 1
ATOM 2847 C C . GLU B 1 64 ? 9.531 24.812 -3.137 1 84.69 64 GLU B C 1
ATOM 2849 O O . GLU B 1 64 ? 9.344 24.812 -4.355 1 84.69 64 GLU B O 1
ATOM 2854 N N . PRO B 1 65 ? 8.609 24.844 -2.244 1 90.44 65 PRO B N 1
ATOM 2855 C CA . PRO B 1 65 ? 7.258 24.547 -2.74 1 90.44 65 PRO B CA 1
ATOM 2856 C C . PRO B 1 65 ? 6.617 25.734 -3.449 1 90.44 65 PRO B C 1
ATOM 2858 O O . PRO B 1 65 ? 6.891 26.891 -3.102 1 90.44 65 PRO B O 1
ATOM 2861 N N . THR B 1 66 ? 5.863 25.484 -4.461 1 92.81 66 THR B N 1
ATOM 2862 C CA . THR B 1 66 ? 4.918 26.406 -5.078 1 92.81 66 THR B CA 1
ATOM 2863 C C . THR B 1 66 ? 3.48 25.953 -4.832 1 92.81 66 THR B C 1
ATOM 2865 O O . THR B 1 66 ? 3.232 24.781 -4.547 1 92.81 66 THR B O 1
ATOM 2868 N N . PHE B 1 67 ? 2.557 26.938 -4.863 1 94.19 67 PHE B N 1
ATOM 2869 C CA . PHE B 1 67 ? 1.22 26.641 -4.359 1 94.19 67 PHE B CA 1
ATOM 2870 C C . PHE B 1 67 ? 0.157 27.125 -5.344 1 94.19 67 PHE B C 1
ATOM 2872 O O . PHE B 1 67 ? 0.363 28.094 -6.066 1 94.19 67 PHE B O 1
ATOM 2879 N N . ARG B 1 68 ? -0.937 26.406 -5.348 1 94.25 68 ARG B N 1
ATOM 2880 C CA . ARG B 1 68 ? -2.162 26.844 -6.012 1 94.25 68 ARG B CA 1
ATOM 2881 C C . ARG B 1 68 ? -3.377 26.625 -5.117 1 94.25 68 ARG B C 1
ATOM 2883 O O . ARG B 1 68 ? -3.588 25.516 -4.605 1 94.25 68 ARG B O 1
ATOM 2890 N N . ILE B 1 69 ? -4.172 27.656 -4.867 1 92.31 69 ILE B N 1
ATOM 2891 C CA . ILE B 1 69 ? -5.379 27.562 -4.055 1 92.31 69 ILE B CA 1
ATOM 2892 C C . ILE B 1 69 ? -6.539 27.062 -4.91 1 92.31 69 ILE B C 1
ATOM 2894 O O . ILE B 1 69 ? -6.656 27.422 -6.082 1 92.31 69 ILE B O 1
ATOM 2898 N N . ASP B 1 70 ? -7.34 26.25 -4.348 1 92.06 70 ASP B N 1
ATOM 2899 C CA . ASP B 1 70 ? -8.602 25.828 -4.953 1 92.06 70 ASP B CA 1
ATOM 2900 C C . ASP B 1 70 ? -9.766 26.031 -3.988 1 92.06 70 ASP B C 1
ATOM 2902 O O . ASP B 1 70 ? -10.062 25.141 -3.178 1 92.06 70 ASP B O 1
ATOM 2906 N N . PRO B 1 71 ? -10.461 27.094 -4.113 1 88.56 71 PRO B N 1
ATOM 2907 C CA . PRO B 1 71 ? -11.531 27.406 -3.16 1 88.56 71 PRO B CA 1
ATOM 2908 C C . PRO B 1 71 ? -12.789 26.578 -3.393 1 88.56 71 PRO B C 1
ATOM 2910 O O . PRO B 1 71 ? -13.742 26.641 -2.607 1 88.56 71 PRO B O 1
ATOM 2913 N N . THR B 1 72 ? -12.82 25.812 -4.441 1 90 72 THR B N 1
ATOM 2914 C CA . THR B 1 72 ? -14.016 25.016 -4.73 1 90 72 THR B CA 1
ATOM 2915 C C . THR B 1 72 ? -13.992 23.703 -3.965 1 90 72 THR B C 1
ATOM 2917 O O . THR B 1 72 ? -15.008 23 -3.885 1 90 72 THR B O 1
ATOM 2920 N N . LYS B 1 73 ? -12.883 23.328 -3.398 1 90.5 73 LYS B N 1
ATOM 2921 C CA . LYS B 1 73 ? -12.742 22.062 -2.68 1 90.5 73 LYS B CA 1
ATOM 2922 C C . LYS B 1 73 ? -12.68 22.297 -1.172 1 90.5 73 LYS B C 1
ATOM 2924 O O . LYS B 1 73 ? -12.047 23.25 -0.711 1 90.5 73 LYS B O 1
ATOM 2929 N N . THR B 1 74 ? -13.367 21.484 -0.518 1 87.19 74 THR B N 1
ATOM 2930 C CA . THR B 1 74 ? -13.297 21.531 0.938 1 87.19 74 THR B CA 1
ATOM 2931 C C . THR B 1 74 ? -13.5 20.156 1.54 1 87.19 74 THR B C 1
ATOM 2933 O O . THR B 1 74 ? -14.18 19.312 0.954 1 87.19 74 THR B O 1
ATOM 2936 N N . THR B 1 75 ? -12.805 19.938 2.613 1 81.44 75 THR B N 1
ATOM 2937 C CA . THR B 1 75 ? -13.125 18.797 3.453 1 81.44 75 THR B CA 1
ATOM 2938 C C . THR B 1 75 ? -14.195 19.156 4.477 1 81.44 75 THR B C 1
ATOM 2940 O O . THR B 1 75 ? -14.555 20.328 4.617 1 81.44 75 THR B O 1
ATOM 2943 N N . HIS B 1 76 ? -14.906 18.141 4.953 1 68.06 76 HIS B N 1
ATOM 2944 C CA . HIS B 1 76 ? -15.922 18.406 5.965 1 68.06 76 HIS B CA 1
ATOM 2945 C C . HIS B 1 76 ? -15.461 17.953 7.344 1 68.06 76 HIS B C 1
ATOM 2947 O O . HIS B 1 76 ? -14.742 16.953 7.465 1 68.06 76 HIS B O 1
ATOM 2953 N N . THR B 1 77 ? -15.734 18.891 8.258 1 68.12 77 THR B N 1
ATOM 2954 C CA . THR B 1 77 ? -15.516 18.531 9.648 1 68.12 77 THR B CA 1
ATOM 2955 C C . THR B 1 77 ? -16.797 17.984 10.273 1 68.12 77 THR B C 1
ATOM 2957 O O . THR B 1 77 ? -17.891 18.188 9.734 1 68.12 77 THR B O 1
ATOM 2960 N N . HIS B 1 78 ? -16.75 17.016 10.938 1 63.31 78 HIS B N 1
ATOM 2961 C CA . HIS B 1 78 ? -17.891 16.484 11.68 1 63.31 78 HIS B CA 1
ATOM 2962 C C . HIS B 1 78 ? -18.016 17.156 13.039 1 63.31 78 HIS B C 1
ATOM 2964 O O . HIS B 1 78 ? -17.625 16.594 14.062 1 63.31 78 HIS B O 1
ATOM 2970 N N . LYS B 1 79 ? -18.578 18.594 12.852 1 54.12 79 LYS B N 1
ATOM 2971 C CA . LYS B 1 79 ? -18.891 19.438 14.008 1 54.12 79 LYS B CA 1
ATOM 2972 C C . LYS B 1 79 ? -20.062 18.875 14.805 1 54.12 79 LYS B C 1
ATOM 2974 O O . LYS B 1 79 ? -20.953 18.234 14.242 1 54.12 79 LYS B O 1
ATOM 2979 N N . GLY B 1 80 ? -19.984 18.578 16.172 1 48.97 80 GLY B N 1
ATOM 2980 C CA . GLY B 1 80 ? -21.109 18.25 17.047 1 48.97 80 GLY B CA 1
ATOM 2981 C C . GLY B 1 80 ? -21.234 16.766 17.344 1 48.97 80 GLY B C 1
ATOM 2982 O O . GLY B 1 80 ? -22.062 16.359 18.156 1 48.97 80 GLY B O 1
ATOM 2983 N N . ALA B 1 81 ? -21 16.203 16.391 1 43.16 81 ALA B N 1
ATOM 2984 C CA . ALA B 1 81 ? -21.594 14.867 16.484 1 43.16 81 ALA B CA 1
ATOM 2985 C C . ALA B 1 81 ? -21.156 14.156 17.766 1 43.16 81 ALA B C 1
ATOM 2987 O O . ALA B 1 81 ? -21.906 13.344 18.312 1 43.16 81 ALA B O 1
ATOM 2988 N N . HIS B 1 82 ? -19.797 13.953 17.984 1 45.62 82 HIS B N 1
ATOM 2989 C CA . HIS B 1 82 ? -19.75 13 19.094 1 45.62 82 HIS B CA 1
ATOM 2990 C C . HIS B 1 82 ? -19.875 13.711 20.438 1 45.62 82 HIS B C 1
ATOM 2992 O O . HIS B 1 82 ? -18.953 14.406 20.859 1 45.62 82 HIS B O 1
ATOM 2998 N N . ALA B 1 83 ? -21.156 14.281 20.734 1 40.59 83 ALA B N 1
ATOM 2999 C CA . ALA B 1 83 ? -21.5 14.68 22.094 1 40.59 83 ALA B CA 1
ATOM 3000 C C . ALA B 1 83 ? -20.734 13.859 23.125 1 40.59 83 ALA B C 1
ATOM 3002 O O . ALA B 1 83 ? -20.641 14.258 24.297 1 40.59 83 ALA B O 1
ATOM 3003 N N . ASN B 1 84 ? -20.969 12.602 23 1 41 84 ASN B N 1
ATOM 3004 C CA . ASN B 1 84 ? -20.281 11.875 24.062 1 41 84 ASN B CA 1
ATOM 3005 C C . ASN B 1 84 ? -18.766 11.883 23.844 1 41 84 ASN B C 1
ATOM 3007 O O . ASN B 1 84 ? -18.281 11.703 22.719 1 41 84 ASN B O 1
ATOM 3011 N N . ALA B 1 85 ? -18.172 12.555 24.734 1 50.44 85 ALA B N 1
ATOM 3012 C CA . ALA B 1 85 ? -16.719 12.562 24.828 1 50.44 85 ALA B CA 1
ATOM 3013 C C . ALA B 1 85 ? -16.094 11.383 24.078 1 50.44 85 ALA B C 1
ATOM 3015 O O . ALA B 1 85 ? -16.188 10.242 24.531 1 50.44 85 ALA B O 1
ATOM 3016 N N . ALA B 1 86 ? -15.797 11.43 22.75 1 61.31 86 ALA B N 1
ATOM 3017 C CA . ALA B 1 86 ? -15.25 10.336 21.953 1 61.31 86 ALA B CA 1
ATOM 3018 C C . ALA B 1 86 ? -14.031 9.719 22.625 1 61.31 86 ALA B C 1
ATOM 3020 O O . ALA B 1 86 ? -13.188 10.43 23.172 1 61.31 86 ALA B O 1
ATOM 3021 N N . GLN B 1 87 ? -14.203 8.648 23.172 1 74.81 87 GLN B N 1
ATOM 3022 C CA . GLN B 1 87 ? -13.195 7.875 23.875 1 74.81 87 GLN B CA 1
ATOM 3023 C C . GLN B 1 87 ? -12.555 6.828 22.969 1 74.81 87 GLN B C 1
ATOM 3025 O O . GLN B 1 87 ? -13.234 6.25 22.125 1 74.81 87 GLN B O 1
ATOM 3030 N N . ASN B 1 88 ? -11.344 6.852 23.125 1 82.69 88 ASN B N 1
ATOM 3031 C CA . ASN B 1 88 ? -10.625 5.77 22.469 1 82.69 88 ASN B CA 1
ATOM 3032 C C . ASN B 1 88 ? -11.18 4.402 22.859 1 82.69 88 ASN B C 1
ATOM 3034 O O . ASN B 1 88 ? -11.539 4.184 24.016 1 82.69 88 ASN B O 1
ATOM 3038 N N . GLY B 1 89 ? -11.227 3.547 21.922 1 76.69 89 GLY B N 1
ATOM 3039 C CA . GLY B 1 89 ? -11.711 2.199 22.156 1 76.69 89 GLY B CA 1
ATOM 3040 C C . GLY B 1 89 ? -13.219 2.082 22.062 1 76.69 89 GLY B C 1
ATOM 3041 O O . GLY B 1 89 ? -13.812 1.168 22.641 1 76.69 89 GLY B O 1
ATOM 3042 N N . GLY B 1 90 ? -13.852 3.078 21.484 1 72.06 90 GLY B N 1
ATOM 3043 C CA . GLY B 1 90 ? -15.297 3.111 21.375 1 72.06 90 GLY B CA 1
ATOM 3044 C C . GLY B 1 90 ? -15.836 2.238 20.25 1 72.06 90 GLY B C 1
ATOM 3045 O O . GLY B 1 90 ? -17.047 2.07 20.109 1 72.06 90 GLY B O 1
ATOM 3046 N N . GLY B 1 91 ? -15.031 1.717 19.469 1 81.69 91 GLY B N 1
ATOM 3047 C CA . GLY B 1 91 ? -15.461 0.793 18.438 1 81.69 91 GLY B CA 1
ATOM 3048 C C . GLY B 1 91 ? -15.57 1.439 17.062 1 81.69 91 GLY B C 1
ATOM 3049 O O . GLY B 1 91 ? -14.82 2.373 16.766 1 81.69 91 GLY B O 1
ATOM 3050 N N . THR B 1 92 ? -16.453 0.883 16.172 1 86.81 92 THR B N 1
ATOM 3051 C CA . THR B 1 92 ? -16.609 1.311 14.781 1 86.81 92 THR B CA 1
ATOM 3052 C C . THR B 1 92 ? -17.672 2.4 14.664 1 86.81 92 THR B C 1
ATOM 3054 O O . THR B 1 92 ? -18.797 2.24 15.164 1 86.81 92 THR B O 1
ATOM 3057 N N . GLU B 1 93 ? -17.266 3.504 14.125 1 87.12 93 GLU B N 1
ATOM 3058 C CA . GLU B 1 93 ? -18.188 4.594 13.789 1 87.12 93 GLU B CA 1
ATOM 3059 C C . GLU B 1 93 ? -18.391 4.691 12.281 1 87.12 93 GLU B C 1
ATOM 3061 O O . GLU B 1 93 ? -17.656 4.07 11.508 1 87.12 93 GLU B O 1
ATOM 3066 N N . THR B 1 94 ? -19.484 5.367 11.898 1 89.38 94 THR B N 1
ATOM 3067 C CA . THR B 1 94 ? -19.781 5.551 10.477 1 89.38 94 THR B CA 1
ATOM 3068 C C . THR B 1 94 ? -19.906 7.031 10.141 1 89.38 94 THR B C 1
ATOM 3070 O O . THR B 1 94 ? -20.516 7.801 10.891 1 89.38 94 THR B O 1
ATOM 3073 N N . TYR B 1 95 ? -19.281 7.387 9.062 1 87.75 95 TYR B N 1
ATOM 3074 C CA . TYR B 1 95 ? -19.422 8.727 8.5 1 87.75 95 TYR B CA 1
ATOM 3075 C C . TYR B 1 95 ? -19.766 8.664 7.02 1 87.75 95 TYR B C 1
ATOM 3077 O O . TYR B 1 95 ? -19.688 7.602 6.402 1 87.75 95 TYR B O 1
ATOM 3085 N N . ASP B 1 96 ? -20.141 9.805 6.5 1 87.19 96 ASP B N 1
ATOM 3086 C CA . ASP B 1 96 ? -20.625 9.797 5.121 1 87.19 96 ASP B CA 1
ATOM 3087 C C . ASP B 1 96 ? -19.516 10.188 4.145 1 87.19 96 ASP B C 1
ATOM 3089 O O . ASP B 1 96 ? -19.703 10.109 2.93 1 87.19 96 ASP B O 1
ATOM 3093 N N . ASN B 1 97 ? -18.375 10.508 4.652 1 88.88 97 ASN B N 1
ATOM 3094 C CA . ASN B 1 97 ? -17.453 11 3.643 1 88.88 97 ASN B CA 1
ATOM 3095 C C . ASN B 1 97 ? -16.031 10.516 3.902 1 88.88 97 ASN B C 1
ATOM 3097 O O . ASN B 1 97 ? -15.125 10.766 3.102 1 88.88 97 ASN B O 1
ATOM 3101 N N . TRP B 1 98 ? -15.805 9.867 5.062 1 92.69 98 TRP B N 1
ATOM 3102 C CA . TRP B 1 98 ? -14.438 9.383 5.184 1 92.69 98 TRP B CA 1
ATOM 3103 C C . TRP B 1 98 ? -14.383 8.086 5.988 1 92.69 98 TRP B C 1
ATOM 3105 O O . TRP B 1 98 ? -15.359 7.727 6.656 1 92.69 98 TRP B O 1
ATOM 3115 N N . SER B 1 99 ? -13.383 7.293 5.793 1 96.12 99 SER B N 1
ATOM 3116 C CA . SER B 1 99 ? -13.016 6.098 6.547 1 96.12 99 SER B CA 1
ATOM 3117 C C . SER B 1 99 ? -11.594 6.211 7.098 1 96.12 99 SER B C 1
ATOM 3119 O O . SER B 1 99 ? -10.805 7.031 6.625 1 96.12 99 SER B O 1
ATOM 3121 N N . GLY B 1 100 ? -11.273 5.469 8.141 1 97.5 100 GLY B N 1
ATOM 3122 C CA . GLY B 1 100 ? -9.93 5.469 8.695 1 97.5 100 GLY B CA 1
ATOM 3123 C C . GLY B 1 100 ? -9.906 5.27 10.203 1 97.5 100 GLY B C 1
ATOM 3124 O O . GLY B 1 100 ? -10.703 4.496 10.742 1 97.5 100 GLY B O 1
ATOM 3125 N N . GLY B 1 101 ? -8.906 5.805 10.844 1 96.81 101 GLY B N 1
ATOM 3126 C CA . GLY B 1 101 ? -8.742 5.75 12.289 1 96.81 101 GLY B CA 1
ATOM 3127 C C . GLY B 1 101 ? -8.68 7.125 12.93 1 96.81 101 GLY B C 1
ATOM 3128 O O . GLY B 1 101 ? -8.164 8.07 12.336 1 96.81 101 GLY B O 1
ATOM 3129 N N . VAL B 1 102 ? -9.219 7.172 14.133 1 96.12 102 VAL B N 1
ATOM 3130 C CA . VAL B 1 102 ? -9.203 8.414 14.898 1 96.12 102 VAL B CA 1
ATOM 3131 C C . VAL B 1 102 ? -8.859 8.125 16.359 1 96.12 102 VAL B C 1
ATOM 3133 O O . VAL B 1 102 ? -9.289 7.113 16.906 1 96.12 102 VAL B O 1
ATOM 3136 N N . VAL B 1 103 ? -8.047 8.977 16.922 1 96.31 103 VAL B N 1
ATOM 3137 C CA . VAL B 1 103 ? -7.762 8.93 18.359 1 96.31 103 VAL B CA 1
ATOM 3138 C C . VAL B 1 103 ? -8.094 10.273 19 1 96.31 103 VAL B C 1
ATOM 3140 O O . VAL B 1 103 ? -8.078 11.305 18.328 1 96.31 103 VAL B O 1
ATOM 3143 N N . TYR B 1 104 ? -8.305 10.203 20.266 1 94.75 104 TYR B N 1
ATOM 3144 C CA . TYR B 1 104 ? -8.711 11.383 21.016 1 94.75 104 TYR B CA 1
ATOM 3145 C C . TYR B 1 104 ? -7.727 11.68 22.141 1 94.75 104 TYR B C 1
ATOM 3147 O O . TYR B 1 104 ? -7.23 10.766 22.797 1 94.75 104 TYR B O 1
ATOM 3155 N N . ALA B 1 105 ? -7.551 12.953 22.297 1 95.19 105 ALA B N 1
ATOM 3156 C CA . ALA B 1 105 ? -6.676 13.383 23.375 1 95.19 105 ALA B CA 1
ATOM 3157 C C . ALA B 1 105 ? -7.348 13.188 24.734 1 95.19 105 ALA B C 1
ATOM 3159 O O . ALA B 1 105 ? -8.539 13.469 24.891 1 95.19 105 ALA B O 1
ATOM 3160 N N . PRO B 1 106 ? -6.559 12.672 25.734 1 92.94 106 PRO B N 1
ATOM 3161 C CA . PRO B 1 106 ? -7.125 12.648 27.094 1 92.94 106 PRO B CA 1
ATOM 3162 C C . PRO B 1 106 ? -7.391 14.039 27.641 1 92.94 106 PRO B C 1
ATOM 3164 O O . PRO B 1 106 ? -6.848 15.023 27.141 1 92.94 106 PRO B O 1
ATOM 3167 N N . SER B 1 107 ? -8.211 13.992 28.719 1 91.06 107 SER B N 1
ATOM 3168 C CA . SER B 1 107 ? -8.539 15.258 29.344 1 91.06 107 SER B CA 1
ATOM 3169 C C . SER B 1 107 ? -7.285 16.016 29.75 1 91.06 107 SER B C 1
ATOM 3171 O O . SER B 1 107 ? -6.348 15.438 30.297 1 91.06 107 SER B O 1
ATOM 3173 N N . GLY B 1 108 ? -7.27 17.281 29.406 1 92.31 108 GLY B N 1
ATOM 3174 C CA . GLY B 1 108 ? -6.164 18.141 29.797 1 92.31 108 GLY B CA 1
ATOM 3175 C C . GLY B 1 108 ? -5.004 18.109 28.828 1 92.31 108 GLY B C 1
ATOM 3176 O O . GLY B 1 108 ? -4.016 18.828 29 1 92.31 108 GLY B O 1
ATOM 3177 N N . GLN B 1 109 ? -5.113 17.297 27.859 1 93.31 109 GLN B N 1
ATOM 3178 C CA . GLN B 1 109 ? -4.066 17.188 26.844 1 93.31 109 GLN B CA 1
ATOM 3179 C C . GLN B 1 109 ? -4.59 17.578 25.469 1 93.31 109 GLN B C 1
ATOM 3181 O O . GLN B 1 109 ? -5.805 17.672 25.266 1 93.31 109 GLN B O 1
ATOM 3186 N N . SER B 1 110 ? -3.648 17.844 24.594 1 95.38 110 SER B N 1
ATOM 3187 C CA . SER B 1 110 ? -3.955 18.109 23.188 1 95.38 110 SER B CA 1
ATOM 3188 C C . SER B 1 110 ? -2.852 17.578 22.281 1 95.38 110 SER B C 1
ATOM 3190 O O . SER B 1 110 ? -1.694 17.484 22.688 1 95.38 110 SER B O 1
ATOM 3192 N N . PHE B 1 111 ? -3.271 17.234 21.109 1 94.62 111 PHE B N 1
ATOM 3193 C CA . PHE B 1 111 ? -2.279 16.781 20.141 1 94.62 111 PHE B CA 1
ATOM 3194 C C . PHE B 1 111 ? -1.503 17.969 19.562 1 94.62 111 PHE B C 1
ATOM 3196 O O . PHE B 1 111 ? -2.076 19.016 19.312 1 94.62 111 PHE B O 1
ATOM 3203 N N . LYS B 1 112 ? -0.273 17.828 19.266 1 90.38 112 LYS B N 1
ATOM 3204 C CA . LYS B 1 112 ? 0.543 18.859 18.641 1 90.38 112 LYS B CA 1
ATOM 3205 C C . LYS B 1 112 ? 1.42 18.281 17.547 1 90.38 112 LYS B C 1
ATOM 3207 O O . LYS B 1 112 ? 2.201 19 16.922 1 90.38 112 LYS B O 1
ATOM 3212 N N . TRP B 1 113 ? 1.383 17.016 17.422 1 89.56 113 TRP B N 1
ATOM 3213 C CA . TRP B 1 113 ? 2.176 16.266 16.453 1 89.56 113 TRP B CA 1
ATOM 3214 C C . TRP B 1 113 ? 1.376 15.102 15.875 1 89.56 113 TRP B C 1
ATOM 3216 O O . TRP B 1 113 ? 0.66 14.414 16.609 1 89.56 113 TRP B O 1
ATOM 3226 N N . ILE B 1 114 ? 1.449 14.938 14.531 1 93.88 114 ILE B N 1
ATOM 3227 C CA . ILE B 1 114 ? 0.899 13.75 13.898 1 93.88 114 ILE B CA 1
ATOM 3228 C C . ILE B 1 114 ? 1.737 13.391 12.672 1 93.88 114 ILE B C 1
ATOM 3230 O O . ILE B 1 114 ? 2.193 14.266 11.938 1 93.88 114 ILE B O 1
ATOM 3234 N N . GLU B 1 115 ? 1.966 12.117 12.43 1 91.62 115 GLU B N 1
ATOM 3235 C CA . GLU B 1 115 ? 2.672 11.641 11.25 1 91.62 115 GLU B CA 1
ATOM 3236 C C . GLU B 1 115 ? 1.979 10.414 10.648 1 91.62 115 GLU B C 1
ATOM 3238 O O . GLU B 1 115 ? 1.306 9.672 11.367 1 91.62 115 GLU B O 1
ATOM 3243 N N . GLY B 1 116 ? 2.141 10.258 9.414 1 94.56 116 GLY B N 1
ATOM 3244 C CA . GLY B 1 116 ? 1.642 9.102 8.688 1 94.56 116 GLY B CA 1
ATOM 3245 C C . GLY B 1 116 ? 2.479 8.75 7.473 1 94.56 116 GLY B C 1
ATOM 3246 O O . GLY B 1 116 ? 2.965 9.641 6.77 1 94.56 116 GLY B O 1
ATOM 3247 N N . ASP B 1 117 ? 2.674 7.477 7.281 1 94.62 117 ASP B N 1
ATOM 3248 C CA . ASP B 1 117 ? 3.291 6.914 6.082 1 94.62 117 ASP B CA 1
ATOM 3249 C C . ASP B 1 117 ? 2.307 6.031 5.32 1 94.62 117 ASP B C 1
ATOM 3251 O O . ASP B 1 117 ? 1.565 5.254 5.922 1 94.62 117 ASP B O 1
ATOM 3255 N N . TRP B 1 118 ? 2.252 6.211 4.027 1 98.12 118 TRP B N 1
ATOM 3256 C CA . TRP B 1 118 ? 1.409 5.305 3.254 1 98.12 118 TRP B CA 1
ATOM 3257 C C . TRP B 1 118 ? 1.828 5.289 1.787 1 98.12 118 TRP B C 1
ATOM 3259 O O . TRP B 1 118 ? 2.637 6.117 1.358 1 98.12 118 TRP B O 1
ATOM 3269 N N . VAL B 1 119 ? 1.369 4.309 1.05 1 98 119 VAL B N 1
ATOM 3270 C CA . VAL B 1 119 ? 1.533 4.223 -0.397 1 98 119 VAL B CA 1
ATOM 3271 C C . VAL B 1 119 ? 0.355 4.902 -1.092 1 98 119 VAL B C 1
ATOM 3273 O O . VAL B 1 119 ? -0.804 4.625 -0.777 1 98 119 VAL B O 1
ATOM 3276 N N . VAL B 1 120 ? 0.697 5.797 -1.985 1 98.56 120 VAL B N 1
ATOM 3277 C CA . VAL B 1 120 ? -0.324 6.523 -2.734 1 98.56 120 VAL B CA 1
ATOM 3278 C C . VAL B 1 120 ? -1.094 5.555 -3.631 1 98.56 120 VAL B C 1
ATOM 3280 O O . VAL B 1 120 ? -0.502 4.871 -4.469 1 98.56 120 VAL B O 1
ATOM 3283 N N . PRO B 1 121 ? -2.398 5.488 -3.451 1 97.81 121 PRO B N 1
ATOM 3284 C CA . PRO B 1 121 ? -3.158 4.543 -4.273 1 97.81 121 PRO B CA 1
ATOM 3285 C C . PRO B 1 121 ? -3.361 5.035 -5.703 1 97.81 121 PRO B C 1
ATOM 3287 O O . PRO B 1 121 ? -3.314 6.242 -5.957 1 97.81 121 PRO B O 1
ATOM 3290 N N . ASN B 1 122 ? -3.488 4.082 -6.652 1 96.62 122 ASN B N 1
ATOM 3291 C CA . ASN B 1 122 ? -4.148 4.383 -7.922 1 96.62 122 ASN B CA 1
ATOM 3292 C C . ASN B 1 122 ? -5.664 4.309 -7.797 1 96.62 122 ASN B C 1
ATOM 3294 O O . ASN B 1 122 ? -6.188 3.631 -6.91 1 96.62 122 ASN B O 1
ATOM 3298 N N . VAL B 1 123 ? -6.348 5.137 -8.57 1 96 123 VAL B N 1
ATOM 3299 C CA . VAL B 1 123 ? -7.797 5.156 -8.398 1 96 123 VAL B CA 1
ATOM 3300 C C . VAL B 1 123 ? -8.484 4.883 -9.734 1 96 123 VAL B C 1
ATOM 3302 O O . VAL B 1 123 ? -7.961 5.25 -10.797 1 96 123 VAL B O 1
ATOM 3305 N N . TYR B 1 124 ? -9.539 4.234 -9.695 1 91.75 124 TYR B N 1
ATOM 3306 C CA . TYR B 1 124 ? -10.367 3.941 -10.859 1 91.75 124 TYR B CA 1
ATOM 3307 C C . TYR B 1 124 ? -11.781 4.473 -10.672 1 91.75 124 TYR B C 1
ATOM 3309 O O . TYR B 1 124 ? -12.43 4.199 -9.656 1 91.75 124 TYR B O 1
ATOM 3317 N N . PRO B 1 125 ? -12.25 5.176 -11.695 1 91 125 PRO B N 1
ATOM 3318 C CA . PRO B 1 125 ? -13.578 5.77 -11.547 1 91 125 PRO B CA 1
ATOM 3319 C C . PRO B 1 125 ? -14.672 4.719 -11.383 1 91 125 PRO B C 1
ATOM 3321 O O . PRO B 1 125 ? -14.648 3.682 -12.055 1 91 125 PRO B O 1
ATOM 3324 N N . SER B 1 126 ? -15.586 5 -10.477 1 86.38 126 SER B N 1
ATOM 3325 C CA . SER B 1 126 ? -16.734 4.145 -10.242 1 86.38 126 SER B CA 1
ATOM 3326 C C . SER B 1 126 ? -17.938 4.578 -11.086 1 86.38 126 SER B C 1
ATOM 3328 O O . SER B 1 126 ? -18.891 3.828 -11.242 1 86.38 126 SER B O 1
ATOM 3330 N N . VAL B 1 127 ? -17.906 5.805 -11.547 1 89 127 VAL B N 1
ATOM 3331 C CA . VAL B 1 127 ? -18.969 6.34 -12.398 1 89 127 VAL B CA 1
ATOM 3332 C C . VAL B 1 127 ? -18.344 7.09 -13.578 1 89 127 VAL B C 1
ATOM 3334 O O . VAL B 1 127 ? -17.188 7.516 -13.523 1 89 127 VAL B O 1
ATOM 3337 N N . GLN B 1 128 ? -19.188 7.273 -14.688 1 92.44 128 GLN B N 1
ATOM 3338 C CA . GLN B 1 128 ? -18.719 7.938 -15.898 1 92.44 128 GLN B CA 1
ATOM 3339 C C . GLN B 1 128 ? -18.984 9.438 -15.844 1 92.44 128 GLN B C 1
ATOM 3341 O O . GLN B 1 128 ? -19.891 9.891 -15.133 1 92.44 128 GLN B O 1
ATOM 3346 N N . ASN B 1 129 ? -18.156 10.195 -16.484 1 95.56 129 ASN B N 1
ATOM 3347 C CA . ASN B 1 129 ? -18.344 11.586 -16.875 1 95.56 129 ASN B CA 1
ATOM 3348 C C . ASN B 1 129 ? -18.422 12.516 -15.672 1 95.56 129 ASN B C 1
ATOM 3350 O O . ASN B 1 129 ? -19.219 13.453 -15.656 1 95.56 129 ASN B O 1
ATOM 3354 N N . GLU B 1 130 ? -17.703 12.195 -14.633 1 95.25 130 GLU B N 1
ATOM 3355 C CA . GLU B 1 130 ? -17.484 13.102 -13.508 1 95.25 130 GLU B CA 1
ATOM 3356 C C . GLU B 1 130 ? -16.125 12.859 -12.852 1 95.25 130 GLU B C 1
ATOM 3358 O O . GLU B 1 130 ? -15.602 11.742 -12.898 1 95.25 130 GLU B O 1
ATOM 3363 N N . TRP B 1 131 ? -15.617 13.938 -12.32 1 95.81 131 TRP B N 1
ATOM 3364 C CA . TRP B 1 131 ? -14.406 13.781 -11.516 1 95.81 131 TRP B CA 1
ATOM 3365 C C . TRP B 1 131 ? -14.727 13.117 -10.18 1 95.81 131 TRP B C 1
ATOM 3367 O O . TRP B 1 131 ? -15.734 13.445 -9.547 1 95.81 131 TRP B O 1
ATOM 3377 N N . GLN B 1 132 ? -13.977 12.148 -9.836 1 95.75 132 GLN B N 1
ATOM 3378 C CA . GLN B 1 132 ? -14.016 11.469 -8.547 1 95.75 132 GLN B CA 1
ATOM 3379 C C . GLN B 1 132 ? -12.711 11.648 -7.785 1 95.75 132 GLN B C 1
ATOM 3381 O O . GLN B 1 132 ? -11.633 11.703 -8.391 1 95.75 132 GLN B O 1
ATOM 3386 N N . TYR B 1 133 ? -12.836 11.758 -6.457 1 95.56 133 TYR B N 1
ATOM 3387 C CA . TYR B 1 133 ? -11.672 12.148 -5.676 1 95.56 133 TYR B CA 1
ATOM 3388 C C . TYR B 1 133 ? -11.469 11.203 -4.492 1 95.56 133 TYR B C 1
ATOM 3390 O O . TYR B 1 133 ? -12.43 10.844 -3.807 1 95.56 133 TYR B O 1
ATOM 3398 N N . CYS B 1 134 ? -10.281 10.773 -4.324 1 96.75 134 CYS B N 1
ATOM 3399 C CA . CYS B 1 134 ? -9.812 10.055 -3.145 1 96.75 134 CYS B CA 1
ATOM 3400 C C . CYS B 1 134 ? -8.703 10.836 -2.439 1 96.75 134 CYS B C 1
ATOM 3402 O O . CYS B 1 134 ? -7.57 10.867 -2.914 1 96.75 134 CYS B O 1
ATOM 3404 N N . ALA B 1 135 ? -9.055 11.445 -1.335 1 97.5 135 ALA B N 1
ATOM 3405 C CA . ALA B 1 135 ? -8.07 12.148 -0.517 1 97.5 135 ALA B CA 1
ATOM 3406 C C . ALA B 1 135 ? -7.566 11.258 0.619 1 97.5 135 ALA B C 1
ATOM 3408 O O . ALA B 1 135 ? -8.359 10.727 1.398 1 97.5 135 ALA B O 1
ATOM 3409 N N . THR B 1 136 ? -6.273 11.023 0.673 1 98.38 136 THR B N 1
ATOM 3410 C CA . THR B 1 136 ? -5.613 10.383 1.808 1 98.38 136 THR B CA 1
ATOM 3411 C C . THR B 1 136 ? -4.852 11.414 2.635 1 98.38 136 THR B C 1
ATOM 3413 O O . THR B 1 136 ? -4.066 12.195 2.094 1 98.38 136 THR B O 1
ATOM 3416 N N . TRP B 1 137 ? -5.078 11.406 3.967 1 98.12 137 TRP B N 1
ATOM 3417 C CA . TRP B 1 137 ? -4.457 12.484 4.723 1 98.12 137 TRP B CA 1
ATOM 3418 C C . TRP B 1 137 ? -4.363 12.125 6.203 1 98.12 137 TRP B C 1
ATOM 3420 O O . TRP B 1 137 ? -5 11.18 6.66 1 98.12 137 TRP B O 1
ATOM 3430 N N . VAL B 1 138 ? -3.477 12.836 6.902 1 98.19 138 VAL B N 1
ATOM 3431 C CA . VAL B 1 138 ? -3.432 12.883 8.359 1 98.19 138 VAL B CA 1
ATOM 3432 C C . VAL B 1 138 ? -3.781 14.289 8.844 1 98.19 138 VAL B C 1
ATOM 3434 O O . VAL B 1 138 ? -3.562 15.273 8.125 1 98.19 138 VAL B O 1
ATOM 3437 N N . GLY B 1 139 ? -4.328 14.359 10.008 1 97.81 139 GLY B N 1
ATOM 3438 C CA . GLY B 1 139 ? -4.707 15.672 10.492 1 97.81 139 GLY B CA 1
ATOM 3439 C C . GLY B 1 139 ? -4.977 15.703 11.984 1 97.81 139 GLY B C 1
ATOM 3440 O O . GLY B 1 139 ? -5.117 14.656 12.617 1 97.81 139 GLY B O 1
ATOM 3441 N N . ILE B 1 140 ? -4.906 16.859 12.516 1 96.44 140 ILE B N 1
ATOM 3442 C CA . ILE B 1 140 ? -5.285 17.156 13.891 1 96.44 140 ILE B CA 1
ATOM 3443 C C . ILE B 1 140 ? -6.59 17.938 13.914 1 96.44 140 ILE B C 1
ATOM 3445 O O . ILE B 1 140 ? -6.75 18.906 13.156 1 96.44 140 ILE B O 1
ATOM 3449 N N . ASP B 1 141 ? -7.504 17.516 14.789 1 94.56 141 ASP B N 1
ATOM 3450 C CA . ASP B 1 141 ? -8.859 18.047 14.922 1 94.56 141 ASP B CA 1
ATOM 3451 C C . ASP B 1 141 ? -9.789 17.438 13.867 1 94.56 141 ASP B C 1
ATOM 3453 O O . ASP B 1 141 ? -9.508 16.359 13.328 1 94.56 141 ASP B O 1
ATOM 3457 N N . GLY B 1 142 ? -11.016 17.953 13.75 1 90 142 GLY B N 1
ATOM 3458 C CA . GLY B 1 142 ? -11.977 17.516 12.758 1 90 142 GLY B CA 1
ATOM 3459 C C . GLY B 1 142 ? -13.109 16.688 13.344 1 90 142 GLY B C 1
ATOM 3460 O O . GLY B 1 142 ? -14.211 16.656 12.797 1 90 142 GLY B O 1
ATOM 3461 N N . ASP B 1 143 ? -12.766 15.906 14.273 1 88.56 143 ASP B N 1
ATOM 3462 C CA . ASP B 1 143 ? -13.812 15.148 14.961 1 88.56 143 ASP B CA 1
ATOM 3463 C C . ASP B 1 143 ? -14.078 15.727 16.359 1 88.56 143 ASP B C 1
ATOM 3465 O O . ASP B 1 1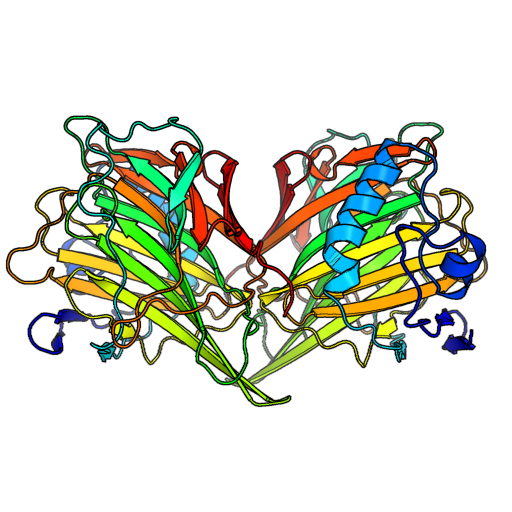43 ? -13.359 15.406 17.312 1 88.56 143 ASP B O 1
ATOM 3469 N N . GLY B 1 144 ? -15.164 16.453 16.5 1 87.06 144 GLY B N 1
ATOM 3470 C CA . GLY B 1 144 ? -15.477 17.125 17.75 1 87.06 144 GLY B CA 1
ATOM 3471 C C . GLY B 1 144 ? -14.914 18.531 17.812 1 87.06 144 GLY B C 1
ATOM 3472 O O . GLY B 1 144 ? -14.781 19.109 18.906 1 87.06 144 GLY B O 1
ATOM 3473 N N . SER B 1 145 ? -14.461 19.047 16.781 1 90 145 SER B N 1
ATOM 3474 C CA . SER B 1 145 ? -13.938 20.406 16.672 1 90 145 SER B CA 1
ATOM 3475 C C . SER B 1 145 ? -14.406 21.094 15.398 1 90 145 SER B C 1
ATOM 3477 O O . SER B 1 145 ? -14.867 20.422 14.469 1 90 145 SER B O 1
ATOM 3479 N N . GLY B 1 146 ? -14.266 22.406 15.336 1 88.69 146 GLY B N 1
ATOM 3480 C CA . GLY B 1 146 ? -14.75 23.172 14.211 1 88.69 146 GLY B CA 1
ATOM 3481 C C . GLY B 1 146 ? -13.711 23.328 13.109 1 88.69 146 GLY B C 1
ATOM 3482 O O . GLY B 1 146 ? -14 23.906 12.055 1 88.69 146 GLY B O 1
ATOM 3483 N N . ASP B 1 147 ? -12.508 22.891 13.344 1 91.94 147 ASP B N 1
ATOM 3484 C CA . ASP B 1 147 ? -11.43 22.984 12.359 1 91.94 147 ASP B CA 1
ATOM 3485 C C . ASP B 1 147 ? -10.719 21.641 12.211 1 91.94 147 ASP B C 1
ATOM 3487 O O . ASP B 1 147 ? -10.938 20.719 13 1 91.94 147 ASP B O 1
ATOM 3491 N N . VAL B 1 148 ? -9.922 21.516 11.195 1 94.75 148 VAL B N 1
ATOM 3492 C CA . VAL B 1 148 ? -8.992 20.406 11.008 1 94.75 148 VAL B CA 1
ATOM 3493 C C . VAL B 1 148 ? -7.777 20.875 10.219 1 94.75 148 VAL B C 1
ATOM 3495 O O . VAL B 1 148 ? -7.914 21.438 9.125 1 94.75 148 VAL B O 1
ATOM 3498 N N . CYS B 1 149 ? -6.605 20.797 10.828 1 96.12 149 CYS B N 1
ATOM 3499 C CA . CYS B 1 149 ? -5.328 21 10.148 1 96.12 149 CYS B CA 1
ATOM 3500 C C . CYS B 1 149 ? -4.828 19.703 9.531 1 96.12 149 CYS B C 1
ATOM 3502 O O . CYS B 1 149 ? -4.426 18.781 10.25 1 96.12 149 CYS B O 1
ATOM 3504 N N . GLN B 1 150 ? -4.91 19.609 8.227 1 97.25 150 GLN B N 1
ATOM 3505 C CA . GLN B 1 150 ? -4.707 18.328 7.566 1 97.25 150 GLN B CA 1
ATOM 3506 C C . GLN B 1 150 ? -3.852 18.484 6.312 1 97.25 150 GLN B C 1
ATOM 3508 O O . GLN B 1 150 ? -3.805 19.547 5.711 1 97.25 150 GLN B O 1
ATOM 3513 N N . ALA B 1 151 ? -3.123 17.438 5.934 1 98.12 151 ALA B N 1
ATOM 3514 C CA . ALA B 1 151 ? -2.293 17.375 4.734 1 98.12 151 ALA B CA 1
ATOM 3515 C C . ALA B 1 151 ? -2.191 15.938 4.227 1 98.12 151 ALA B C 1
ATOM 3517 O O . ALA B 1 151 ? -2.238 14.984 5.012 1 98.12 151 ALA B O 1
ATOM 3518 N N . GLY B 1 152 ? -2.096 15.781 2.957 1 98.38 152 GLY B N 1
ATOM 3519 C CA . GLY B 1 152 ? -2.014 14.453 2.367 1 98.38 152 GLY B CA 1
ATOM 3520 C C . GLY B 1 152 ? -1.896 14.484 0.855 1 98.38 152 GLY B C 1
ATOM 3521 O O . GLY B 1 152 ? -1.183 15.312 0.296 1 98.38 152 GLY B O 1
ATOM 3522 N N . MET B 1 153 ? -2.41 13.469 0.218 1 98.62 153 MET B N 1
ATOM 3523 C CA . MET B 1 153 ? -2.402 13.289 -1.23 1 98.62 153 MET B CA 1
ATOM 3524 C C . MET B 1 153 ? -3.824 13.227 -1.779 1 98.62 153 MET B C 1
ATOM 3526 O O . MET B 1 153 ? -4.715 12.672 -1.138 1 98.62 153 MET B O 1
ATOM 3530 N N . ILE B 1 154 ? -3.994 13.781 -2.885 1 97.75 154 ILE B N 1
ATOM 3531 C CA . ILE B 1 154 ? -5.25 13.57 -3.594 1 97.75 154 ILE B CA 1
ATOM 3532 C C . ILE B 1 154 ? -5 12.758 -4.859 1 97.75 154 ILE B C 1
ATOM 3534 O O . ILE B 1 154 ? -4.008 12.977 -5.562 1 97.75 154 ILE B O 1
ATOM 3538 N N . CYS B 1 155 ? -5.785 11.781 -5.082 1 97.62 155 CYS B N 1
ATOM 3539 C CA . CYS B 1 155 ? -5.883 11.023 -6.328 1 97.62 155 CYS B CA 1
ATOM 3540 C C . CYS B 1 155 ? -7.258 11.188 -6.957 1 97.62 155 CYS B C 1
ATOM 3542 O O . CYS B 1 155 ? -8.273 10.828 -6.355 1 97.62 155 CYS B O 1
ATOM 3544 N N . ALA B 1 156 ? -7.297 11.734 -8.086 1 97 156 ALA B N 1
ATOM 3545 C CA . ALA B 1 156 ? -8.562 11.984 -8.766 1 97 156 ALA B CA 1
ATOM 3546 C C . ALA B 1 156 ? -8.562 11.383 -10.164 1 97 156 ALA B C 1
ATOM 3548 O O . ALA B 1 156 ? -7.512 11.258 -10.789 1 97 156 ALA B O 1
ATOM 3549 N N . ALA B 1 157 ? -9.719 11.008 -10.617 1 96.5 157 ALA B N 1
ATOM 3550 C CA . ALA B 1 157 ? -9.844 10.422 -11.945 1 96.5 157 ALA B CA 1
ATOM 3551 C C . ALA B 1 157 ? -11.172 10.797 -12.594 1 96.5 157 ALA B C 1
ATOM 3553 O O . ALA B 1 157 ? -12.148 11.078 -11.898 1 96.5 157 ALA B O 1
ATOM 3554 N N . TYR B 1 158 ? -11.133 10.883 -13.867 1 96.5 158 TYR B N 1
ATOM 3555 C CA . TYR B 1 158 ? -12.273 11.141 -14.742 1 96.5 158 TYR B CA 1
ATOM 3556 C C . TYR B 1 158 ? -12.305 10.148 -15.906 1 96.5 158 TYR B C 1
ATOM 3558 O O . TYR B 1 158 ? -11.312 9.984 -16.625 1 96.5 158 TYR B O 1
ATOM 3566 N N . GLN B 1 159 ? -13.461 9.508 -16 1 94.31 159 GLN B N 1
ATOM 3567 C CA . GLN B 1 159 ? -13.578 8.562 -17.109 1 94.31 159 GLN B CA 1
ATOM 3568 C C . GLN B 1 159 ? -14.633 9.023 -18.125 1 94.31 159 GLN B C 1
ATOM 3570 O O . GLN B 1 159 ? -15.758 9.359 -17.734 1 94.31 159 GLN B O 1
ATOM 3575 N N . SER B 1 160 ? -14.211 9.07 -19.375 1 95.25 160 SER B N 1
ATOM 3576 C CA . SER B 1 160 ? -15.102 9.266 -20.516 1 95.25 160 SER B CA 1
ATOM 3577 C C . SER B 1 160 ? -14.945 8.125 -21.531 1 95.25 160 SER B C 1
ATOM 3579 O O . SER B 1 160 ? -13.945 8.055 -22.234 1 95.25 160 SER B O 1
ATOM 3581 N N . GLY B 1 161 ? -15.977 7.289 -21.656 1 92.25 161 GLY B N 1
ATOM 3582 C CA . GLY B 1 161 ? -15.797 6.078 -22.438 1 92.25 161 GLY B CA 1
ATOM 3583 C C . GLY B 1 161 ? -14.695 5.18 -21.922 1 92.25 161 GLY B C 1
ATOM 3584 O O . GLY B 1 161 ? -14.695 4.801 -20.75 1 92.25 161 GLY B O 1
ATOM 3585 N N . SER B 1 162 ? -13.727 4.941 -22.812 1 86.5 162 SER B N 1
ATOM 3586 C CA . SER B 1 162 ? -12.625 4.055 -22.438 1 86.5 162 SER B CA 1
ATOM 3587 C C . SER B 1 162 ? -11.422 4.848 -21.953 1 86.5 162 SER B C 1
ATOM 3589 O O . SER B 1 162 ? -10.43 4.266 -21.5 1 86.5 162 SER B O 1
ATOM 3591 N N . SER B 1 163 ? -11.586 6.113 -21.938 1 92.31 163 SER B N 1
ATOM 3592 C CA . SER B 1 163 ? -10.461 6.961 -21.562 1 92.31 163 SER B CA 1
ATOM 3593 C C . SER B 1 163 ? -10.539 7.391 -20.109 1 92.31 163 SER B C 1
ATOM 3595 O O . SER B 1 163 ? -11.594 7.816 -19.641 1 92.31 163 SER B O 1
ATOM 3597 N N . ILE B 1 164 ? -9.484 7.254 -19.406 1 92.75 164 ILE B N 1
ATOM 3598 C CA . ILE B 1 164 ? -9.406 7.691 -18.031 1 92.75 164 ILE B CA 1
ATOM 3599 C C . ILE B 1 164 ? -8.305 8.742 -17.875 1 92.75 164 ILE B C 1
ATOM 3601 O O . ILE B 1 164 ? -7.164 8.516 -18.281 1 92.75 164 ILE B O 1
ATOM 3605 N N . THR B 1 165 ? -8.664 9.891 -17.375 1 96 165 THR B N 1
ATOM 3606 C CA . THR B 1 165 ? -7.711 10.93 -16.984 1 96 165 THR B CA 1
ATOM 3607 C C . THR B 1 165 ? -7.5 10.938 -15.477 1 96 165 THR B C 1
ATOM 3609 O O . THR B 1 165 ? -8.453 10.789 -14.711 1 96 165 THR B O 1
ATOM 3612 N N . ARG B 1 166 ? -6.223 11.047 -15.062 1 95.31 166 ARG B N 1
ATOM 3613 C CA . ARG B 1 166 ? -5.898 11.023 -13.641 1 95.31 166 ARG B CA 1
ATOM 3614 C C . ARG B 1 166 ? -5.059 12.234 -13.25 1 95.31 166 ARG B C 1
ATOM 3616 O O . ARG B 1 166 ? -4.328 12.781 -14.078 1 95.31 166 ARG B O 1
ATOM 3623 N N . THR B 1 167 ? -5.23 12.688 -12.039 1 96.06 167 THR B N 1
ATOM 3624 C CA . THR B 1 167 ? -4.355 13.68 -11.43 1 96.06 167 THR B CA 1
ATOM 3625 C C . THR B 1 167 ? -4.043 13.305 -9.977 1 96.06 167 THR B C 1
ATOM 3627 O O . THR B 1 167 ? -4.91 12.797 -9.266 1 96.06 167 THR B O 1
ATOM 3630 N N . VAL B 1 168 ? -2.775 13.453 -9.602 1 97.69 168 VAL B N 1
ATOM 3631 C CA . VAL B 1 168 ? -2.287 13.18 -8.258 1 97.69 168 VAL B CA 1
ATOM 3632 C C . VAL B 1 168 ? -1.376 14.312 -7.797 1 97.69 168 VAL B C 1
ATOM 3634 O O . VAL B 1 168 ? -0.489 14.75 -8.531 1 97.69 168 VAL B O 1
ATOM 3637 N N . TYR B 1 169 ? -1.617 14.836 -6.578 1 97.56 169 TYR B N 1
ATOM 3638 C CA . TYR B 1 169 ? -0.748 15.875 -6.043 1 97.56 169 TYR B CA 1
ATOM 3639 C C . TYR B 1 169 ? -0.896 15.992 -4.531 1 97.56 169 TYR B C 1
ATOM 3641 O O . TYR B 1 169 ? -1.923 15.594 -3.971 1 97.56 169 TYR B O 1
ATOM 3649 N N . PRO B 1 170 ? 0.14 16.453 -3.822 1 98.31 170 PRO B N 1
ATOM 3650 C CA . PRO B 1 170 ? 0.003 16.797 -2.404 1 98.31 170 PRO B CA 1
ATOM 3651 C C . PRO B 1 170 ? -0.85 18.031 -2.17 1 98.31 170 PRO B C 1
ATOM 3653 O O . PRO B 1 170 ? -0.922 18.906 -3.035 1 98.31 170 PRO B O 1
ATOM 3656 N N . TRP B 1 171 ? -1.45 18.109 -1.053 1 97.75 171 TRP B N 1
ATOM 3657 C CA . TRP B 1 171 ? -2.301 19.234 -0.673 1 97.75 171 TRP B CA 1
ATOM 3658 C C . TRP B 1 171 ? -2.338 19.406 0.842 1 97.75 171 TRP B C 1
ATOM 3660 O O . TRP B 1 171 ? -1.953 18.5 1.583 1 97.75 171 TRP B O 1
ATOM 3670 N N . HIS B 1 172 ? -2.703 20.562 1.322 1 96.81 172 HIS B N 1
ATOM 3671 C CA . HIS B 1 172 ? -3.049 20.797 2.721 1 96.81 172 HIS B CA 1
ATOM 3672 C C . HIS B 1 172 ? -4.305 21.656 2.844 1 96.81 172 HIS B C 1
ATOM 3674 O O . HIS B 1 172 ? -4.734 22.266 1.87 1 96.81 172 HIS B O 1
ATOM 3680 N N . GLU B 1 173 ? -4.934 21.578 3.971 1 96.12 173 GLU B N 1
ATOM 3681 C CA . GLU B 1 173 ? -6.062 22.422 4.34 1 96.12 173 GLU B CA 1
ATOM 3682 C C . GLU B 1 173 ? -6.137 22.609 5.852 1 96.12 173 GLU B C 1
ATOM 3684 O O . GLU B 1 173 ? -6.09 21.641 6.609 1 96.12 173 GLU B O 1
ATOM 3689 N N . TRP B 1 174 ? -6.129 23.844 6.223 1 94.94 174 TRP B N 1
ATOM 3690 C CA . TRP B 1 174 ? -6.594 24.125 7.574 1 94.94 174 TRP B CA 1
ATOM 3691 C C . TRP B 1 174 ? -8.023 24.672 7.555 1 94.94 174 TRP B C 1
ATOM 3693 O O . TRP B 1 174 ? -8.234 25.891 7.602 1 94.94 174 TRP B O 1
ATOM 3703 N N . TYR B 1 175 ? -8.898 23.656 7.496 1 92.25 175 TYR B N 1
ATOM 3704 C CA . TYR B 1 175 ? -10.312 24.016 7.453 1 92.25 175 TYR B CA 1
ATOM 3705 C C . TYR B 1 175 ? -10.664 25 8.562 1 92.25 175 TYR B C 1
ATOM 3707 O O . TYR B 1 175 ? -10.289 24.797 9.719 1 92.25 175 TYR B O 1
ATOM 3715 N N . PRO B 1 176 ? -11.414 26.047 8.281 1 90.44 176 PRO B N 1
ATOM 3716 C CA . PRO B 1 176 ? -12.25 26.266 7.098 1 90.44 176 PRO B CA 1
ATOM 3717 C C . PRO B 1 176 ? -11.523 27.047 6 1 90.44 176 PRO B C 1
ATOM 3719 O O . PRO B 1 176 ? -12.164 27.562 5.082 1 90.44 176 PRO B O 1
ATOM 3722 N N . SER B 1 177 ? -10.18 27.203 6.062 1 89.12 177 SER B N 1
ATOM 3723 C CA . SER B 1 177 ? -9.461 27.781 4.934 1 89.12 177 SER B CA 1
ATOM 3724 C C . SER B 1 177 ? -9.578 26.906 3.695 1 89.12 177 SER B C 1
ATOM 3726 O O . SER B 1 177 ? -9.984 25.734 3.789 1 89.12 177 SER B O 1
ATOM 3728 N N . SER B 1 178 ? -9.195 27.484 2.617 1 86.81 178 SER B N 1
ATOM 3729 C CA . SER B 1 178 ? -9.312 26.812 1.329 1 86.81 178 SER B CA 1
ATOM 3730 C C . SER B 1 178 ? -8.266 25.719 1.192 1 86.81 178 SER B C 1
ATOM 3732 O O . SER B 1 178 ? -7.203 25.781 1.817 1 86.81 178 SER B O 1
ATOM 3734 N N . TRP B 1 179 ? -8.617 24.797 0.357 1 92 179 TRP B N 1
ATOM 3735 C CA . TRP B 1 179 ? -7.73 23.75 -0.124 1 92 179 TRP B CA 1
ATOM 3736 C C . TRP B 1 179 ? -6.562 24.328 -0.91 1 92 179 TRP B C 1
ATOM 3738 O O . TRP B 1 179 ? -6.738 25.266 -1.702 1 92 179 TRP B O 1
ATOM 3748 N N . VAL B 1 180 ? -5.297 23.844 -0.56 1 95.69 180 VAL B N 1
ATOM 3749 C CA . VAL B 1 180 ? -4.102 24.328 -1.235 1 95.69 180 VAL B CA 1
ATOM 3750 C C . VAL B 1 180 ? -3.318 23.156 -1.824 1 95.69 180 VAL B C 1
ATOM 3752 O O . VAL B 1 180 ? -2.941 22.234 -1.104 1 95.69 180 VAL B O 1
ATOM 3755 N N . GLU B 1 181 ? -3.039 23.234 -3.105 1 96.12 181 GLU B N 1
ATOM 3756 C CA . GLU B 1 181 ? -2.203 22.266 -3.814 1 96.12 181 GLU B CA 1
ATOM 3757 C C . GLU B 1 181 ? -0.732 22.672 -3.76 1 96.12 181 GLU B C 1
ATOM 3759 O O . GLU B 1 181 ? -0.397 23.844 -3.906 1 96.12 181 GLU B O 1
ATOM 3764 N N . ILE B 1 182 ? 0.148 21.75 -3.441 1 97.06 182 ILE B N 1
ATOM 3765 C CA . ILE B 1 182 ? 1.571 21.922 -3.715 1 97.06 182 ILE B CA 1
ATOM 3766 C C . ILE B 1 182 ? 1.874 21.484 -5.148 1 97.06 182 ILE B C 1
ATOM 3768 O O . ILE B 1 182 ? 1.861 20.297 -5.457 1 97.06 182 ILE B O 1
ATOM 3772 N N . THR B 1 183 ? 2.328 22.391 -6.016 1 95.44 183 THR B N 1
ATOM 3773 C CA . THR B 1 183 ? 2.227 22.172 -7.457 1 95.44 183 THR B CA 1
ATOM 3774 C C . THR B 1 183 ? 3.516 21.562 -8 1 95.44 183 THR B C 1
ATOM 3776 O O . THR B 1 183 ? 3.547 21.078 -9.133 1 95.44 183 THR B O 1
ATOM 3779 N N . ASN B 1 184 ? 4.566 21.562 -7.207 1 94.31 184 ASN B N 1
ATOM 3780 C CA . ASN B 1 184 ? 5.84 21.172 -7.801 1 94.31 184 ASN B CA 1
ATOM 3781 C C . ASN B 1 184 ? 6.492 20.031 -7.02 1 94.31 184 ASN B C 1
ATOM 3783 O O . ASN B 1 184 ? 7.715 19.875 -7.039 1 94.31 184 ASN B O 1
ATOM 3787 N N . LEU B 1 185 ? 5.789 19.406 -6.18 1 93.19 185 LEU B N 1
ATOM 3788 C CA . LEU B 1 185 ? 6.266 18.172 -5.562 1 93.19 185 LEU B CA 1
ATOM 3789 C C . LEU B 1 185 ? 5.637 16.953 -6.23 1 93.19 185 LEU B C 1
ATOM 3791 O O . LEU B 1 185 ? 4.48 16.609 -5.961 1 93.19 185 LEU B O 1
ATOM 3795 N N . ALA B 1 186 ? 6.418 16.328 -7.039 1 89.75 186 ALA B N 1
ATOM 3796 C CA . ALA B 1 186 ? 5.902 15.234 -7.859 1 89.75 186 ALA B CA 1
ATOM 3797 C C . ALA B 1 186 ? 5.559 14.023 -7 1 89.75 186 ALA B C 1
ATOM 3799 O O . ALA B 1 186 ? 6.359 13.602 -6.164 1 89.75 186 ALA B O 1
ATOM 3800 N N . VAL B 1 187 ? 4.379 13.5 -7.129 1 95.94 187 VAL B N 1
ATOM 3801 C CA . VAL B 1 187 ? 3.902 12.266 -6.516 1 95.94 187 VAL B CA 1
ATOM 3802 C C . VAL B 1 187 ? 3.119 11.453 -7.543 1 95.94 187 VAL B C 1
ATOM 3804 O O . VAL B 1 187 ? 2.418 12.008 -8.383 1 95.94 187 VAL B O 1
ATOM 3807 N N . SER B 1 188 ? 3.299 10.141 -7.52 1 96.31 188 SER B N 1
ATOM 3808 C CA . SER B 1 188 ? 2.596 9.211 -8.398 1 96.31 188 SER B CA 1
ATOM 3809 C C . SER B 1 188 ? 1.959 8.078 -7.602 1 96.31 188 SER B C 1
ATOM 3811 O O . SER B 1 188 ? 2.393 7.77 -6.488 1 96.31 188 SER B O 1
ATOM 3813 N N . PRO B 1 189 ? 0.875 7.445 -8.195 1 97.25 189 PRO B N 1
ATOM 3814 C CA . PRO B 1 189 ? 0.408 6.211 -7.559 1 97.25 189 PRO B CA 1
ATOM 3815 C C . PRO B 1 189 ? 1.529 5.199 -7.336 1 97.25 189 PRO B C 1
ATOM 3817 O O . PRO B 1 189 ? 2.41 5.055 -8.188 1 97.25 189 PRO B O 1
ATOM 3820 N N . GLY B 1 190 ? 1.449 4.57 -6.184 1 97.38 190 GLY B N 1
ATOM 3821 C CA . GLY B 1 190 ? 2.461 3.58 -5.855 1 97.38 190 GLY B CA 1
ATOM 3822 C C . GLY B 1 190 ? 3.635 4.156 -5.09 1 97.38 190 GLY B C 1
ATOM 3823 O O . GLY B 1 190 ? 4.453 3.41 -4.543 1 97.38 190 GLY B O 1
ATOM 3824 N N . ASP B 1 191 ? 3.762 5.555 -5.023 1 96.75 191 ASP B N 1
ATOM 3825 C CA . ASP B 1 191 ? 4.82 6.172 -4.234 1 96.75 191 ASP B CA 1
ATOM 3826 C C . ASP B 1 191 ? 4.582 5.965 -2.74 1 96.75 191 ASP B C 1
ATOM 3828 O O . ASP B 1 191 ? 3.447 6.051 -2.27 1 96.75 191 ASP B O 1
ATOM 3832 N N . PHE B 1 192 ? 5.664 5.664 -2.076 1 95 192 PHE B N 1
ATOM 3833 C CA . PHE B 1 192 ? 5.656 5.641 -0.619 1 95 192 PHE B CA 1
ATOM 3834 C C . PHE B 1 192 ? 5.93 7.027 -0.052 1 95 192 PHE B C 1
ATOM 3836 O O . PHE B 1 192 ? 7.008 7.59 -0.266 1 95 192 PHE B O 1
ATOM 3843 N N . VAL B 1 193 ? 4.965 7.59 0.76 1 95.19 193 VAL B N 1
ATOM 3844 C CA . VAL B 1 193 ? 5.082 8.984 1.178 1 95.19 193 VAL B CA 1
ATOM 3845 C C . VAL B 1 193 ? 4.973 9.078 2.697 1 95.19 193 VAL B C 1
ATOM 3847 O O . VAL B 1 193 ? 4.473 8.156 3.35 1 95.19 193 VAL B O 1
ATOM 3850 N N . SER B 1 194 ? 5.477 10.156 3.215 1 92.75 194 SER B N 1
ATOM 3851 C CA . SER B 1 194 ? 5.336 10.539 4.617 1 92.75 194 SER B CA 1
ATOM 3852 C C . SER B 1 194 ? 4.816 11.961 4.758 1 92.75 194 SER B C 1
ATOM 3854 O O . SER B 1 194 ? 5.207 12.852 3.996 1 92.75 194 SER B O 1
ATOM 3856 N N . VAL B 1 195 ? 3.941 12.117 5.688 1 95 195 VAL B N 1
ATOM 3857 C CA . VAL B 1 195 ? 3.457 13.453 6.035 1 95 195 VAL B CA 1
ATOM 3858 C C . VAL B 1 195 ? 3.576 13.672 7.539 1 95 195 VAL B C 1
ATOM 3860 O O . VAL B 1 195 ? 3.275 12.773 8.328 1 95 195 VAL B O 1
ATOM 3863 N N . LEU B 1 196 ? 4.055 14.805 7.902 1 91.12 196 LEU B N 1
ATOM 3864 C CA . LEU B 1 196 ? 4.164 15.234 9.289 1 91.12 196 LEU B CA 1
ATOM 3865 C C . LEU B 1 196 ? 3.545 16.609 9.477 1 91.12 196 LEU B C 1
ATOM 3867 O O . LEU B 1 196 ? 3.756 17.516 8.656 1 91.12 196 LEU B O 1
ATOM 3871 N N . ILE B 1 197 ? 2.695 16.734 10.461 1 93.12 197 ILE B N 1
ATOM 3872 C CA . ILE B 1 197 ? 2.172 18.031 10.914 1 93.12 197 ILE B CA 1
ATOM 3873 C C . ILE B 1 197 ? 2.568 18.25 12.375 1 93.12 197 ILE B C 1
ATOM 3875 O O . ILE B 1 197 ? 2.354 17.391 13.227 1 93.12 197 ILE B O 1
ATOM 3879 N N . CYS B 1 198 ? 3.102 19.422 12.641 1 88.31 198 CYS B N 1
ATOM 3880 C CA . CYS B 1 198 ? 3.527 19.734 14 1 88.31 198 CYS B CA 1
ATOM 3881 C C . CYS B 1 198 ? 3.188 21.172 14.359 1 88.31 198 CYS B C 1
ATOM 3883 O O . CYS B 1 198 ? 3.291 22.062 13.523 1 88.31 198 CYS B O 1
ATOM 3885 N N . THR B 1 199 ? 2.777 21.328 15.578 1 87.31 199 THR B N 1
ATOM 3886 C CA . THR B 1 199 ? 2.578 22.656 16.156 1 87.31 199 THR B CA 1
ATOM 3887 C C . THR B 1 199 ? 3.439 22.844 17.406 1 87.31 199 THR B C 1
ATOM 3889 O O . THR B 1 199 ? 3.924 21.875 17.984 1 87.31 199 THR B O 1
ATOM 3892 N N . ALA B 1 200 ? 3.627 24.078 17.734 1 77.06 200 ALA B N 1
ATOM 3893 C CA . ALA B 1 200 ? 4.5 24.375 18.859 1 77.06 200 ALA B CA 1
ATOM 3894 C C . ALA B 1 200 ? 3.846 23.953 20.188 1 77.06 200 ALA B C 1
ATOM 3896 O O . ALA B 1 200 ? 4.512 23.438 21.078 1 77.06 200 ALA B O 1
ATOM 3897 N N . GLN B 1 201 ? 2.562 24.125 20.422 1 81.62 201 GLN B N 1
ATOM 3898 C CA . GLN B 1 201 ? 2.029 23.953 21.781 1 81.62 201 GLN B CA 1
ATOM 3899 C C . GLN B 1 201 ? 0.759 23.109 21.766 1 81.62 201 GLN B C 1
ATOM 3901 O O . GLN B 1 201 ? 0.188 22.828 22.812 1 81.62 201 GLN B O 1
ATOM 3906 N N . GLY B 1 202 ? 0.222 22.672 20.656 1 90.62 202 GLY B N 1
ATOM 3907 C CA . GLY B 1 202 ? -1.055 21.969 20.641 1 90.62 202 GLY B CA 1
ATOM 3908 C C . GLY B 1 202 ? -2.246 22.922 20.656 1 90.62 202 GLY B C 1
ATOM 3909 O O . GLY B 1 202 ? -2.326 23.828 19.828 1 90.62 202 GLY B O 1
ATOM 3910 N N . ALA B 1 203 ? -3.084 22.688 21.641 1 95 203 ALA B N 1
ATOM 3911 C CA . ALA B 1 203 ? -4.266 23.547 21.734 1 95 203 ALA B CA 1
ATOM 3912 C C . ALA B 1 203 ? -3.879 25.016 21.766 1 95 203 ALA B C 1
ATOM 3914 O O . ALA B 1 203 ? -2.922 25.406 22.453 1 95 203 ALA B O 1
ATOM 3915 N N . GLY B 1 204 ? -4.648 25.812 21 1 95.75 204 GLY B N 1
ATOM 3916 C CA . GLY B 1 204 ? -4.41 27.25 20.938 1 95.75 204 GLY B CA 1
ATOM 3917 C C . GLY B 1 204 ? -3.445 27.656 19.844 1 95.75 204 GLY B C 1
ATOM 3918 O O . GLY B 1 204 ? -3.309 28.828 19.531 1 95.75 204 GLY B O 1
ATOM 3919 N N . SER B 1 205 ? -2.777 26.688 19.219 1 93.56 205 SER B N 1
ATOM 3920 C CA . SER B 1 205 ? -1.846 27 18.141 1 93.56 205 SER B CA 1
ATOM 3921 C C . SER B 1 205 ? -2.568 27.625 16.938 1 93.56 205 SER B C 1
ATOM 3923 O O . SER B 1 205 ? -3.664 27.188 16.578 1 93.56 205 SER B O 1
ATOM 3925 N N . THR B 1 206 ? -1.885 28.609 16.312 1 94.25 206 THR B N 1
ATOM 3926 C CA . THR B 1 206 ? -2.412 29.219 15.102 1 94.25 206 THR B CA 1
ATOM 3927 C C . THR B 1 206 ? -1.445 29.047 13.938 1 94.25 206 THR B C 1
ATOM 3929 O O . THR B 1 206 ? -1.661 29.578 12.852 1 94.25 206 THR B O 1
ATOM 3932 N N . THR B 1 207 ? -0.373 28.375 14.164 1 90.12 207 THR B N 1
ATOM 3933 C CA . THR B 1 207 ? 0.584 28.016 13.125 1 90.12 207 THR B CA 1
ATOM 3934 C C . THR B 1 207 ? 0.938 26.531 13.203 1 90.12 207 THR B C 1
ATOM 3936 O O . THR B 1 207 ? 0.941 25.938 14.281 1 90.12 207 THR B O 1
ATOM 3939 N N . ALA B 1 208 ? 1.186 25.906 12.102 1 90.88 208 ALA B N 1
ATOM 3940 C CA . ALA B 1 208 ? 1.617 24.516 12 1 90.88 208 ALA B CA 1
ATOM 3941 C C . ALA B 1 208 ? 2.688 24.359 10.922 1 90.88 208 ALA B C 1
ATOM 3943 O O . ALA B 1 208 ? 2.664 25.047 9.906 1 90.88 208 ALA B O 1
ATOM 3944 N N . THR B 1 209 ? 3.594 23.5 11.148 1 87.31 209 THR B N 1
ATOM 3945 C CA . THR B 1 209 ? 4.547 23.062 10.141 1 87.31 209 THR B CA 1
ATOM 3946 C C . THR B 1 209 ? 4.062 21.797 9.445 1 87.31 209 THR B C 1
ATOM 3948 O O . THR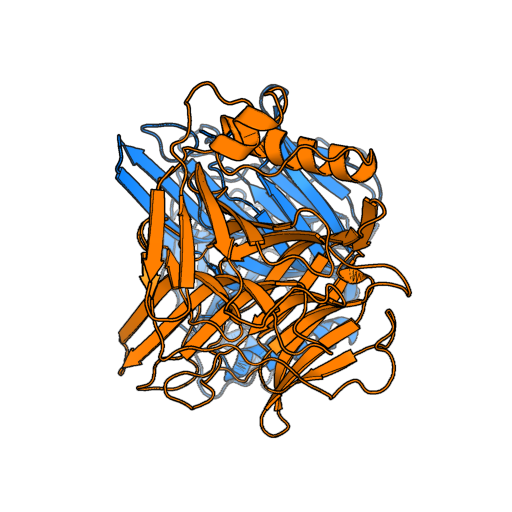 B 1 209 ? 3.654 20.844 10.102 1 87.31 209 THR B O 1
ATOM 3951 N N . ILE B 1 210 ? 4.148 21.844 8.164 1 92.19 210 ILE B N 1
ATOM 3952 C CA . ILE B 1 210 ? 3.811 20.672 7.363 1 92.19 210 ILE B CA 1
ATOM 3953 C C . ILE B 1 210 ? 5.059 20.156 6.645 1 92.19 210 ILE B C 1
ATOM 3955 O O . ILE B 1 210 ? 5.785 20.938 6.02 1 92.19 210 ILE B O 1
ATOM 3959 N N . TYR B 1 211 ? 5.305 18.922 6.762 1 88.06 211 TYR B N 1
ATOM 3960 C CA . TYR B 1 211 ? 6.375 18.234 6.051 1 88.06 211 TYR B CA 1
ATOM 3961 C C . TYR B 1 211 ? 5.812 17.156 5.141 1 88.06 211 TYR B C 1
ATOM 3963 O O . TYR B 1 211 ? 4.992 16.344 5.566 1 88.06 211 TYR B O 1
ATOM 3971 N N . PHE B 1 212 ? 6.227 17.203 3.869 1 92.19 212 PHE B N 1
ATOM 3972 C CA . PHE B 1 212 ? 5.984 16.125 2.914 1 92.19 212 PHE B CA 1
ATOM 3973 C C . PHE B 1 212 ? 7.293 15.445 2.527 1 92.19 212 PHE B C 1
ATOM 3975 O O . PHE B 1 212 ? 8.273 16.109 2.199 1 92.19 212 PHE B O 1
ATOM 3982 N N . GLY B 1 213 ? 7.293 14.133 2.549 1 89.94 213 GLY B N 1
ATOM 3983 C CA . GLY B 1 213 ? 8.375 13.336 1.995 1 89.94 213 GLY B CA 1
ATOM 3984 C C . GLY B 1 213 ? 7.898 12.25 1.051 1 89.94 213 GLY B C 1
ATOM 3985 O O . GLY B 1 213 ? 6.934 11.547 1.348 1 89.94 213 GLY B O 1
ATOM 3986 N N . ASN B 1 214 ? 8.477 12.188 -0.061 1 92.5 214 ASN B N 1
ATOM 3987 C CA . ASN B 1 214 ? 8.305 11.055 -0.972 1 92.5 214 ASN B CA 1
ATOM 3988 C C . ASN B 1 214 ? 9.523 10.133 -0.955 1 92.5 214 ASN B C 1
ATOM 3990 O O . ASN B 1 214 ? 10.547 10.43 -1.578 1 92.5 214 ASN B O 1
ATOM 3994 N N . HIS B 1 215 ? 9.406 9.023 -0.322 1 87.94 215 HIS B N 1
ATOM 3995 C CA . HIS B 1 215 ? 10.516 8.094 -0.138 1 87.94 215 HIS B CA 1
ATOM 3996 C C . HIS B 1 215 ? 10.93 7.465 -1.464 1 87.94 215 HIS B C 1
ATOM 3998 O O . HIS B 1 215 ? 12.109 7.148 -1.663 1 87.94 215 HIS B O 1
ATOM 4004 N N . THR B 1 216 ? 10 7.262 -2.309 1 86.38 216 THR B N 1
ATOM 4005 C CA . THR B 1 216 ? 10.258 6.598 -3.582 1 86.38 216 THR B CA 1
ATOM 4006 C C . THR B 1 216 ? 11.133 7.473 -4.48 1 86.38 216 THR B C 1
ATOM 4008 O O . THR B 1 216 ? 12.164 7.023 -4.98 1 86.38 216 THR B O 1
ATOM 4011 N N . SER B 1 217 ? 10.781 8.742 -4.664 1 84.12 217 SER B N 1
ATOM 4012 C CA . SER B 1 217 ? 11.5 9.625 -5.574 1 84.12 217 SER B CA 1
ATOM 4013 C C . SER B 1 217 ? 12.641 10.344 -4.855 1 84.12 217 SER B C 1
ATOM 4015 O O . SER B 1 217 ? 13.508 10.945 -5.5 1 84.12 217 SER B O 1
ATOM 4017 N N . GLY B 1 218 ? 12.586 10.391 -3.52 1 83 218 GLY B N 1
ATOM 4018 C CA . GLY B 1 218 ? 13.656 11 -2.746 1 83 218 GLY B CA 1
ATOM 4019 C C . GLY B 1 218 ? 13.547 12.516 -2.672 1 83 218 GLY B C 1
ATOM 4020 O O . GLY B 1 218 ? 14.562 13.211 -2.695 1 83 218 GLY B O 1
ATOM 4021 N N . VAL B 1 219 ? 12.344 13.062 -2.662 1 86.88 219 VAL B N 1
ATOM 4022 C CA . VAL B 1 219 ? 12.172 14.508 -2.564 1 86.88 219 VAL B CA 1
ATOM 4023 C C . VAL B 1 219 ? 11.328 14.844 -1.335 1 86.88 219 VAL B C 1
ATOM 4025 O O . VAL B 1 219 ? 10.555 14.016 -0.857 1 86.88 219 VAL B O 1
ATOM 4028 N N . SER B 1 220 ? 11.508 16.031 -0.814 1 87.19 220 SER B N 1
ATOM 4029 C CA . SER B 1 220 ? 10.727 16.5 0.324 1 87.19 220 SER B CA 1
ATOM 4030 C C . SER B 1 220 ? 10.484 18 0.243 1 87.19 220 SER B C 1
ATOM 4032 O O . SER B 1 220 ? 11.133 18.703 -0.541 1 87.19 220 SER B O 1
ATOM 4034 N N . THR B 1 221 ? 9.539 18.469 0.946 1 87.75 221 THR B N 1
ATOM 4035 C CA . THR B 1 221 ? 9.328 19.891 1.19 1 87.75 221 THR B CA 1
ATOM 4036 C C . THR B 1 221 ? 8.742 20.125 2.582 1 87.75 221 THR B C 1
ATOM 4038 O O . THR B 1 221 ? 8.258 19.188 3.219 1 87.75 221 THR B O 1
ATOM 4041 N N . SER B 1 222 ? 8.859 21.312 3.088 1 86.44 222 SER B N 1
ATOM 4042 C CA . SER B 1 222 ? 8.305 21.719 4.375 1 86.44 222 SER B CA 1
ATOM 4043 C C . SER B 1 222 ? 8.016 23.219 4.406 1 86.44 222 SER B C 1
ATOM 4045 O O . SER B 1 222 ? 8.727 24.016 3.779 1 86.44 222 SER B O 1
ATOM 4047 N N . TYR B 1 223 ? 7.027 23.562 5.078 1 86.75 223 TYR B N 1
ATOM 4048 C CA . TYR B 1 223 ? 6.621 24.969 5.219 1 86.75 223 TYR B CA 1
ATOM 4049 C C . TYR B 1 223 ? 5.688 25.141 6.41 1 86.75 223 TYR B C 1
ATOM 4051 O O . TYR B 1 223 ? 5.293 24.156 7.051 1 86.75 223 TYR B O 1
ATOM 4059 N N . GLN B 1 224 ? 5.418 26.344 6.711 1 87.62 224 GLN B N 1
ATOM 4060 C CA . GLN B 1 224 ? 4.508 26.672 7.805 1 87.62 224 GLN B CA 1
ATOM 4061 C C . GLN B 1 224 ? 3.221 27.297 7.285 1 87.62 224 GLN B C 1
ATOM 4063 O O . GLN B 1 224 ? 3.254 28.109 6.367 1 87.62 224 GLN B O 1
ATOM 4068 N N . ILE B 1 225 ? 2.141 26.875 7.926 1 91.69 225 ILE B N 1
ATOM 4069 C CA . ILE B 1 225 ? 0.859 27.469 7.57 1 91.69 225 ILE B CA 1
ATOM 4070 C C . ILE B 1 225 ? 0.25 28.156 8.789 1 91.69 225 ILE B C 1
ATOM 4072 O O . ILE B 1 225 ? 0.573 27.812 9.93 1 91.69 225 ILE B O 1
ATOM 4076 N N . THR B 1 226 ? -0.55 29.188 8.516 1 91.5 226 THR B N 1
ATOM 4077 C CA . THR B 1 226 ? -1.282 29.906 9.547 1 91.5 226 THR B CA 1
ATOM 4078 C C . THR B 1 226 ? -2.773 29.594 9.469 1 91.5 226 THR B C 1
ATOM 4080 O O . THR B 1 226 ? -3.35 29.547 8.383 1 91.5 226 THR B O 1
ATOM 4083 N N . ALA B 1 227 ? -3.332 29.344 10.625 1 93.12 227 ALA B N 1
ATOM 4084 C CA . ALA B 1 227 ? -4.77 29.094 10.695 1 93.12 227 ALA B CA 1
ATOM 4085 C C . ALA B 1 227 ? -5.559 30.281 10.156 1 93.12 227 ALA B C 1
ATOM 4087 O O . ALA B 1 227 ? -5.098 31.422 10.219 1 93.12 227 ALA B O 1
ATOM 4088 N N . PRO B 1 228 ? -6.719 30.016 9.57 1 91.06 228 PRO B N 1
ATOM 4089 C CA . PRO B 1 228 ? -7.547 31.156 9.195 1 91.06 228 PRO B CA 1
ATOM 4090 C C . PRO B 1 228 ? -7.957 32 10.391 1 91.06 228 PRO B C 1
ATOM 4092 O O . PRO B 1 228 ? -7.98 31.516 11.523 1 91.06 228 PRO B O 1
ATOM 4095 N N . THR B 1 229 ? -8.281 33.281 10.07 1 91.19 229 THR B N 1
ATOM 4096 C CA . THR B 1 229 ? -8.625 34.219 11.125 1 91.19 229 THR B CA 1
ATOM 4097 C C . THR B 1 229 ? -9.719 33.656 12.031 1 91.19 229 THR B C 1
ATOM 4099 O O . THR B 1 229 ? -10.719 33.125 11.547 1 91.19 229 THR B O 1
ATOM 4102 N N . GLY B 1 230 ? -9.539 33.75 13.305 1 91.62 230 GLY B N 1
ATOM 4103 C CA . GLY B 1 230 ? -10.523 33.312 14.281 1 91.62 230 GLY B CA 1
ATOM 4104 C C . GLY B 1 230 ? -10.445 31.812 14.586 1 91.62 230 GLY B C 1
ATOM 4105 O O . GLY B 1 230 ? -11.258 31.281 15.352 1 91.62 230 GLY B O 1
ATOM 4106 N N . THR B 1 231 ? -9.492 31.141 14.047 1 92 231 THR B N 1
ATOM 4107 C CA . THR B 1 231 ? -9.336 29.703 14.227 1 92 231 THR B CA 1
ATOM 4108 C C . THR B 1 231 ? -8.023 29.391 14.938 1 92 231 THR B C 1
ATOM 4110 O O . THR B 1 231 ? -6.996 30.016 14.664 1 92 231 THR B O 1
ATOM 4113 N N . ALA B 1 232 ? -8.117 28.5 15.852 1 94.75 232 ALA B N 1
ATOM 4114 C CA . ALA B 1 232 ? -6.953 27.906 16.516 1 94.75 232 ALA B CA 1
ATOM 4115 C C . ALA B 1 232 ? -7.152 26.406 16.734 1 94.75 232 ALA B C 1
ATOM 4117 O O . ALA B 1 232 ? -8.289 25.922 16.812 1 94.75 232 ALA B O 1
ATOM 4118 N N . LEU B 1 233 ? -6.051 25.719 16.828 1 95.5 233 LEU B N 1
ATOM 4119 C CA . LEU B 1 233 ? -6.113 24.281 17.047 1 95.5 233 LEU B CA 1
ATOM 4120 C C . LEU B 1 233 ? -6.785 23.953 18.375 1 95.5 233 LEU B C 1
ATOM 4122 O O . LEU B 1 233 ? -6.469 24.562 19.391 1 95.5 233 LEU B O 1
ATOM 4126 N N . THR B 1 234 ? -7.742 23.078 18.344 1 94.31 234 THR B N 1
ATOM 4127 C CA . THR B 1 234 ? -8.266 22.5 19.562 1 94.31 234 THR B CA 1
ATOM 4128 C C . THR B 1 234 ? -7.371 21.359 20.062 1 94.31 234 THR B C 1
ATOM 4130 O O . THR B 1 234 ? -7.121 21.234 21.25 1 94.31 234 THR B O 1
ATOM 4133 N N . GLY B 1 235 ? -6.883 20.562 19.125 1 96.12 235 GLY B N 1
ATOM 4134 C CA . GLY B 1 235 ? -5.969 19.469 19.406 1 96.12 235 GLY B CA 1
ATOM 4135 C C . GLY B 1 235 ? -6.652 18.266 20.016 1 96.12 235 GLY B C 1
ATOM 4136 O O . GLY B 1 235 ? -6.012 17.469 20.688 1 96.12 235 GLY B O 1
ATOM 4137 N N . ASN B 1 236 ? -7.949 18.078 19.797 1 94.56 236 ASN B N 1
ATOM 4138 C CA . ASN B 1 236 ? -8.742 17.078 20.516 1 94.56 236 ASN B CA 1
ATOM 4139 C C . ASN B 1 236 ? -8.695 15.719 19.828 1 94.56 236 ASN B C 1
ATOM 4141 O O . ASN B 1 236 ? -8.984 14.695 20.453 1 94.56 236 ASN B O 1
ATOM 4145 N N . SER B 1 237 ? -8.43 15.68 18.562 1 95.31 237 SER B N 1
ATOM 4146 C CA . SER B 1 237 ? -8.391 14.414 17.844 1 95.31 237 SER B CA 1
ATOM 4147 C C . SER B 1 237 ? -7.266 14.383 16.828 1 95.31 237 SER B C 1
ATOM 4149 O O . SER B 1 237 ? -6.754 15.43 16.422 1 95.31 237 SER B O 1
ATOM 4151 N N . ALA B 1 238 ? -6.777 13.258 16.5 1 96.62 238 ALA B N 1
ATOM 4152 C CA . ALA B 1 238 ? -5.836 12.961 15.422 1 96.62 238 ALA B CA 1
ATOM 4153 C C . ALA B 1 238 ? -6.355 11.836 14.531 1 96.62 238 ALA B C 1
ATOM 4155 O O . ALA B 1 238 ? -6.949 10.875 15.023 1 96.62 238 ALA B O 1
ATOM 4156 N N . GLU B 1 239 ? -6.141 12.039 13.219 1 96.62 239 GLU B N 1
ATOM 4157 C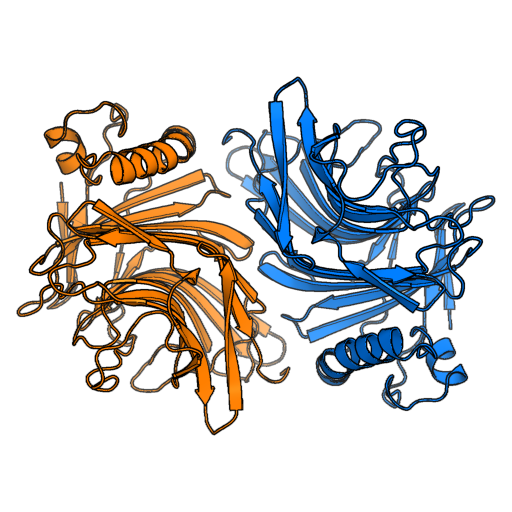 CA . GLU B 1 239 ? -6.855 11.156 12.297 1 96.62 239 GLU B CA 1
ATOM 4158 C C . GLU B 1 239 ? -5.961 10.711 11.148 1 96.62 239 GLU B C 1
ATOM 4160 O O . GLU B 1 239 ? -5.109 11.477 10.688 1 96.62 239 GLU B O 1
ATOM 4165 N N . TRP B 1 240 ? -6.09 9.5 10.641 1 98.12 240 TRP B N 1
ATOM 4166 C CA . TRP B 1 240 ? -5.57 8.898 9.422 1 98.12 240 TRP B CA 1
ATOM 4167 C C . TRP B 1 240 ? -6.707 8.438 8.516 1 98.12 240 TRP B C 1
ATOM 4169 O O . TRP B 1 240 ? -7.395 7.457 8.82 1 98.12 240 TRP B O 1
ATOM 4179 N N . VAL B 1 241 ? -6.781 9.117 7.32 1 96.81 241 VAL B N 1
ATOM 4180 C CA . VAL B 1 241 ? -8.109 9.172 6.723 1 96.81 241 VAL B CA 1
ATOM 4181 C C . VAL B 1 241 ? -8.008 8.945 5.215 1 96.81 241 VAL B C 1
ATOM 4183 O O . VAL B 1 241 ? -7.086 9.438 4.57 1 96.81 241 VAL B O 1
ATOM 4186 N N . VAL B 1 242 ? -8.992 8.203 4.656 1 97.81 242 VAL B N 1
ATOM 4187 C CA . VAL B 1 242 ? -9.367 8.266 3.246 1 97.81 242 VAL B CA 1
ATOM 4188 C C . VAL B 1 242 ? -10.727 8.938 3.102 1 97.81 242 VAL B C 1
ATOM 4190 O O . VAL B 1 242 ? -11.695 8.531 3.748 1 97.81 242 VAL B O 1
ATOM 4193 N N . GLU B 1 243 ? -10.797 9.969 2.227 1 96.38 243 GLU B N 1
ATOM 4194 C CA . GLU B 1 243 ? -12 10.797 2.168 1 96.38 243 GLU B CA 1
ATOM 4195 C C . GLU B 1 243 ? -12.328 11.188 0.731 1 96.38 243 GLU B C 1
ATOM 4197 O O . GLU B 1 243 ? -11.438 11.352 -0.097 1 96.38 243 GLU B O 1
ATOM 4202 N N . THR B 1 244 ? -13.648 11.266 0.438 1 94.44 244 THR B N 1
ATOM 4203 C CA . THR B 1 244 ? -14.086 12 -0.743 1 94.44 244 THR B CA 1
ATOM 4204 C C . THR B 1 244 ? -14.539 13.406 -0.366 1 94.44 244 THR B C 1
ATOM 4206 O O . THR B 1 244 ? -15.398 13.578 0.501 1 94.44 244 THR B O 1
ATOM 4209 N N . PRO B 1 245 ? -13.984 14.414 -0.946 1 93.62 245 PRO B N 1
ATOM 4210 C CA . PRO B 1 245 ? -14.281 15.789 -0.551 1 93.62 245 PRO B CA 1
ATOM 4211 C C . PRO B 1 245 ? -15.547 16.328 -1.211 1 93.62 245 PRO B C 1
ATOM 4213 O O . PRO B 1 245 ? -16.125 15.68 -2.086 1 93.62 245 PRO B O 1
ATOM 4216 N N . VAL B 1 246 ? -15.914 17.484 -0.683 1 91.94 246 VAL B N 1
ATOM 4217 C CA . VAL B 1 246 ? -16.922 18.312 -1.348 1 91.94 246 VAL B CA 1
ATOM 4218 C C . VAL B 1 246 ? -16.25 19.172 -2.414 1 91.94 246 VAL B C 1
ATOM 4220 O O . VAL B 1 246 ? -15.227 19.812 -2.154 1 91.94 246 VAL B O 1
ATOM 4223 N N . VAL B 1 247 ? -16.781 19.109 -3.613 1 92.5 247 VAL B N 1
ATOM 4224 C CA . VAL B 1 247 ? -16.328 19.938 -4.723 1 92.5 247 VAL B CA 1
ATOM 4225 C C . VAL B 1 247 ? -17.5 20.672 -5.352 1 92.5 247 VAL B C 1
ATOM 4227 O O . VAL B 1 247 ? -18.516 20.047 -5.711 1 92.5 247 VAL B O 1
ATOM 4230 N N . GLY B 1 248 ? -17.344 22.016 -5.461 1 91.25 248 GLY B N 1
ATOM 4231 C CA . GLY B 1 248 ? -18.438 22.797 -6 1 91.25 248 GLY B CA 1
ATOM 4232 C C . GLY B 1 248 ? -19.703 22.688 -5.184 1 91.25 248 GLY B C 1
ATOM 4233 O O . GLY B 1 248 ? -20.812 22.641 -5.738 1 91.25 248 GLY B O 1
ATOM 4234 N N . GLY B 1 249 ? -19.547 22.406 -3.957 1 89.88 249 GLY B N 1
ATOM 4235 C CA . GLY B 1 249 ? -20.688 22.375 -3.051 1 89.88 249 GLY B CA 1
ATOM 4236 C C . GLY B 1 249 ? -21.328 21.016 -2.951 1 89.88 249 GLY B C 1
ATOM 4237 O O . GLY B 1 249 ? -22.312 20.828 -2.225 1 89.88 249 GLY B O 1
ATOM 4238 N N . ALA B 1 250 ? -20.781 20.078 -3.604 1 90.44 250 ALA B N 1
ATOM 4239 C CA . ALA B 1 250 ? -21.375 18.75 -3.6 1 90.44 250 ALA B CA 1
ATOM 4240 C C . ALA B 1 250 ? -20.344 17.688 -3.211 1 90.44 250 ALA B C 1
ATOM 4242 O O . ALA B 1 250 ? -19.188 17.75 -3.623 1 90.44 250 ALA B O 1
ATOM 4243 N N . LEU B 1 251 ? -20.875 16.734 -2.402 1 90.56 251 LEU B N 1
ATOM 4244 C CA . LEU B 1 251 ? -20.047 15.57 -2.08 1 90.56 251 LEU B CA 1
ATOM 4245 C C . LEU B 1 251 ? -19.734 14.766 -3.334 1 90.56 251 LEU B C 1
ATOM 4247 O O . LEU B 1 251 ? -20.625 14.469 -4.133 1 90.56 251 LEU B O 1
ATOM 4251 N N . THR B 1 252 ? -18.484 14.43 -3.578 1 91.69 252 THR B N 1
ATOM 4252 C CA . THR B 1 252 ? -18.094 13.703 -4.777 1 91.69 252 THR B CA 1
ATOM 4253 C C . THR B 1 252 ? -18.156 12.195 -4.543 1 91.69 252 THR B C 1
ATOM 4255 O O . THR B 1 252 ? -18.219 11.742 -3.398 1 91.69 252 THR B O 1
ATOM 4258 N N . ASN B 1 253 ? -18.141 11.453 -5.664 1 90.5 253 ASN B N 1
ATOM 4259 C CA . ASN B 1 253 ? -18.094 9.992 -5.57 1 90.5 253 ASN B CA 1
ATOM 4260 C C . ASN B 1 253 ? -16.672 9.508 -5.273 1 90.5 253 ASN B C 1
ATOM 4262 O O . ASN B 1 253 ? -15.703 10.07 -5.777 1 90.5 253 ASN B O 1
ATOM 4266 N N . MET B 1 254 ? -16.656 8.492 -4.508 1 92.5 254 MET B N 1
ATOM 4267 C CA . MET B 1 254 ? -15.359 7.867 -4.223 1 92.5 254 MET B CA 1
ATOM 4268 C C . MET B 1 254 ? -14.977 6.891 -5.324 1 92.5 254 MET B C 1
ATOM 4270 O O . MET B 1 254 ? -15.734 5.977 -5.645 1 92.5 254 MET B O 1
ATOM 4274 N N . PRO B 1 255 ? -13.883 7.145 -5.984 1 94 255 PRO B N 1
ATOM 4275 C CA . PRO B 1 255 ? -13.383 6.133 -6.918 1 94 255 PRO B CA 1
ATOM 4276 C C . PRO B 1 255 ? -12.859 4.883 -6.211 1 94 255 PRO B C 1
ATOM 4278 O O . PRO B 1 255 ? -12.648 4.898 -4.996 1 94 255 PRO B O 1
ATOM 4281 N N . ASP B 1 256 ? -12.789 3.73 -6.922 1 93 256 ASP B N 1
ATOM 4282 C CA . ASP B 1 256 ? -12.133 2.545 -6.375 1 93 256 ASP B CA 1
ATOM 4283 C C . ASP B 1 256 ? -10.633 2.783 -6.18 1 93 256 ASP B C 1
ATOM 4285 O O . ASP B 1 256 ? -9.883 2.846 -7.152 1 93 256 ASP B O 1
ATOM 4289 N N . TYR B 1 257 ? -10.234 2.951 -4.926 1 95.81 257 TYR B N 1
ATOM 4290 C CA . TYR B 1 257 ? -8.828 3.229 -4.625 1 95.81 257 TYR B CA 1
ATOM 4291 C C . TYR B 1 257 ? -8.109 1.97 -4.156 1 95.81 257 TYR B C 1
ATOM 4293 O O . TYR B 1 257 ? -6.934 2.018 -3.795 1 95.81 257 TYR B O 1
ATOM 4301 N N . GLY B 1 258 ? -8.82 0.859 -4.148 1 93.5 258 GLY B N 1
ATOM 4302 C CA . GLY B 1 258 ? -8.219 -0.369 -3.656 1 93.5 258 GLY B CA 1
ATOM 4303 C C . GLY B 1 258 ? -8.039 -0.386 -2.148 1 93.5 258 GLY B C 1
ATOM 4304 O O . GLY B 1 258 ? -9.023 -0.458 -1.405 1 93.5 258 GLY B O 1
ATOM 4305 N N . GLU B 1 259 ? -6.793 -0.281 -1.734 1 95.56 259 GLU B N 1
ATOM 4306 C CA . GLU B 1 259 ? -6.512 -0.288 -0.302 1 95.56 259 GLU B CA 1
ATOM 4307 C C . GLU B 1 259 ? -5.344 0.636 0.035 1 95.56 259 GLU B C 1
ATOM 4309 O O . GLU B 1 259 ? -4.457 0.851 -0.792 1 95.56 259 GLU B O 1
ATOM 4314 N N . VAL B 1 260 ? -5.43 1.214 1.192 1 98.31 260 VAL B N 1
ATOM 4315 C CA . VAL B 1 260 ? -4.367 2.055 1.738 1 98.31 260 VAL B CA 1
ATOM 4316 C C . VAL B 1 260 ? -4.035 1.609 3.16 1 98.31 260 VAL B C 1
ATOM 4318 O O . VAL B 1 260 ? -4.926 1.49 4.004 1 98.31 260 VAL B O 1
ATOM 4321 N N . PHE B 1 261 ? -2.785 1.266 3.396 1 98.38 261 PHE B N 1
ATOM 4322 C CA . PHE B 1 261 ? -2.264 1.104 4.75 1 98.38 261 PHE B CA 1
ATOM 4323 C C . PHE B 1 261 ? -1.528 2.359 5.199 1 98.38 261 PHE B C 1
ATOM 4325 O O . PHE B 1 261 ? -0.537 2.76 4.586 1 98.38 261 PHE B O 1
ATOM 4332 N N . PHE B 1 262 ? -2.057 2.963 6.176 1 98.38 262 PHE B N 1
ATOM 4333 C CA . PHE B 1 262 ? -1.175 3.844 6.934 1 98.38 262 PHE B CA 1
ATOM 4334 C C . PHE B 1 262 ? -0.253 3.037 7.84 1 98.38 262 PHE B C 1
ATOM 4336 O O . PHE B 1 262 ? -0.701 2.457 8.836 1 98.38 262 PHE B O 1
ATOM 4343 N N . SER B 1 263 ? 1.006 3.025 7.508 1 95.88 263 SER B N 1
ATOM 4344 C CA . SER B 1 263 ? 1.931 2.107 8.164 1 95.88 263 SER B CA 1
ATOM 4345 C C . SER B 1 263 ? 2.568 2.75 9.391 1 95.88 263 SER B C 1
ATOM 4347 O O . SER B 1 263 ? 3.186 2.062 10.211 1 95.88 263 SER B O 1
ATOM 4349 N N . VAL B 1 264 ? 2.512 3.998 9.516 1 91.25 264 VAL B N 1
ATOM 4350 C CA . VAL B 1 264 ? 2.861 4.766 10.703 1 91.25 264 VAL B CA 1
ATOM 4351 C C . VAL B 1 264 ? 1.692 5.664 11.102 1 91.25 264 VAL B C 1
ATOM 4353 O O . VAL B 1 264 ? 1.348 6.598 10.375 1 91.25 264 VAL B O 1
ATOM 4356 N N . CYS B 1 265 ? 1.084 5.332 12.188 1 95.44 265 CYS B N 1
ATOM 4357 C CA . CYS B 1 265 ? 0.011 6.125 12.773 1 95.44 265 CYS B CA 1
ATOM 4358 C C . CYS B 1 265 ? 0.375 6.574 14.188 1 95.44 265 CYS B C 1
ATOM 4360 O O . CYS B 1 265 ? -0.046 5.961 15.164 1 95.44 265 CYS B O 1
ATOM 4362 N N . GLU B 1 266 ? 1.05 7.73 14.18 1 90.31 266 GLU B N 1
ATOM 4363 C CA . GLU B 1 266 ? 1.541 8.211 15.469 1 90.31 266 GLU B CA 1
ATOM 4364 C C . GLU B 1 266 ? 1.198 9.68 15.68 1 90.31 266 GLU B C 1
ATOM 4366 O O . GLU B 1 266 ? 1.398 10.508 14.781 1 90.31 266 GLU B O 1
ATOM 4371 N N . ALA B 1 267 ? 0.65 9.969 16.797 1 93.88 267 ALA B N 1
ATOM 4372 C CA . ALA B 1 267 ? 0.377 11.336 17.219 1 93.88 267 ALA B CA 1
ATOM 4373 C C . ALA B 1 267 ? 0.909 11.586 18.641 1 93.88 267 ALA B C 1
ATOM 4375 O O . ALA B 1 267 ? 0.909 10.68 19.469 1 93.88 267 ALA B O 1
ATOM 4376 N N . ALA B 1 268 ? 1.36 12.773 18.844 1 90.44 268 ALA B N 1
ATOM 4377 C CA . ALA B 1 268 ? 1.926 13.086 20.156 1 90.44 268 ALA B CA 1
ATOM 4378 C C . ALA B 1 268 ? 1.121 14.172 20.859 1 90.44 268 ALA B C 1
ATOM 4380 O O . ALA B 1 268 ? 0.665 15.125 20.219 1 90.44 268 ALA B O 1
ATOM 4381 N N . LEU B 1 269 ? 1.053 14.016 22.141 1 90.31 269 LEU B N 1
ATOM 4382 C CA . LEU B 1 269 ? 0.349 14.953 23.016 1 90.31 269 LEU B CA 1
ATOM 4383 C C . LEU B 1 269 ? 1.293 16.031 23.516 1 90.31 269 LEU B C 1
ATOM 4385 O O . LEU B 1 269 ? 2.506 15.961 23.312 1 90.31 269 LEU B O 1
ATOM 4389 N N . THR B 1 270 ? 0.697 17.031 24.141 1 86.25 270 THR B N 1
ATOM 4390 C CA . THR B 1 270 ? 1.466 18.156 24.641 1 86.25 270 THR B CA 1
ATOM 4391 C C . THR B 1 270 ? 2.451 17.703 25.719 1 86.25 270 THR B C 1
ATOM 4393 O O . THR B 1 270 ? 3.496 18.328 25.906 1 86.25 270 THR B O 1
ATOM 4396 N N . ASN B 1 271 ? 2.16 16.594 26.391 1 80.19 271 ASN B N 1
ATOM 4397 C CA . ASN B 1 271 ? 3.072 16.109 27.406 1 80.19 271 ASN B CA 1
ATOM 4398 C C . ASN B 1 271 ? 4.129 15.172 26.812 1 80.19 271 ASN B C 1
ATOM 4400 O O . ASN B 1 271 ? 4.93 14.594 27.547 1 80.19 271 ASN B O 1
ATOM 4404 N N . GLY B 1 272 ? 4.023 14.961 25.547 1 78.69 272 GLY B N 1
ATOM 4405 C CA . GLY B 1 272 ? 5.039 14.188 24.844 1 78.69 272 GLY B CA 1
ATOM 4406 C C . GLY B 1 272 ? 4.648 12.742 24.641 1 78.69 272 GLY B C 1
ATOM 4407 O O . GLY B 1 272 ? 5.277 12.031 23.844 1 78.69 272 GLY B O 1
ATOM 4408 N N . SER B 1 273 ? 3.639 12.328 25.312 1 82.81 273 SER B N 1
ATOM 4409 C CA . SER B 1 273 ? 3.221 10.938 25.156 1 82.81 273 SER B CA 1
ATOM 4410 C C . SER B 1 273 ? 2.629 10.695 23.766 1 82.81 273 SER B C 1
ATOM 4412 O O . SER B 1 273 ? 2.031 11.594 23.172 1 82.81 273 SER B O 1
ATOM 4414 N N . LEU B 1 274 ? 2.82 9.422 23.344 1 85.25 274 LEU B N 1
ATOM 4415 C CA . LEU B 1 274 ? 2.33 9.016 22.031 1 85.25 274 LEU B CA 1
ATOM 4416 C C . LEU B 1 274 ? 0.964 8.344 22.141 1 85.25 274 LEU B C 1
ATOM 4418 O O . LEU B 1 274 ? 0.716 7.59 23.094 1 85.25 274 LEU B O 1
ATOM 4422 N N . VAL B 1 275 ? 0.152 8.719 21.266 1 91.19 275 VAL B N 1
ATOM 4423 C CA . VAL B 1 275 ? -1.087 7.984 21.031 1 91.19 275 VAL B CA 1
ATOM 4424 C C . VAL B 1 275 ? -1.095 7.414 19.609 1 91.19 275 VAL B C 1
ATOM 4426 O O . VAL B 1 275 ? -1.051 8.164 18.641 1 91.19 275 VAL B O 1
ATOM 4429 N N . ASN B 1 276 ? -1.18 6.098 19.516 1 92.5 276 ASN B N 1
ATOM 4430 C CA . ASN B 1 276 ? -1.122 5.41 18.234 1 92.5 276 ASN B CA 1
ATOM 4431 C C . ASN B 1 276 ? -2.502 5.309 17.594 1 92.5 276 ASN B C 1
ATOM 4433 O O . ASN B 1 276 ? -3.494 5.059 18.266 1 92.5 276 ASN B O 1
ATOM 4437 N N . GLY B 1 277 ? -2.484 5.535 16.281 1 94.94 277 GLY B N 1
ATOM 4438 C CA . GLY B 1 277 ? -3.736 5.625 15.539 1 94.94 277 GLY B CA 1
ATOM 4439 C C . GLY B 1 277 ? -4.578 4.371 15.633 1 94.94 277 GLY B C 1
ATOM 4440 O O . GLY B 1 277 ? -5.809 4.434 15.578 1 94.94 277 GLY B O 1
ATOM 4441 N N . GLY B 1 278 ? -3.936 3.207 15.789 1 95 278 GLY B N 1
ATOM 4442 C CA . GLY B 1 278 ? -4.652 1.942 15.844 1 95 278 GLY B CA 1
ATOM 4443 C C . GLY B 1 278 ? -5.234 1.644 17.203 1 95 278 GLY B C 1
ATOM 4444 O O . GLY B 1 278 ? -5.789 0.565 17.438 1 95 278 GLY B O 1
ATOM 4445 N N . THR B 1 279 ? -5.168 2.557 18.141 1 94.12 279 THR B N 1
ATOM 4446 C CA . THR B 1 279 ? -5.672 2.326 19.5 1 94.12 279 THR B CA 1
ATOM 4447 C C . THR B 1 279 ? -6.977 3.086 19.719 1 94.12 279 THR B C 1
ATOM 4449 O O . THR B 1 279 ? -7.539 3.049 20.812 1 94.12 279 THR B O 1
ATOM 4452 N N . GLY B 1 280 ? -7.41 3.801 18.734 1 95.88 280 GLY B N 1
ATOM 4453 C CA . GLY B 1 280 ? -8.617 4.594 18.875 1 95.88 280 GLY B CA 1
ATOM 4454 C C . GLY B 1 280 ? -9.852 3.9 18.328 1 95.88 280 GLY B C 1
ATOM 4455 O O . GLY B 1 280 ? -10.141 2.76 18.688 1 95.88 280 GLY B O 1
ATOM 4456 N N . ASN B 1 281 ? -10.555 4.676 17.5 1 94.19 281 ASN B N 1
ATOM 4457 C CA . ASN B 1 281 ? -11.766 4.172 16.875 1 94.19 281 ASN B CA 1
ATOM 4458 C C . ASN B 1 281 ? -11.602 4.051 15.359 1 94.19 281 ASN B C 1
ATOM 4460 O O . ASN B 1 281 ? -10.836 4.805 14.75 1 94.19 281 ASN B O 1
ATOM 4464 N N . ASN B 1 282 ? -12.234 3.047 14.805 1 95.31 282 ASN B N 1
ATOM 4465 C CA . ASN B 1 282 ? -12.281 2.936 13.352 1 95.31 282 ASN B CA 1
ATOM 4466 C C . ASN B 1 282 ? -13.555 3.559 12.781 1 95.31 282 ASN B C 1
ATOM 4468 O O . ASN B 1 282 ? -14.602 3.539 13.43 1 95.31 282 ASN B O 1
ATOM 4472 N N . ILE B 1 283 ? -13.422 4.117 11.633 1 94.25 283 ILE B N 1
ATOM 4473 C CA . ILE B 1 283 ? -14.523 4.777 10.945 1 94.25 283 ILE B CA 1
ATOM 4474 C C . ILE B 1 283 ? -14.758 4.113 9.594 1 94.25 283 ILE B C 1
ATOM 4476 O O . ILE B 1 283 ? -13.82 3.898 8.82 1 94.25 283 ILE B O 1
ATOM 4480 N N . ASN B 1 284 ? -16.016 3.787 9.266 1 94.88 284 ASN B N 1
ATOM 4481 C CA . ASN B 1 284 ? -16.438 3.389 7.93 1 94.88 284 ASN B CA 1
ATOM 4482 C C . ASN B 1 284 ? -17.156 4.523 7.211 1 94.88 284 ASN B C 1
ATOM 4484 O O . ASN B 1 284 ? -17.906 5.273 7.832 1 94.88 284 ASN B O 1
ATOM 4488 N N . LEU B 1 285 ? -16.859 4.613 5.988 1 93.75 285 LEU B N 1
ATOM 4489 C CA . LEU B 1 285 ? -17.625 5.516 5.133 1 93.75 285 LEU B CA 1
ATOM 4490 C C . LEU B 1 285 ? -18.859 4.816 4.566 1 93.75 285 LEU B C 1
ATOM 4492 O O . LEU B 1 285 ? -18.734 3.836 3.826 1 93.75 285 LEU B O 1
ATOM 4496 N N . VAL B 1 286 ? -20 5.32 4.922 1 91.62 286 VAL B N 1
ATOM 4497 C CA . VAL B 1 286 ? -21.266 4.77 4.477 1 91.62 286 VAL B CA 1
ATOM 4498 C C . VAL B 1 286 ? -22.094 5.863 3.803 1 91.62 286 VAL B C 1
ATOM 4500 O O . VAL B 1 286 ? -22.297 6.934 4.375 1 91.62 286 VAL B O 1
ATOM 4503 N N . GLN B 1 287 ? -22.438 5.59 2.607 1 85.19 287 GLN B N 1
ATOM 4504 C CA . GLN B 1 287 ? -23.344 6.465 1.877 1 85.19 287 GLN B CA 1
ATOM 4505 C C . GLN B 1 287 ? -24.594 5.707 1.413 1 85.19 287 GLN B C 1
ATOM 4507 O O . GLN B 1 287 ? -24.484 4.641 0.806 1 85.19 287 GLN B O 1
ATOM 4512 N N . ASN B 1 288 ? -25.766 6.273 1.686 1 86.25 288 ASN B N 1
ATOM 4513 C CA . ASN B 1 288 ? -27.031 5.676 1.288 1 86.25 288 ASN B CA 1
ATOM 4514 C C . ASN B 1 288 ? -27.141 4.219 1.724 1 86.25 288 ASN B C 1
ATOM 4516 O O . ASN B 1 288 ? -27.5 3.352 0.927 1 86.25 288 ASN B O 1
ATOM 4520 N N . GLY B 1 289 ? -26.641 3.955 2.855 1 87.69 289 GLY B N 1
ATOM 4521 C CA . GLY B 1 289 ? -26.75 2.631 3.447 1 87.69 289 GLY B CA 1
ATOM 4522 C C . GLY B 1 289 ? -25.734 1.649 2.912 1 87.69 289 GLY B C 1
ATOM 4523 O O . GLY B 1 289 ? -25.734 0.474 3.283 1 87.69 289 GLY B O 1
ATOM 4524 N N . LYS B 1 290 ? -24.922 2.098 2.113 1 89.25 290 LYS B N 1
ATOM 4525 C CA . LYS B 1 290 ? -23.906 1.233 1.533 1 89.25 290 LYS B CA 1
ATOM 4526 C C . LYS B 1 290 ? -22.516 1.619 2.033 1 89.25 290 LYS B C 1
ATOM 4528 O O . LYS B 1 290 ? -22.141 2.793 1.998 1 89.25 290 LYS B O 1
ATOM 4533 N N . THR B 1 291 ? -21.812 0.626 2.539 1 92 291 THR B N 1
ATOM 4534 C CA . THR B 1 291 ? -20.422 0.862 2.916 1 92 291 THR B CA 1
ATOM 4535 C C . THR B 1 291 ? -19.547 1.034 1.679 1 92 291 THR B C 1
ATOM 4537 O O . THR B 1 291 ? -19.5 0.153 0.819 1 92 291 THR B O 1
ATOM 4540 N N . LEU B 1 292 ? -18.859 2.148 1.545 1 93.31 292 LEU B N 1
ATOM 4541 C CA . LEU B 1 292 ? -18.016 2.449 0.391 1 93.31 292 LEU B CA 1
ATOM 4542 C C . LEU B 1 292 ? -16.547 2.283 0.736 1 93.31 292 LEU B C 1
ATOM 4544 O O . LEU B 1 292 ? -15.719 2.078 -0.152 1 93.31 292 LEU B O 1
ATOM 4548 N N . SER B 1 293 ? -16.266 2.449 1.936 1 95.69 293 SER B N 1
ATOM 4549 C CA . SER B 1 293 ? -14.891 2.35 2.418 1 95.69 293 SER B CA 1
ATOM 4550 C C . SER B 1 293 ? -14.852 1.933 3.885 1 95.69 293 SER B C 1
ATOM 4552 O O . SER B 1 293 ? -15.641 2.42 4.695 1 95.69 293 SER B O 1
ATOM 4554 N N . THR B 1 294 ? -13.992 1.016 4.203 1 96.38 294 THR B N 1
ATOM 4555 C CA . THR B 1 294 ? -13.844 0.572 5.582 1 96.38 294 THR B CA 1
ATOM 4556 C C . THR B 1 294 ? -12.523 1.068 6.172 1 96.38 294 THR B C 1
ATOM 4558 O O . THR B 1 294 ? -11.523 1.187 5.461 1 96.38 294 THR B O 1
ATOM 4561 N N . GLY B 1 295 ? -12.586 1.456 7.418 1 96.94 295 GLY B N 1
ATOM 4562 C CA . GLY B 1 295 ? -11.398 1.647 8.234 1 96.94 295 GLY B CA 1
ATOM 4563 C C . GLY B 1 295 ? -11.188 0.536 9.242 1 96.94 295 GLY B C 1
ATOM 4564 O O . GLY B 1 295 ? -12.117 0.133 9.938 1 96.94 295 GLY B O 1
ATOM 4565 N N . THR B 1 296 ? -9.969 -0.047 9.281 1 96.62 296 THR B N 1
ATOM 4566 C CA . THR B 1 296 ? -9.656 -1.135 10.203 1 96.62 296 THR B CA 1
ATOM 4567 C C . THR B 1 296 ? -8.383 -0.829 10.984 1 96.62 296 THR B C 1
ATOM 4569 O O . THR B 1 296 ? -7.367 -0.435 10.398 1 96.62 296 THR B O 1
ATOM 4572 N N . LEU B 1 297 ? -8.5 -0.996 12.336 1 97 297 LEU B N 1
ATOM 4573 C CA . LEU B 1 297 ? -7.32 -0.871 13.18 1 97 297 LEU B CA 1
ATOM 4574 C C . LEU B 1 297 ? -6.551 -2.186 13.234 1 97 297 LEU B C 1
ATOM 4576 O O . LEU B 1 297 ? -6.949 -3.113 13.945 1 97 297 LEU B O 1
ATOM 4580 N N . ILE B 1 298 ? -5.457 -2.258 12.508 1 96.75 298 ILE B N 1
ATOM 4581 C CA . ILE B 1 298 ? -4.73 -3.508 12.312 1 96.75 298 ILE B CA 1
ATOM 4582 C C . ILE B 1 298 ? -3.832 -3.779 13.516 1 96.75 298 ILE B C 1
ATOM 4584 O O . ILE B 1 298 ? -3.895 -4.855 14.117 1 96.75 298 ILE B O 1
ATOM 4588 N N . THR B 1 299 ? -2.908 -2.93 13.852 1 95.56 299 THR B N 1
ATOM 4589 C CA . THR B 1 299 ? -2.076 -2.863 15.047 1 95.56 299 THR B CA 1
ATOM 4590 C C . THR B 1 299 ? -2.152 -1.479 15.688 1 95.56 299 THR B C 1
ATOM 4592 O O . THR B 1 299 ? -2.76 -0.564 15.125 1 95.56 299 THR B O 1
ATOM 4595 N N . PRO B 1 300 ? -1.549 -1.259 16.766 1 93.56 300 PRO B N 1
ATOM 4596 C CA . PRO B 1 300 ? -1.567 0.085 17.344 1 93.56 300 PRO B CA 1
ATOM 4597 C C . PRO B 1 300 ? -1.036 1.149 16.391 1 93.56 300 PRO B C 1
ATOM 4599 O O . PRO B 1 300 ? -1.472 2.303 16.438 1 93.56 300 PRO B O 1
ATOM 4602 N N . THR B 1 301 ? -0.159 0.771 15.461 1 93.94 301 THR B N 1
ATOM 4603 C CA . THR B 1 301 ? 0.46 1.808 14.641 1 93.94 301 THR B CA 1
ATOM 4604 C C . THR B 1 301 ? 0.055 1.656 13.18 1 93.94 301 THR B C 1
ATOM 4606 O O . THR B 1 301 ? 0.56 2.371 12.312 1 93.94 301 THR B O 1
ATOM 4609 N N . ILE B 1 302 ? -0.815 0.682 12.875 1 96.81 302 ILE B N 1
ATOM 4610 C CA . ILE B 1 302 ? -1.181 0.456 11.477 1 96.81 302 ILE B CA 1
ATOM 4611 C C . ILE B 1 302 ? -2.699 0.511 11.328 1 96.81 302 ILE B C 1
ATOM 4613 O O . ILE B 1 302 ? -3.424 -0.204 12.023 1 96.81 302 ILE B O 1
ATOM 4617 N N . VAL B 1 303 ? -3.172 1.365 10.477 1 98.12 303 VAL B N 1
ATOM 4618 C CA . VAL B 1 303 ? -4.578 1.479 10.109 1 98.12 303 VAL B CA 1
ATOM 4619 C C . VAL B 1 303 ? -4.75 1.18 8.625 1 98.12 303 VAL B C 1
ATOM 4621 O O . VAL B 1 303 ? -3.965 1.645 7.797 1 98.12 303 VAL B O 1
ATOM 4624 N N . GLU B 1 304 ? -5.73 0.388 8.273 1 98.19 304 GLU B N 1
ATOM 4625 C CA . GLU B 1 304 ? -6.051 0.067 6.883 1 98.19 304 GLU B CA 1
ATOM 4626 C C . GLU B 1 304 ? -7.379 0.686 6.469 1 98.19 304 GLU B C 1
ATOM 4628 O O . GLU B 1 304 ? -8.359 0.623 7.211 1 98.19 304 GLU B O 1
ATOM 4633 N N . CYS B 1 305 ? -7.352 1.312 5.348 1 98.06 305 CYS B N 1
ATOM 4634 C CA . CYS B 1 305 ? -8.586 1.652 4.648 1 98.06 305 CYS B CA 1
ATOM 4635 C C . CYS B 1 305 ? -8.742 0.824 3.379 1 98.06 305 CYS B C 1
ATOM 4637 O O . CYS B 1 305 ? -7.77 0.604 2.654 1 98.06 305 CYS B O 1
ATOM 4639 N N . GLN B 1 306 ? -9.906 0.376 3.117 1 95.06 306 GLN B N 1
ATOM 4640 C CA . GLN B 1 306 ? -10.148 -0.444 1.934 1 95.06 306 GLN B CA 1
ATOM 4641 C C . GLN B 1 306 ? -11.461 -0.059 1.257 1 95.06 306 GLN B C 1
ATOM 4643 O O . GLN B 1 306 ? -12.477 0.136 1.927 1 95.06 306 GLN B O 1
ATOM 4648 N N . TYR B 1 307 ? -11.328 0.088 -0.092 1 94.81 307 TYR B N 1
ATOM 4649 C CA . TYR B 1 307 ? -12.547 0.337 -0.863 1 94.81 307 TYR B CA 1
ATOM 4650 C C . TYR B 1 307 ? -13.484 -0.859 -0.8 1 94.81 307 TYR B C 1
ATOM 4652 O O . TYR B 1 307 ? -13.055 -2.004 -0.967 1 94.81 307 TYR B O 1
ATOM 4660 N N . ALA B 1 308 ? -14.742 -0.567 -0.528 1 89 308 ALA B N 1
ATOM 4661 C CA . ALA B 1 308 ? -15.727 -1.632 -0.353 1 89 308 ALA B CA 1
ATOM 4662 C C . ALA B 1 308 ? -16.906 -1.445 -1.298 1 89 308 ALA B C 1
ATOM 4664 O O . ALA B 1 308 ? -17.922 -2.156 -1.194 1 89 308 ALA B O 1
ATOM 4665 N N . GLY B 1 309 ? -16.828 -0.472 -2.053 1 80.69 309 GLY B N 1
ATOM 4666 C CA . GLY B 1 309 ? -17.906 -0.248 -2.996 1 80.69 309 GLY B CA 1
ATOM 4667 C C . GLY B 1 309 ? -17.953 -1.279 -4.109 1 80.69 309 GLY B C 1
ATOM 4668 O O . GLY B 1 309 ? -17.094 -2.152 -4.188 1 80.69 309 GLY B O 1
ATOM 4669 N N . SER B 1 310 ? -19.047 -1.286 -4.832 1 65.38 310 SER B N 1
ATOM 4670 C CA . SER B 1 310 ? -19.219 -2.213 -5.945 1 65.38 310 SER B CA 1
ATOM 4671 C C . SER B 1 310 ? -18.281 -1.881 -7.098 1 65.38 310 SER B C 1
ATOM 4673 O O . SER B 1 310 ? -17.828 -0.74 -7.23 1 65.38 310 SER B O 1
ATOM 4675 N N . ALA B 1 311 ? -17.797 -2.871 -7.766 1 55.69 311 ALA B N 1
ATOM 4676 C CA . ALA B 1 311 ? -17.031 -2.631 -8.992 1 55.69 311 ALA B CA 1
ATOM 4677 C C . ALA B 1 311 ? -17.844 -1.794 -9.984 1 55.69 311 ALA B C 1
ATOM 4679 O O . ALA B 1 311 ? -19.062 -1.824 -9.977 1 55.69 311 ALA B O 1
ATOM 4680 N N . PRO B 1 312 ? -17.141 -0.924 -10.781 1 49.09 312 PRO B N 1
ATOM 4681 C CA . PRO B 1 312 ? -17.891 -0.151 -11.766 1 49.09 312 PRO B CA 1
ATOM 4682 C C . PRO B 1 312 ? -18.734 -1.032 -12.695 1 49.09 312 PRO B C 1
ATOM 4684 O O . PRO B 1 312 ? -18.406 -2.207 -12.891 1 49.09 312 PRO B O 1
#

Solvent-accessible surface area (backbone atoms only — not comparable to full-atom values): 30170 Å² total; per-residue (Å²): 109,46,79,46,74,51,79,96,37,36,40,35,40,41,28,57,85,52,92,83,64,42,90,87,73,52,54,59,69,56,29,51,57,42,32,41,78,65,78,51,83,40,67,64,41,26,51,48,52,46,53,53,45,66,66,40,63,76,28,37,48,78,45,78,81,42,77,46,77,39,79,53,36,42,80,82,59,50,60,67,65,57,73,60,74,68,50,59,64,70,44,80,46,77,35,69,44,36,17,16,27,33,28,47,46,57,90,94,47,14,32,23,35,41,40,36,28,35,46,36,42,24,63,24,54,50,54,76,75,42,74,20,31,41,33,39,35,38,31,40,29,20,63,58,30,87,35,27,49,34,40,38,39,36,36,32,24,31,24,56,90,93,44,73,48,74,49,55,35,36,34,36,28,39,38,89,27,52,28,31,34,38,74,70,55,89,56,52,41,9,29,20,33,37,40,37,42,37,36,89,64,11,45,68,29,46,50,36,33,41,36,43,34,32,66,26,84,25,36,28,37,48,24,32,39,40,46,24,90,96,45,54,40,66,11,46,17,39,37,45,38,43,29,30,42,30,48,78,87,33,79,43,53,61,33,35,33,29,52,38,50,32,66,37,23,44,27,26,32,62,86,31,51,76,48,39,30,26,54,19,24,24,21,25,13,36,52,95,90,36,58,41,25,38,22,41,59,74,41,49,37,24,32,33,31,33,54,51,51,77,58,93,111,47,79,45,75,50,80,96,38,37,41,37,39,41,30,62,76,53,95,82,67,41,90,87,73,52,54,58,70,56,29,51,58,37,33,41,76,64,78,51,83,40,67,66,41,26,51,47,53,46,54,53,47,67,64,39,63,77,26,40,48,77,45,79,81,43,76,45,78,39,78,52,37,41,77,81,56,49,60,66,63,59,72,61,77,72,49,58,62,71,45,81,45,76,35,71,44,36,17,14,27,34,30,48,47,56,91,97,47,14,33,22,35,39,38,36,27,36,46,35,42,26,64,23,55,50,56,74,76,43,72,20,32,40,34,38,34,38,30,40,27,19,64,59,29,87,34,27,47,32,38,38,38,37,35,33,24,31,23,58,90,90,44,73,49,74,51,56,34,37,35,39,28,40,38,87,26,50,29,30,34,38,74,70,55,90,56,51,40,10,31,21,32,38,39,37,41,36,36,89,63,12,47,69,28,44,49,35,33,41,36,44,36,32,66,26,84,25,35,28,38,49,24,32,39,39,47,22,88,97,48,55,39,68,11,47,16,40,36,44,36,43,29,31,40,30,47,77,86,34,77,42,51,62,32,36,34,28,53,37,49,32,66,36,24,45,27,25,32,63,86,32,49,75,49,39,31,26,54,20,24,24,21,24,13,36,52,96,89,36,57,41,24,38,22,42,60,75,41,48,38,24,32,33,32,34,54,52,51,77,57,93

Sequence (624 aa):
MAVIKLGKDVKITTFSPSPELDPLTSPAKRLAQAGLPPRPTDPHLLARYERFFTKTKNKFTYVEPTFRIDPTKTTHTHKGAHANAAQNGGGTETYDNWSGGVVYAPSGQSFKWIEGDWVVPNVYPSVQNEWQYCATWVGIDGDGSGDVCQAGMICAAYQSGSSITRTVYPWHEWYPSSWVEITNLAVSPGDFVSVLICTAQGAGSTTATIYFGNHTSGVSTSYQITAPTGTALTGNSAEWVVETPVVGGALTNMPDYGEVFFSVCEAALTNGSLVNGGTGNNINLVQNGKTLSTGTLITPTIVECQYAGSAPMAVIKLGKDVKITTFSPSPELDPLTSPAKRLAQAGLPPRPTDPHLLARYERFFTKTKNKFTYVEPTFRIDPTKTTHTHKGAHANAAQNGGGTETYDNWSGGVVYAPSGQSFKWIEGDWVVPNVYPSVQNEWQYCATWVGIDGDGSGDVCQAGMICAAYQSGSSITRTVYPWHEWYPSSWVEITNLAVSPGDFVSVLICTAQGAGSTTATIYFGNHTSGVSTSYQITAPTGTALTGNSAEWVVETPVVGGALTNMPDYGEVFFSVCEAALTNGSLVNGGTGNNINLVQNGKTLSTGTLITPTIVECQYAGSAP

Nearest PDB structures (foldseek):
  3ujq-assembly1_B  TM=4.098E-01  e=2.960E-03  Lablab purpureus
  3uk9-assembly1_D  TM=3.977E-01  e=4.714E-03  Lablab purpureus
  1fny-assembly1_A  TM=4.039E-01  e=6.106E-03  Robinia pseudoacacia
  4u8u-assembly1_N  TM=2.943E-01  e=2.465E+00  Glossoscolex paulistus
  3ujq-assembly1_B  TM=4.143E-01  e=5.670E-03  Lablab purpureus

Foldseek 3Di:
DDWDDDPQFWIWFAADDDLPDQLLDDDQVVCVNHQHDGQDPQPLSNVVVCVVCVLFVPLADEDGWDKDFDQQWDAAFPADPPVPQQAFPPEEAEDAWKWAFKHFDDPPKFFFKWKWKKFAFAFAAQDADDKWKKWWWKWFHRHHDQWIWIKGKMWIWHDDVPDIDIDMFIWIDTPPDTIMTGDPDDDDGGWIKMKMKGFDAGWFGQKIKIKIDTNVVRHIYIIMIGGGPPDTGRRTMITGIIGQIRGNNHGGDHTFRFKMKGQFTWIAMNSGDIFFRLRGYTYFHDDPNRTQKTWHSDDSGMIMIGGDDDHD/DDWDDDPDFWIWFAADDDPPDQQLDDDQVNCVNHQHDHQDPQPLSNVVVCVVSVLFVPLADEDGWDKDFDQQWDAAFPAPPPVPLAAFPPEEAEDAWKWAFKHFDPPPKFFFKWKWKKFAFAFAAQDADDKWKKWWWKWFHRHHDQWIWIKGKMWIWHDDVPDIDIDMFIWIDTPPDTIMTGDPDDDDGGWIKMWMKGFDAGWFGQKIKIKIDTNVVRHIYIIMIGGTPPDTGRRTMITGIIGQIRGNNHGGDHTFRFKMKGQFTWIAMNVGDIFFRLRGYTYFHDDPNRTQKTWHSDDSGMIMIGGDDDHD

Secondary structure (DSSP, 8-state):
-EEEEETTTEEEEE----TT--TTTS-HHHHHHTTPPPPPSSHHHHHHHHHHHHHHTTT-EE----EEEETTEEPPPB-S---S---TT--EEEESSEEEEEEEPPTT--EEEEEEEEEPPP-B-SSSSSEEEEEEEEEEE-BSSS-EEEEEEEEEEEEETTEEEEEEEEEEEEETSPEEEETTS---TT-EEEEEEE-SSSTT--EEEEEEEETTTTEEEEEEEEPPTT------EEEEEEEPPEETTEEPPPPB--EEEESEEEEEETTS-EEEGGGSEEEEEEETTEEEEEEEEEETTEEEEEE-SPP-/-EEEEETTTEEEEE----TT--TTTS-HHHHHHTTPPPPPSSHHHHHHHHHHHHHHTTT-EE----EEEETTEE---B-S---S---TT--EEEESSEEEEEEEPPTT--EEEEEEEEEPPP-B-SSSSSEEEEEEEEEEE-BSSS-EEEEEEEEEEEEETTEEEEEEEEEEEEETSPEEEETTS---TT-EEEEEEE-SSSTT--EEEEEEEETTTTEEEEEEEEPPTT------EEEEEEEPPEETTEEPPPPB--EEEESEEEEEETTS-EEEGGGSEEEEEEETTEEEEEEEEEETTEEEEEE-SPP-

Radius of gyration: 24.52 Å; Cα contacts (8 Å, |Δi|>4): 1922; chains: 2; bounding box: 54×71×56 Å

InterPro domains:
  IPR000250 Peptidase G1 [PF01828] (97-307)
  IPR000250 Peptidase G1 [PTHR37536] (72-296)
  IPR013320 Concanavalin A-like lectin/glucanase domain superfamily [SSF49899] (96-300)
  IPR038656 Peptidase G1 superfamily [G3DSA:2.60.120.700] (95-308)

Organism: NCBI:txid185642

pLDDT: mean 87.44, std 11.24, range [40.59, 98.62]